Protein AF-A0A962DW34-F1 (afdb_monomer_lite)

Radius of gyration: 46.82 Å; chains: 1; bounding box: 103×59×140 Å

Structure (mmCIF, N/CA/C/O backbone):
data_AF-A0A962DW34-F1
#
_entry.id   AF-A0A962DW34-F1
#
loop_
_atom_site.group_PDB
_atom_site.id
_atom_site.type_symbol
_atom_site.label_atom_id
_atom_site.label_alt_id
_atom_site.label_comp_id
_atom_site.label_asym_id
_atom_site.label_entity_id
_atom_site.label_seq_id
_atom_site.pdbx_PDB_ins_code
_atom_site.Cartn_x
_atom_site.Cartn_y
_atom_site.Cartn_z
_atom_site.occupancy
_atom_site.B_iso_or_equiv
_atom_site.auth_seq_id
_atom_site.auth_comp_id
_atom_site.auth_asym_id
_atom_site.auth_atom_id
_atom_site.pdbx_PDB_model_num
ATOM 1 N N . MET A 1 1 ? 21.461 -1.462 -35.460 1.00 89.69 1 MET A N 1
ATOM 2 C CA . MET A 1 1 ? 22.726 -2.139 -35.092 1.00 89.69 1 MET A CA 1
ATOM 3 C C . MET A 1 1 ? 22.534 -2.915 -33.792 1.00 89.69 1 MET A C 1
ATOM 5 O O . MET A 1 1 ? 22.090 -2.323 -32.818 1.00 89.69 1 MET A O 1
ATOM 9 N N . LYS A 1 2 ? 22.888 -4.203 -33.771 1.00 91.94 2 LYS A N 1
ATOM 10 C CA . LYS A 1 2 ? 22.837 -5.071 -32.582 1.00 91.94 2 LYS A CA 1
ATOM 11 C C . LYS A 1 2 ? 23.894 -4.676 -31.541 1.00 91.94 2 LYS A C 1
ATOM 13 O O . LYS A 1 2 ? 24.997 -4.276 -31.916 1.00 91.94 2 LYS A O 1
ATOM 18 N N . ASP A 1 3 ? 23.591 -4.810 -30.249 1.00 94.38 3 ASP A N 1
ATOM 19 C CA . ASP A 1 3 ? 24.595 -4.613 -29.193 1.00 94.38 3 ASP A CA 1
ATOM 20 C C . ASP A 1 3 ? 25.609 -5.774 -29.147 1.00 94.38 3 ASP A C 1
ATOM 22 O O . ASP A 1 3 ? 25.188 -6.934 -29.150 1.00 94.38 3 ASP A O 1
ATOM 26 N N . PRO A 1 4 ? 26.929 -5.515 -29.041 1.00 94.25 4 PRO A N 1
ATOM 27 C CA . PRO A 1 4 ? 27.935 -6.576 -28.930 1.00 94.25 4 PRO A CA 1
ATOM 28 C C . PRO A 1 4 ? 27.741 -7.534 -27.743 1.00 94.25 4 PRO A C 1
ATOM 30 O O . PRO A 1 4 ? 28.184 -8.679 -27.803 1.00 94.25 4 PRO A O 1
ATOM 33 N N . LEU A 1 5 ? 27.079 -7.095 -26.666 1.00 94.81 5 LEU A N 1
ATOM 34 C CA . LEU A 1 5 ? 26.781 -7.933 -25.501 1.00 94.81 5 LEU A CA 1
ATOM 35 C C . LEU A 1 5 ? 25.547 -8.827 -25.695 1.00 94.81 5 LEU A C 1
ATOM 37 O O . LEU A 1 5 ? 25.309 -9.739 -24.901 1.00 94.81 5 LEU A O 1
ATOM 41 N N . GLN A 1 6 ? 24.775 -8.641 -26.768 1.00 93.56 6 GLN A N 1
ATOM 42 C CA . GLN A 1 6 ? 23.659 -9.521 -27.096 1.00 93.56 6 GLN A CA 1
ATOM 43 C C . GLN A 1 6 ? 24.175 -10.841 -27.692 1.00 93.56 6 GLN A C 1
ATOM 45 O O . GLN A 1 6 ? 24.263 -11.029 -28.903 1.00 93.56 6 GLN A O 1
ATOM 50 N N . ARG A 1 7 ? 24.496 -11.801 -26.819 1.00 89.56 7 ARG A N 1
ATOM 51 C CA . ARG A 1 7 ? 25.105 -13.089 -27.208 1.00 89.56 7 ARG A CA 1
ATOM 52 C C . ARG A 1 7 ? 24.188 -14.007 -28.023 1.00 89.56 7 ARG A C 1
ATOM 54 O O . ARG A 1 7 ? 24.673 -14.861 -28.756 1.00 89.56 7 ARG A O 1
ATOM 61 N N . ARG A 1 8 ? 22.866 -13.881 -27.870 1.00 90.19 8 ARG A N 1
ATOM 62 C CA . ARG A 1 8 ? 21.897 -14.734 -28.579 1.00 90.19 8 ARG A CA 1
ATOM 63 C C . ARG A 1 8 ? 21.773 -14.302 -30.039 1.00 90.19 8 ARG A C 1
ATOM 65 O O . ARG A 1 8 ? 21.752 -13.104 -30.321 1.00 90.19 8 ARG A O 1
ATOM 72 N N . GLU A 1 9 ? 21.658 -15.280 -30.936 1.00 92.62 9 GLU A N 1
ATOM 73 C CA . GLU A 1 9 ? 21.344 -15.025 -32.344 1.00 92.62 9 GLU A CA 1
ATOM 74 C C . GLU A 1 9 ? 19.970 -14.350 -32.448 1.00 92.62 9 GLU A C 1
ATOM 76 O O . GLU A 1 9 ? 18.989 -14.822 -31.863 1.00 92.62 9 GLU A O 1
ATOM 81 N N . THR A 1 10 ? 19.891 -13.240 -33.174 1.00 94.62 10 THR A N 1
ATOM 82 C CA . THR A 1 10 ? 18.614 -12.596 -33.487 1.00 94.62 10 THR A CA 1
ATOM 83 C C . THR A 1 10 ? 17.912 -13.359 -34.612 1.00 94.62 10 THR A C 1
ATOM 85 O O . THR A 1 10 ? 18.566 -14.022 -35.421 1.00 94.62 10 THR A O 1
ATOM 88 N N . PRO A 1 11 ? 16.580 -13.255 -34.742 1.00 95.81 11 PRO A N 1
ATOM 89 C CA . PRO A 1 11 ? 15.875 -13.820 -35.894 1.00 95.81 11 PRO A CA 1
ATOM 90 C C . PRO A 1 11 ? 16.415 -13.336 -37.249 1.00 95.81 11 PRO A C 1
ATOM 92 O O . PRO A 1 11 ? 16.413 -14.100 -38.215 1.00 95.81 11 PRO A O 1
ATOM 95 N N . TYR A 1 12 ? 16.933 -12.104 -37.302 1.00 95.94 12 TYR A N 1
ATOM 96 C CA . TYR A 1 12 ? 17.633 -11.549 -38.461 1.00 95.94 12 TYR A CA 1
ATOM 97 C C . TYR A 1 12 ? 18.902 -12.339 -38.801 1.00 95.94 12 TYR A C 1
ATOM 99 O O . TYR A 1 12 ? 19.083 -12.737 -39.948 1.00 95.94 12 TYR A O 1
ATOM 107 N N . GLU A 1 13 ? 19.742 -12.642 -37.809 1.00 96.00 13 GLU A N 1
ATOM 108 C CA . GLU A 1 13 ? 20.968 -13.436 -37.985 1.00 96.00 13 GLU A CA 1
ATOM 109 C C . GLU A 1 13 ? 20.661 -14.894 -38.356 1.00 96.00 13 GLU A C 1
ATOM 111 O O . GLU A 1 13 ? 21.284 -15.443 -39.266 1.00 96.00 13 GLU A O 1
ATOM 116 N N . VAL A 1 14 ? 19.649 -15.500 -37.721 1.00 96.31 14 VAL A N 1
ATOM 117 C CA . VAL A 1 14 ? 19.205 -16.876 -38.012 1.00 96.31 14 VAL A CA 1
ATOM 118 C C . VAL A 1 14 ? 18.787 -17.026 -39.479 1.00 96.31 14 VAL A C 1
ATOM 120 O O . VAL A 1 14 ? 19.132 -18.019 -40.128 1.00 96.31 14 VAL A O 1
ATOM 123 N N . LEU A 1 15 ? 18.064 -16.042 -40.023 1.00 96.06 15 LEU A N 1
ATOM 124 C CA . LEU A 1 15 ? 17.646 -16.041 -41.428 1.00 96.06 15 LEU A CA 1
ATOM 125 C C . LEU A 1 15 ? 18.695 -15.437 -42.376 1.00 96.06 15 LEU A C 1
ATOM 127 O O . LEU A 1 15 ? 18.662 -15.728 -43.569 1.00 96.06 15 LEU A O 1
ATOM 131 N N . GLY A 1 16 ? 19.657 -14.663 -41.869 1.00 95.31 16 GLY A N 1
ATOM 132 C CA . GLY A 1 16 ? 20.661 -13.955 -42.666 1.00 95.31 16 GLY A CA 1
ATOM 133 C C . GLY A 1 16 ? 20.095 -12.753 -43.428 1.00 95.31 16 GLY A C 1
ATOM 134 O O . GLY A 1 16 ? 20.481 -12.526 -44.572 1.00 95.31 16 GLY A O 1
ATOM 135 N N . VAL A 1 17 ? 19.158 -12.016 -42.826 1.00 95.69 17 VAL A N 1
ATOM 136 C CA . VAL A 1 17 ? 18.503 -10.837 -43.424 1.00 95.69 17 VAL A CA 1
ATOM 137 C C . VAL A 1 17 ? 18.741 -9.585 -42.581 1.00 95.69 17 VAL A C 1
ATOM 139 O O . VAL A 1 17 ? 18.961 -9.679 -41.378 1.00 95.69 17 VAL A O 1
ATOM 142 N N . GLY A 1 18 ? 18.716 -8.403 -43.203 1.00 90.06 18 GLY A N 1
ATOM 143 C CA . GLY A 1 18 ? 18.904 -7.125 -42.505 1.00 90.06 18 GLY A CA 1
ATOM 144 C C . GLY A 1 18 ? 17.631 -6.588 -41.838 1.00 90.06 18 GLY A C 1
ATOM 145 O O . GLY A 1 18 ? 16.526 -7.037 -42.136 1.00 90.06 18 GLY A O 1
ATOM 146 N N . LEU A 1 19 ? 17.780 -5.561 -40.991 1.00 87.00 19 LEU A N 1
ATOM 147 C CA . LEU A 1 19 ? 16.667 -4.878 -40.301 1.00 87.00 19 LEU A CA 1
ATOM 148 C C . LEU A 1 19 ? 15.620 -4.292 -41.264 1.00 87.00 19 LEU A C 1
ATOM 150 O O . LEU A 1 19 ? 14.448 -4.178 -40.918 1.00 87.00 19 LEU A O 1
ATOM 154 N N . THR A 1 20 ? 16.021 -3.950 -42.489 1.00 89.00 20 THR A N 1
ATOM 155 C CA . THR A 1 20 ? 15.151 -3.392 -43.537 1.00 89.00 20 THR A CA 1
ATOM 156 C C . THR A 1 20 ? 14.463 -4.455 -44.400 1.00 89.00 20 THR A C 1
ATOM 158 O O . THR A 1 20 ? 13.789 -4.101 -45.364 1.00 89.00 20 THR A O 1
ATOM 161 N N . ALA A 1 21 ? 14.604 -5.747 -44.076 1.00 91.69 21 ALA A N 1
ATOM 162 C CA . ALA A 1 21 ? 14.050 -6.837 -44.877 1.00 91.69 21 ALA A CA 1
ATOM 163 C C . ALA A 1 21 ? 12.520 -6.758 -44.996 1.00 91.69 21 ALA A C 1
ATOM 165 O O . ALA A 1 21 ? 11.804 -6.582 -44.002 1.00 91.69 21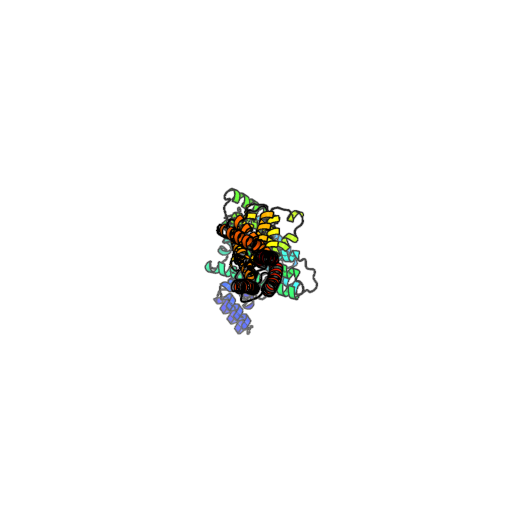 ALA A O 1
ATOM 166 N N . THR A 1 22 ? 12.016 -6.921 -46.217 1.00 93.12 22 THR A N 1
ATOM 167 C CA . THR A 1 22 ? 10.578 -7.014 -46.500 1.00 93.12 22 THR A CA 1
ATOM 168 C C . THR A 1 22 ? 10.027 -8.400 -46.126 1.00 93.12 22 THR A C 1
ATOM 170 O O . THR A 1 22 ? 10.806 -9.346 -45.948 1.00 93.12 22 THR A O 1
ATOM 173 N N . PRO A 1 23 ? 8.697 -8.577 -46.002 1.00 93.75 23 PRO A N 1
ATOM 174 C CA . PRO A 1 23 ? 8.094 -9.903 -45.835 1.00 93.75 23 PRO A CA 1
ATOM 175 C C . PRO A 1 23 ? 8.530 -10.906 -46.917 1.00 93.75 23 PRO A C 1
ATOM 177 O O . PRO A 1 23 ? 8.738 -12.088 -46.630 1.00 93.75 23 PRO A O 1
ATOM 180 N N . GLU A 1 24 ? 8.720 -10.444 -48.153 1.00 95.62 24 GLU A N 1
ATOM 181 C CA . GLU A 1 24 ? 9.216 -11.241 -49.274 1.00 95.62 24 GLU A CA 1
ATOM 182 C C . GLU A 1 24 ? 10.667 -11.682 -49.059 1.00 95.62 24 GLU A C 1
ATOM 184 O O . GLU A 1 24 ? 10.983 -12.857 -49.267 1.00 95.62 24 GLU A O 1
ATOM 189 N N . ASP A 1 25 ? 11.537 -10.780 -48.595 1.00 96.62 25 ASP A N 1
ATOM 190 C CA . ASP A 1 25 ? 12.936 -11.102 -48.291 1.00 96.62 25 ASP A CA 1
ATOM 191 C C . ASP A 1 25 ? 13.039 -12.129 -47.158 1.00 96.62 25 ASP A C 1
ATOM 193 O O . ASP A 1 25 ? 13.798 -13.096 -47.265 1.00 96.62 25 ASP A O 1
ATOM 197 N N . ILE A 1 26 ? 12.222 -11.975 -46.108 1.00 96.38 26 ILE A N 1
ATOM 198 C CA . ILE A 1 26 ? 12.140 -12.919 -44.981 1.00 96.38 26 ILE A CA 1
ATOM 199 C C . ILE A 1 26 ? 11.713 -14.309 -45.478 1.00 96.38 26 ILE A C 1
ATOM 201 O O . ILE A 1 26 ? 12.339 -15.316 -45.135 1.00 96.38 26 ILE A O 1
ATOM 205 N N . ASN A 1 27 ? 10.675 -14.384 -46.317 1.00 96.31 27 ASN A N 1
ATOM 206 C CA . ASN A 1 27 ? 10.201 -15.649 -46.882 1.00 96.31 27 ASN A CA 1
ATOM 207 C C . ASN A 1 27 ? 11.247 -16.294 -47.804 1.00 96.31 27 ASN A C 1
ATOM 209 O O . ASN A 1 27 ? 11.474 -17.503 -47.716 1.00 96.31 27 ASN A O 1
ATOM 213 N N . ARG A 1 28 ? 11.916 -15.508 -48.657 1.00 97.12 28 ARG A N 1
ATOM 214 C CA . ARG A 1 28 ? 12.974 -15.995 -49.556 1.00 97.12 28 ARG A CA 1
ATOM 215 C C . ARG A 1 28 ? 14.158 -16.557 -48.768 1.00 97.12 28 ARG A C 1
ATOM 217 O O . ARG A 1 28 ? 14.634 -17.651 -49.075 1.00 97.12 28 ARG A O 1
ATOM 224 N N . ALA A 1 29 ? 14.603 -15.844 -47.736 1.00 96.38 29 ALA A N 1
ATOM 225 C CA . ALA A 1 29 ? 15.697 -16.275 -46.872 1.00 96.38 29 ALA A CA 1
ATOM 226 C C . ALA A 1 29 ? 15.356 -17.557 -46.104 1.00 96.38 29 ALA A C 1
ATOM 228 O O . ALA A 1 29 ? 16.168 -18.483 -46.058 1.00 96.38 29 ALA A O 1
ATOM 229 N N . PHE A 1 30 ? 14.128 -17.658 -45.583 1.00 97.06 30 PHE A N 1
ATOM 230 C CA . PHE A 1 30 ? 13.632 -18.874 -44.942 1.00 97.06 30 PHE A CA 1
ATOM 231 C C . PHE A 1 30 ? 13.685 -20.088 -45.883 1.00 97.06 30 PHE A C 1
ATOM 233 O O . PHE A 1 30 ? 14.241 -21.116 -45.504 1.00 97.06 30 PHE A O 1
ATOM 240 N N . GLN A 1 31 ? 13.174 -19.969 -47.116 1.00 96.69 31 GLN A N 1
ATOM 241 C CA . GLN A 1 31 ? 13.192 -21.072 -48.090 1.00 96.69 31 GLN A CA 1
ATOM 242 C C . GLN A 1 31 ? 14.619 -21.478 -48.480 1.00 96.69 31 GLN A C 1
ATOM 244 O O . GLN A 1 31 ? 14.936 -22.665 -48.534 1.00 96.69 31 GLN A O 1
ATOM 249 N N . SER A 1 32 ? 15.502 -20.496 -48.685 1.00 95.69 32 SER A N 1
ATOM 250 C CA . SER A 1 32 ? 16.914 -20.737 -48.999 1.00 95.69 32 SER A CA 1
ATOM 251 C C . SER A 1 32 ? 17.636 -21.497 -47.875 1.00 95.69 32 SER A C 1
ATOM 253 O O . SER A 1 32 ? 18.275 -22.524 -48.114 1.00 95.69 32 SER A O 1
ATOM 255 N N . LYS A 1 33 ? 17.475 -21.063 -46.617 1.00 95.25 33 LYS A N 1
ATOM 256 C CA . LYS A 1 33 ? 18.074 -21.724 -45.443 1.00 95.25 33 LYS A CA 1
ATOM 257 C C . LYS A 1 33 ? 17.471 -23.106 -45.166 1.00 95.25 33 LYS A C 1
ATOM 259 O O . LYS A 1 33 ? 18.186 -23.995 -44.699 1.00 95.25 33 LYS A O 1
ATOM 264 N N . LEU A 1 34 ? 16.185 -23.298 -45.463 1.00 93.88 34 LEU A N 1
ATOM 265 C CA . LEU A 1 34 ? 15.517 -24.595 -45.352 1.00 93.88 34 LEU A CA 1
ATOM 266 C C . LEU A 1 34 ? 16.077 -25.594 -46.376 1.00 93.88 34 LEU A C 1
ATOM 268 O O . LEU A 1 34 ? 16.400 -26.724 -46.012 1.00 93.88 34 LEU A O 1
ATOM 272 N N . ALA A 1 35 ? 16.279 -25.160 -47.626 1.00 93.69 35 ALA A N 1
ATOM 273 C CA . ALA A 1 35 ? 16.916 -25.967 -48.669 1.00 93.69 35 ALA A CA 1
ATOM 274 C C . ALA A 1 35 ? 18.363 -26.353 -48.307 1.00 93.69 35 ALA A C 1
ATOM 276 O O . ALA A 1 35 ? 18.801 -27.468 -48.588 1.00 93.69 35 ALA A O 1
ATOM 277 N N . ALA A 1 36 ? 19.078 -25.475 -47.597 1.00 92.62 36 ALA A N 1
ATOM 278 C CA . ALA A 1 36 ? 20.417 -25.732 -47.065 1.00 92.62 36 ALA A CA 1
ATOM 279 C C . ALA A 1 36 ? 20.450 -26.643 -45.814 1.00 92.62 36 ALA A C 1
ATOM 281 O O . ALA A 1 36 ? 21.494 -26.757 -45.174 1.00 92.62 36 ALA A O 1
ATOM 282 N N . ARG A 1 37 ? 19.333 -27.299 -45.452 1.00 89.06 37 ARG A N 1
ATOM 283 C CA . ARG A 1 37 ? 19.196 -28.192 -44.281 1.00 89.06 37 ARG A CA 1
ATOM 284 C C . ARG A 1 37 ? 19.498 -27.517 -42.933 1.00 89.06 37 ARG A C 1
ATOM 286 O O . ARG A 1 37 ? 20.008 -28.157 -42.014 1.00 89.06 37 ARG A O 1
ATOM 293 N N . GLY A 1 38 ? 19.171 -26.231 -42.792 1.00 85.62 38 GLY A N 1
ATOM 294 C CA . GLY A 1 38 ? 19.240 -25.543 -41.501 1.00 85.62 38 GLY A CA 1
ATOM 295 C C . GLY A 1 38 ? 18.260 -26.119 -40.465 1.00 85.62 38 GLY A C 1
ATOM 296 O O . GLY A 1 38 ? 17.324 -26.843 -40.800 1.00 85.62 38 GLY A O 1
ATOM 297 N N . ASN A 1 39 ? 18.453 -25.782 -39.185 1.00 93.88 39 ASN A N 1
ATOM 298 C CA . ASN A 1 39 ? 17.562 -26.226 -38.109 1.00 93.88 39 ASN A CA 1
ATOM 299 C C . ASN A 1 39 ? 16.137 -25.672 -38.320 1.00 93.88 39 ASN A C 1
ATOM 301 O O . ASN A 1 39 ? 15.872 -24.496 -38.068 1.00 93.88 39 ASN A O 1
ATOM 305 N N . VAL A 1 40 ? 15.221 -26.540 -38.765 1.00 94.19 40 VAL A N 1
ATOM 306 C CA . VAL A 1 40 ? 13.853 -26.183 -39.179 1.00 94.19 40 VAL A CA 1
ATOM 307 C C . VAL A 1 40 ? 13.081 -25.466 -38.073 1.00 94.19 40 VAL A C 1
ATOM 309 O O . VAL A 1 40 ? 12.375 -24.497 -38.352 1.00 94.19 40 VAL A O 1
ATOM 312 N N . GLN A 1 41 ? 13.238 -25.892 -36.816 1.00 95.69 41 GLN A N 1
ATOM 313 C CA . GLN A 1 41 ? 12.547 -25.278 -35.681 1.00 95.69 41 GLN A CA 1
ATOM 314 C C . GLN A 1 41 ? 13.024 -23.839 -35.460 1.00 95.69 41 GLN A C 1
ATOM 316 O O . GLN A 1 41 ? 12.199 -22.929 -35.382 1.00 95.69 41 GLN A O 1
ATOM 321 N N . LYS A 1 42 ? 14.347 -23.613 -35.447 1.00 95.62 42 LYS A N 1
ATOM 322 C CA . LYS A 1 42 ? 14.928 -22.265 -35.316 1.00 95.62 42 LYS A CA 1
ATOM 323 C C . LYS A 1 42 ? 14.511 -21.346 -36.468 1.00 95.62 42 LYS A C 1
ATOM 325 O O . LYS A 1 42 ? 14.119 -20.208 -36.225 1.00 95.62 42 LYS A O 1
ATOM 330 N N . LEU A 1 43 ? 14.560 -21.842 -37.706 1.00 96.38 43 LEU A N 1
ATOM 331 C CA . LEU A 1 43 ? 14.173 -21.075 -38.895 1.00 96.38 43 LEU A CA 1
ATOM 332 C C . LEU A 1 43 ? 12.682 -20.709 -38.880 1.00 96.38 43 LEU A C 1
ATOM 334 O O . LEU A 1 43 ? 12.319 -19.582 -39.209 1.00 96.38 43 LEU A O 1
ATOM 338 N N . THR A 1 44 ? 11.819 -21.648 -38.479 1.00 96.19 44 THR A N 1
ATOM 339 C CA . THR A 1 44 ? 10.364 -21.430 -38.418 1.00 96.19 44 THR A CA 1
ATOM 340 C C . THR A 1 44 ? 10.017 -20.407 -37.343 1.00 96.19 44 THR A C 1
ATOM 342 O O . THR A 1 44 ? 9.262 -19.476 -37.618 1.00 96.19 44 THR A O 1
ATOM 345 N N . ALA A 1 45 ? 10.626 -20.518 -36.158 1.00 96.19 45 ALA A N 1
ATOM 346 C CA . ALA A 1 45 ? 10.462 -19.541 -35.087 1.00 96.19 45 ALA A CA 1
ATOM 347 C C . ALA A 1 45 ? 10.940 -18.143 -35.517 1.00 96.19 45 ALA A C 1
ATOM 349 O O . ALA A 1 45 ? 10.214 -17.167 -35.337 1.00 96.19 45 ALA A O 1
ATOM 350 N N . ALA A 1 46 ? 12.111 -18.041 -36.159 1.00 96.31 46 ALA A N 1
ATOM 351 C CA . ALA A 1 46 ? 12.635 -16.767 -36.649 1.00 96.31 46 ALA A CA 1
ATOM 352 C C . ALA A 1 46 ? 11.710 -16.121 -37.696 1.00 96.31 46 ALA A C 1
ATOM 354 O O . ALA A 1 46 ? 11.408 -14.932 -37.602 1.00 96.31 46 ALA A O 1
ATOM 355 N N . ARG A 1 47 ? 11.195 -16.906 -38.653 1.00 97.06 47 ARG A N 1
ATOM 356 C CA . ARG A 1 47 ? 10.219 -16.427 -39.644 1.00 97.06 47 ARG A CA 1
ATOM 357 C C . ARG A 1 47 ? 8.919 -15.969 -38.989 1.00 97.06 47 ARG A C 1
ATOM 359 O O . ARG A 1 47 ? 8.390 -14.934 -39.378 1.00 97.06 47 ARG A O 1
ATOM 366 N N . GLN A 1 48 ? 8.393 -16.731 -38.032 1.00 96.75 48 GLN A N 1
ATOM 367 C CA . GLN A 1 48 ? 7.150 -16.388 -37.340 1.00 96.75 48 GLN A CA 1
ATOM 368 C C . GLN A 1 48 ? 7.279 -15.057 -36.596 1.00 96.75 48 GLN A C 1
ATOM 370 O O . GLN A 1 48 ? 6.391 -14.214 -36.699 1.00 96.75 48 GLN A O 1
ATOM 375 N N . VAL A 1 49 ? 8.398 -14.866 -35.899 1.00 95.56 49 VAL A N 1
ATOM 376 C CA . VAL A 1 49 ? 8.701 -13.643 -35.156 1.00 95.56 49 VAL A CA 1
ATOM 377 C C . VAL A 1 49 ? 8.865 -12.446 -36.096 1.00 95.56 49 VAL A C 1
ATOM 379 O O . VAL A 1 49 ? 8.207 -11.432 -35.904 1.00 95.56 49 VAL A O 1
ATOM 382 N N . LEU A 1 50 ? 9.659 -12.561 -37.168 1.00 95.38 50 LEU A N 1
ATOM 383 C CA . LEU A 1 50 ? 9.822 -11.451 -38.121 1.00 95.38 50 LEU A CA 1
ATOM 384 C C . LEU A 1 50 ? 8.572 -11.190 -38.979 1.00 95.38 50 LEU A C 1
ATOM 386 O O . LEU A 1 50 ? 8.410 -10.093 -39.512 1.00 95.38 50 LEU A O 1
ATOM 390 N N . GLY A 1 51 ? 7.699 -12.188 -39.131 1.00 92.56 51 GLY A N 1
ATOM 391 C CA . GLY A 1 51 ? 6.441 -12.077 -39.868 1.00 92.56 51 GLY A CA 1
ATOM 392 C C . GLY A 1 51 ? 5.324 -11.380 -39.089 1.00 92.56 51 GLY A C 1
ATOM 393 O O . GLY A 1 51 ? 4.351 -10.937 -39.697 1.00 92.56 51 GLY A O 1
ATOM 394 N N . ARG A 1 52 ? 5.447 -11.265 -37.762 1.00 92.75 52 ARG A N 1
ATOM 395 C CA . ARG A 1 52 ? 4.492 -10.554 -36.905 1.00 92.75 52 ARG A CA 1
ATOM 396 C C . ARG A 1 52 ? 5.017 -9.142 -36.621 1.00 92.75 52 ARG A C 1
ATOM 398 O O . ARG A 1 52 ? 6.074 -9.021 -36.006 1.00 92.75 52 ARG A O 1
ATOM 405 N N . PRO A 1 53 ? 4.299 -8.070 -37.016 1.00 91.12 53 PRO A N 1
ATOM 406 C CA . PRO A 1 53 ? 4.794 -6.698 -36.877 1.00 91.12 53 PRO A CA 1
ATOM 407 C C . PRO A 1 53 ? 5.210 -6.328 -35.453 1.00 91.12 53 PRO A C 1
ATOM 409 O O . PRO A 1 53 ? 6.222 -5.662 -35.268 1.00 91.12 53 PRO A O 1
ATOM 412 N N . ILE A 1 54 ? 4.455 -6.790 -34.454 1.00 92.38 54 ILE A N 1
ATOM 413 C CA . ILE A 1 54 ? 4.742 -6.491 -33.054 1.00 92.38 54 ILE A CA 1
ATOM 414 C C . ILE A 1 54 ? 5.979 -7.224 -32.530 1.00 92.38 54 ILE A C 1
ATOM 416 O O . ILE A 1 54 ? 6.849 -6.593 -31.937 1.00 92.38 54 ILE A O 1
ATOM 420 N N . ASP A 1 55 ? 6.107 -8.521 -32.818 1.00 93.62 55 ASP A N 1
ATOM 421 C CA . ASP A 1 55 ? 7.244 -9.331 -32.371 1.00 93.62 55 ASP A CA 1
ATOM 422 C C . ASP A 1 55 ? 8.543 -8.848 -33.039 1.00 93.62 55 ASP A C 1
ATOM 424 O O . ASP A 1 55 ? 9.596 -8.773 -32.401 1.00 93.62 55 ASP A O 1
ATOM 428 N N . ARG A 1 56 ? 8.461 -8.447 -34.316 1.00 93.94 56 ARG A N 1
ATOM 429 C CA . ARG A 1 56 ? 9.557 -7.794 -35.040 1.00 93.94 56 ARG A CA 1
ATOM 430 C C . ARG A 1 56 ? 9.932 -6.453 -34.410 1.00 93.94 56 ARG A C 1
ATOM 432 O O . ARG A 1 56 ? 11.098 -6.243 -34.091 1.00 93.94 56 ARG A O 1
ATOM 439 N N . ALA A 1 57 ? 8.956 -5.571 -34.193 1.00 93.06 57 ALA A N 1
ATOM 440 C CA . ALA A 1 57 ? 9.187 -4.262 -33.588 1.00 93.06 57 ALA A CA 1
ATOM 441 C C . ALA A 1 57 ? 9.806 -4.377 -32.188 1.00 93.06 57 ALA A C 1
ATOM 443 O O . ALA A 1 57 ? 10.705 -3.611 -31.850 1.00 93.06 57 ALA A O 1
ATOM 444 N N . LEU A 1 58 ? 9.384 -5.365 -31.393 1.00 94.06 58 LEU A N 1
ATOM 445 C CA . LEU A 1 58 ? 9.974 -5.649 -30.089 1.00 94.06 58 LEU A CA 1
ATOM 446 C C . LEU A 1 58 ? 11.461 -6.013 -30.191 1.00 94.06 58 LEU A C 1
ATOM 448 O O . LEU A 1 58 ? 12.227 -5.662 -29.302 1.00 94.06 58 LEU A O 1
ATOM 452 N N . ILE A 1 59 ? 11.895 -6.709 -31.242 1.00 93.56 59 ILE A N 1
ATOM 453 C CA . ILE A 1 59 ? 13.323 -6.981 -31.462 1.00 93.56 59 ILE A CA 1
ATOM 454 C C . ILE A 1 59 ? 14.047 -5.704 -31.858 1.00 93.56 59 ILE A C 1
ATOM 456 O O . ILE A 1 59 ? 15.057 -5.374 -31.241 1.00 93.56 59 ILE A O 1
ATOM 460 N N . ASP A 1 60 ? 13.501 -4.980 -32.834 1.00 92.81 60 ASP A N 1
ATOM 461 C CA . ASP A 1 60 ? 14.104 -3.759 -33.372 1.00 92.81 60 ASP A CA 1
ATOM 462 C C . ASP A 1 60 ? 14.286 -2.690 -32.285 1.00 92.81 60 ASP A C 1
ATOM 464 O O . ASP A 1 60 ? 15.260 -1.939 -32.298 1.00 92.81 60 ASP A O 1
ATOM 468 N N . LEU A 1 61 ? 13.376 -2.638 -31.307 1.00 94.50 61 LEU A N 1
ATOM 469 C CA . LEU A 1 61 ? 13.456 -1.726 -30.167 1.00 94.50 61 LEU A CA 1
ATOM 470 C C . LEU A 1 61 ? 14.662 -2.019 -29.264 1.00 94.50 61 LEU A C 1
ATOM 472 O O . LEU A 1 61 ? 15.171 -1.097 -28.641 1.00 94.50 61 LEU A O 1
ATOM 476 N N . PHE A 1 62 ? 15.177 -3.247 -29.211 1.00 94.94 62 PHE A N 1
ATOM 477 C CA . PHE A 1 62 ? 16.378 -3.575 -28.428 1.00 94.94 62 PHE A CA 1
ATOM 478 C C . PHE A 1 62 ? 17.693 -3.445 -29.216 1.00 94.94 62 PHE A C 1
ATOM 480 O O . PHE A 1 62 ? 18.758 -3.727 -28.659 1.00 94.94 62 PHE A O 1
ATOM 487 N N . ASP A 1 63 ? 17.619 -2.970 -30.460 1.00 92.62 63 ASP A N 1
ATOM 488 C CA . ASP A 1 63 ? 18.762 -2.601 -31.288 1.00 92.62 63 ASP A CA 1
ATOM 489 C C . ASP A 1 63 ? 18.969 -1.079 -31.292 1.00 92.62 63 ASP A C 1
ATOM 491 O O . ASP A 1 63 ? 18.049 -0.279 -31.112 1.00 92.62 63 ASP A O 1
ATOM 495 N N . TYR A 1 64 ? 20.199 -0.645 -31.560 1.00 90.88 64 TYR A N 1
ATOM 496 C CA . TYR A 1 64 ? 20.490 0.768 -31.774 1.00 90.88 64 TYR A CA 1
ATOM 497 C C . TYR A 1 64 ? 19.979 1.245 -33.132 1.00 90.88 64 TYR A C 1
ATOM 499 O O . TYR A 1 64 ? 20.177 0.582 -34.155 1.00 90.88 64 TYR A O 1
ATOM 507 N N . ARG A 1 65 ? 19.414 2.453 -33.165 1.00 85.94 65 ARG A N 1
ATOM 508 C CA . ARG A 1 65 ? 19.023 3.118 -34.411 1.00 85.94 65 ARG A CA 1
ATOM 509 C C . ARG A 1 65 ? 20.199 3.843 -35.047 1.00 85.94 65 ARG A C 1
ATOM 511 O O . ARG A 1 65 ? 20.833 4.661 -34.397 1.00 85.94 65 ARG A O 1
ATOM 518 N N . ASP A 1 66 ? 20.402 3.678 -36.347 1.00 81.81 66 ASP A N 1
ATOM 519 C CA . ASP A 1 66 ? 21.506 4.350 -37.050 1.00 81.81 66 ASP A CA 1
ATOM 520 C C . ASP A 1 66 ? 21.391 5.885 -36.996 1.00 81.81 66 ASP A C 1
ATOM 522 O O . ASP A 1 66 ? 22.387 6.596 -36.852 1.00 81.81 66 ASP A O 1
ATOM 526 N N . ALA A 1 67 ? 20.154 6.399 -37.003 1.00 80.19 67 ALA A N 1
ATOM 527 C CA . ALA A 1 67 ? 19.852 7.825 -36.859 1.00 80.19 67 ALA A CA 1
ATOM 528 C C . ALA A 1 67 ? 20.365 8.435 -35.538 1.00 80.19 67 ALA A C 1
ATOM 530 O O . ALA A 1 67 ? 20.609 9.641 -35.470 1.00 80.19 67 ALA A O 1
ATOM 531 N N . LEU A 1 68 ? 20.557 7.613 -34.501 1.00 81.62 68 LEU A N 1
ATOM 532 C CA . LEU A 1 68 ? 21.134 8.024 -33.225 1.00 81.62 68 LEU A CA 1
ATOM 533 C C . LEU A 1 68 ? 22.596 8.459 -33.385 1.00 81.62 68 LEU A C 1
ATOM 535 O O . LEU A 1 68 ? 23.033 9.474 -32.843 1.00 81.62 68 LEU A O 1
ATOM 539 N N . PHE A 1 69 ? 23.361 7.678 -34.141 1.00 83.00 69 PHE A N 1
ATOM 540 C CA . PHE A 1 69 ? 24.816 7.728 -34.123 1.00 83.00 69 PHE A CA 1
ATOM 541 C C . PHE A 1 69 ? 25.405 8.929 -34.857 1.00 83.00 69 PHE A C 1
ATOM 543 O O . PHE A 1 69 ? 26.483 9.405 -34.496 1.00 83.00 69 PHE A O 1
ATOM 550 N N . GLY A 1 70 ? 24.671 9.496 -35.819 1.00 79.62 70 GLY A N 1
ATOM 551 C CA . GLY A 1 70 ? 25.099 10.701 -36.534 1.00 79.62 70 GLY A CA 1
ATOM 552 C C . GLY A 1 70 ? 25.417 11.883 -35.607 1.00 79.62 70 GLY A C 1
ATOM 553 O O . GLY A 1 70 ? 26.252 12.720 -35.946 1.00 79.62 70 GLY A O 1
ATOM 554 N N . ARG A 1 71 ? 24.809 11.925 -34.412 1.00 78.31 71 ARG A N 1
ATOM 555 C CA . ARG A 1 71 ? 24.915 13.035 -33.449 1.00 78.31 71 ARG A CA 1
ATOM 556 C C . ARG A 1 71 ? 25.721 12.703 -32.192 1.00 78.31 71 ARG A C 1
ATOM 558 O O . ARG A 1 71 ? 25.884 13.579 -31.346 1.00 78.31 71 ARG A O 1
ATOM 565 N N . LEU A 1 72 ? 26.216 11.472 -32.053 1.00 84.75 72 LEU A N 1
ATOM 566 C CA . LEU A 1 72 ? 26.905 11.021 -30.844 1.00 84.75 72 LEU A CA 1
ATOM 567 C C . LEU A 1 72 ? 28.390 10.808 -31.064 1.00 84.75 72 LEU A C 1
ATOM 569 O O . LEU A 1 72 ? 28.842 10.436 -32.147 1.00 84.75 72 LEU A O 1
ATOM 573 N N . ARG A 1 73 ? 29.148 11.043 -29.997 1.00 88.94 73 ARG A N 1
ATOM 574 C CA . ARG A 1 73 ? 30.556 10.683 -29.888 1.00 88.94 73 ARG A CA 1
ATOM 575 C C . ARG A 1 73 ? 30.773 10.010 -28.528 1.00 88.94 73 ARG A C 1
ATOM 577 O O . ARG A 1 73 ? 30.273 10.540 -27.533 1.00 88.94 73 ARG A O 1
ATOM 584 N N . PRO A 1 74 ? 31.483 8.872 -28.470 1.00 91.44 74 PRO A N 1
ATOM 585 C CA . PRO A 1 74 ? 31.964 8.053 -29.595 1.00 91.44 74 PRO A CA 1
ATOM 586 C C . PRO A 1 74 ? 30.825 7.534 -30.496 1.00 91.44 74 PRO A C 1
ATOM 588 O O . PRO A 1 74 ? 29.696 7.376 -30.023 1.00 91.44 74 PRO A O 1
ATOM 591 N N . ASN A 1 75 ? 31.103 7.342 -31.793 1.00 91.81 75 ASN A N 1
ATOM 592 C CA . ASN A 1 75 ? 30.136 6.839 -32.781 1.00 91.81 75 ASN A CA 1
ATOM 593 C C . ASN A 1 75 ? 30.463 5.374 -33.135 1.00 91.81 75 ASN A C 1
ATOM 595 O O . ASN A 1 75 ? 31.425 5.160 -33.868 1.00 91.81 75 ASN A O 1
ATOM 599 N N . PRO A 1 76 ? 29.653 4.389 -32.709 1.00 90.38 76 PRO A N 1
ATOM 600 C CA . PRO A 1 76 ? 29.890 2.967 -32.971 1.00 90.38 76 PRO A CA 1
ATOM 601 C C . PRO A 1 76 ? 29.900 2.546 -34.446 1.00 90.38 76 PRO A C 1
ATOM 603 O O . PRO A 1 76 ? 30.461 1.505 -34.771 1.00 90.38 76 PRO A O 1
ATOM 606 N N . LEU A 1 77 ? 29.301 3.336 -35.347 1.00 89.06 77 LEU A N 1
ATOM 607 C CA . LEU A 1 77 ? 29.365 3.082 -36.793 1.00 89.06 77 LEU A CA 1
ATOM 608 C C . LEU A 1 77 ? 30.727 3.450 -37.396 1.00 89.06 77 LEU A C 1
ATOM 610 O O . LEU A 1 77 ? 31.055 2.989 -38.484 1.00 89.06 77 LEU A O 1
ATOM 614 N N . ILE A 1 78 ? 31.490 4.315 -36.720 1.00 91.06 78 ILE A N 1
ATOM 615 C CA . ILE A 1 78 ? 32.823 4.764 -37.147 1.00 91.06 78 ILE A CA 1
ATOM 616 C C . ILE A 1 78 ? 33.902 4.053 -36.320 1.00 91.06 78 ILE A C 1
ATOM 618 O O . ILE A 1 78 ? 34.903 3.594 -36.857 1.00 91.06 78 ILE A O 1
ATOM 622 N N . GLU A 1 79 ? 33.680 3.949 -35.012 1.00 91.06 79 GLU A N 1
ATOM 623 C CA . GLU A 1 79 ? 34.567 3.340 -34.023 1.00 91.06 79 GLU A CA 1
ATOM 624 C C . GLU A 1 79 ? 33.926 2.042 -33.516 1.00 91.06 79 GLU A C 1
ATOM 626 O O . GLU A 1 79 ? 33.153 2.047 -32.557 1.00 91.06 79 GLU A O 1
ATOM 631 N N . SER A 1 80 ? 34.213 0.917 -34.176 1.00 85.62 80 SER A N 1
ATOM 632 C CA . SER A 1 80 ? 33.563 -0.375 -33.892 1.00 85.62 80 SER A CA 1
ATOM 633 C C . SER A 1 80 ? 33.795 -0.898 -32.467 1.00 85.62 80 SER A C 1
ATOM 635 O O . SER A 1 80 ? 33.026 -1.719 -31.971 1.00 85.62 80 SER A O 1
ATOM 637 N N . ASP A 1 81 ? 34.847 -0.429 -31.797 1.00 91.12 81 ASP A N 1
ATOM 638 C CA . ASP A 1 81 ? 35.206 -0.756 -30.416 1.00 91.12 81 ASP A CA 1
ATOM 639 C C . ASP A 1 81 ? 34.485 0.120 -29.372 1.00 91.12 81 ASP A C 1
ATOM 641 O O . ASP A 1 81 ? 34.550 -0.179 -28.181 1.00 91.12 81 ASP A O 1
ATOM 645 N N . ALA A 1 82 ? 33.749 1.163 -29.781 1.00 92.56 82 ALA A N 1
ATOM 646 C CA . ALA A 1 82 ? 33.094 2.108 -28.870 1.00 92.56 82 ALA A CA 1
ATOM 647 C C . ALA A 1 82 ? 32.104 1.452 -27.888 1.00 92.56 82 ALA A C 1
ATOM 649 O O . ALA A 1 82 ? 31.911 1.953 -26.779 1.00 92.56 82 ALA A O 1
ATOM 650 N N . LEU A 1 83 ? 31.467 0.342 -28.277 1.00 93.50 83 LEU A N 1
ATOM 651 C CA . LEU A 1 83 ? 30.556 -0.432 -27.417 1.00 93.50 83 LEU A CA 1
ATOM 652 C C . LEU A 1 83 ? 31.207 -1.684 -26.807 1.00 93.50 83 LEU A C 1
ATOM 654 O O . LEU A 1 83 ? 30.533 -2.432 -26.091 1.00 93.50 83 LEU A O 1
ATOM 658 N N . GLY A 1 84 ? 32.491 -1.918 -27.097 1.00 91.62 84 GLY A N 1
ATOM 659 C CA . GLY A 1 84 ? 33.279 -3.016 -26.546 1.00 91.62 84 GLY A CA 1
ATOM 660 C C . GLY A 1 84 ? 33.568 -2.826 -25.058 1.00 91.62 84 GLY A C 1
ATOM 661 O O . GLY A 1 84 ? 33.501 -1.708 -24.548 1.00 91.62 84 GLY A O 1
ATOM 662 N N . ALA A 1 85 ? 33.895 -3.920 -24.364 1.00 88.69 85 ALA A N 1
ATOM 663 C CA . ALA A 1 85 ? 34.044 -3.955 -22.905 1.00 88.69 85 ALA A CA 1
ATOM 664 C C . ALA A 1 85 ? 34.952 -2.837 -22.353 1.00 88.69 85 ALA A C 1
ATOM 666 O O . ALA A 1 85 ? 34.573 -2.165 -21.396 1.00 88.69 85 ALA A O 1
ATOM 667 N N . ASP A 1 86 ? 36.081 -2.567 -23.016 1.00 89.56 86 ASP A N 1
ATOM 668 C CA . ASP A 1 86 ? 37.089 -1.607 -22.546 1.00 89.56 86 ASP A CA 1
ATOM 669 C C . ASP A 1 86 ? 36.645 -0.138 -22.648 1.00 89.56 86 ASP A C 1
ATOM 671 O O . ASP A 1 86 ? 37.037 0.698 -21.833 1.00 89.56 86 ASP A O 1
ATOM 675 N N . ARG A 1 87 ? 35.811 0.202 -23.641 1.00 94.38 87 ARG A N 1
ATOM 676 C CA . ARG A 1 87 ? 35.393 1.591 -23.920 1.00 94.38 87 ARG A CA 1
ATOM 677 C C . ARG A 1 87 ? 33.947 1.885 -23.547 1.00 94.38 87 ARG A C 1
ATOM 679 O O . ARG A 1 87 ? 33.561 3.053 -23.477 1.00 94.38 87 ARG A O 1
ATOM 686 N N . ARG A 1 88 ? 33.146 0.858 -23.249 1.00 94.81 88 ARG A N 1
ATOM 687 C CA . ARG A 1 88 ? 31.705 0.978 -22.985 1.00 94.81 88 ARG A CA 1
ATOM 688 C C . ARG A 1 88 ? 31.378 1.991 -21.891 1.00 94.81 88 ARG A C 1
ATOM 690 O O . ARG A 1 88 ? 30.483 2.812 -22.078 1.00 94.81 88 ARG A O 1
ATOM 697 N N . ALA A 1 89 ? 32.132 1.985 -20.790 1.00 95.12 89 ALA A N 1
ATOM 698 C CA . ALA A 1 89 ? 31.961 2.932 -19.687 1.00 95.12 89 ALA A CA 1
ATOM 699 C C . ALA A 1 89 ? 32.199 4.389 -20.121 1.00 95.12 89 ALA A C 1
ATOM 701 O O . ALA A 1 89 ? 31.412 5.281 -19.798 1.00 95.12 89 ALA A O 1
ATOM 702 N N . GLN A 1 90 ? 33.260 4.629 -20.898 1.00 95.94 90 GLN A N 1
ATOM 703 C CA . GLN A 1 90 ? 33.596 5.952 -21.425 1.00 95.94 90 GLN A CA 1
ATOM 704 C C . GLN A 1 90 ? 32.544 6.435 -22.434 1.00 95.94 90 GLN A C 1
ATOM 706 O O . GLN A 1 90 ? 32.149 7.607 -22.415 1.00 95.94 90 GLN A O 1
ATOM 711 N N . THR A 1 91 ? 32.057 5.535 -23.289 1.00 95.75 91 THR A N 1
ATOM 712 C CA . THR A 1 91 ? 30.982 5.821 -24.245 1.00 95.75 91 THR A CA 1
ATOM 713 C C . THR A 1 91 ? 29.689 6.174 -23.518 1.00 95.75 91 THR A C 1
ATOM 715 O O . THR A 1 91 ? 29.108 7.223 -23.798 1.00 95.75 91 THR A O 1
ATOM 718 N N . ALA A 1 92 ? 29.290 5.377 -22.521 1.00 96.25 92 ALA A N 1
ATOM 719 C CA . ALA A 1 92 ? 28.122 5.642 -21.686 1.00 96.25 92 ALA A CA 1
ATOM 720 C C . ALA A 1 92 ? 28.213 7.013 -21.004 1.00 96.25 92 ALA A C 1
ATOM 722 O O . ALA A 1 92 ? 27.286 7.810 -21.120 1.00 96.25 92 ALA A O 1
ATOM 723 N N . ALA A 1 93 ? 29.345 7.338 -20.371 1.00 96.50 93 ALA A N 1
ATOM 724 C CA . ALA A 1 93 ? 29.561 8.642 -19.741 1.00 96.50 93 ALA A CA 1
ATOM 725 C C . ALA A 1 93 ? 29.452 9.807 -20.742 1.00 96.50 93 ALA A C 1
ATOM 727 O O . ALA A 1 93 ? 28.831 10.834 -20.453 1.00 96.50 93 ALA A O 1
ATOM 728 N N . SER A 1 94 ? 30.012 9.643 -21.943 1.00 96.44 94 SER A N 1
ATOM 729 C CA . SER A 1 94 ? 29.950 10.663 -22.998 1.00 96.44 94 SER A CA 1
ATOM 730 C C . SER A 1 94 ? 28.518 10.885 -23.485 1.00 96.44 94 SER A C 1
ATOM 732 O O . SER A 1 94 ? 28.069 12.023 -23.635 1.00 96.44 94 SER A O 1
ATOM 734 N N . TRP A 1 95 ? 27.768 9.801 -23.674 1.00 96.50 95 TRP A N 1
ATOM 735 C CA . TRP A 1 95 ? 26.368 9.856 -24.076 1.00 96.50 95 TRP A CA 1
ATOM 736 C C . TRP A 1 95 ? 25.466 10.408 -22.964 1.00 96.50 95 TRP A C 1
ATOM 738 O O . TRP A 1 95 ? 24.575 11.198 -23.259 1.00 96.50 95 TRP A O 1
ATOM 748 N N . ILE A 1 96 ? 25.725 10.084 -21.692 1.00 96.94 96 ILE A N 1
ATOM 749 C CA . ILE A 1 96 ? 25.030 10.669 -20.532 1.00 96.94 96 ILE A CA 1
ATOM 750 C C . ILE A 1 96 ? 25.243 12.185 -20.496 1.00 96.94 96 ILE A C 1
ATOM 752 O O . ILE A 1 96 ? 24.283 12.939 -20.348 1.00 96.94 96 ILE A O 1
ATOM 756 N N . LYS A 1 97 ? 26.479 12.657 -20.708 1.00 96.31 97 LYS A N 1
ATOM 757 C CA . LYS A 1 97 ? 26.777 14.095 -20.800 1.00 96.31 97 LYS A CA 1
ATOM 758 C C . LYS A 1 97 ? 26.012 14.759 -21.949 1.00 96.31 97 LYS A C 1
ATOM 760 O O . LYS A 1 97 ? 25.455 15.846 -21.774 1.00 96.31 97 LYS A O 1
ATOM 765 N N . ALA A 1 98 ? 25.953 14.103 -23.109 1.00 95.38 98 ALA A N 1
ATOM 766 C CA . ALA A 1 98 ? 25.173 14.582 -24.245 1.00 95.38 98 ALA A CA 1
ATOM 767 C C . ALA A 1 98 ? 23.671 14.643 -23.911 1.00 95.38 98 ALA A C 1
ATOM 769 O O . ALA A 1 98 ? 23.037 15.658 -24.200 1.00 95.38 98 ALA A O 1
ATOM 770 N N . LEU A 1 99 ? 23.125 13.626 -23.231 1.00 95.56 99 LEU A N 1
ATOM 771 C CA . LEU A 1 99 ? 21.721 13.592 -22.823 1.00 95.56 99 LEU A CA 1
ATOM 772 C C . LEU A 1 99 ? 21.417 14.702 -21.827 1.00 95.56 99 LEU A C 1
ATOM 774 O O . LEU A 1 99 ? 20.491 15.466 -22.056 1.00 95.56 99 LEU A O 1
ATOM 778 N N . ARG A 1 100 ? 22.236 14.856 -20.785 1.00 95.88 100 ARG A N 1
ATOM 779 C CA . ARG A 1 100 ? 22.087 15.912 -19.779 1.00 95.88 100 ARG A CA 1
ATOM 780 C C . ARG A 1 100 ? 22.050 17.303 -20.410 1.00 95.88 100 ARG A C 1
ATOM 782 O O . ARG A 1 100 ? 21.158 18.089 -20.115 1.00 95.88 100 ARG A O 1
ATOM 789 N N . SER A 1 101 ? 22.988 17.600 -21.313 1.00 93.88 101 SER A N 1
ATOM 790 C CA . SER A 1 101 ? 23.039 18.903 -22.000 1.00 93.88 101 SER A CA 1
ATOM 791 C C . SER A 1 101 ? 21.892 19.119 -22.991 1.00 93.88 101 SER A C 1
ATOM 793 O O . SER A 1 101 ? 21.618 20.254 -23.385 1.00 93.88 101 SER A O 1
ATOM 795 N N . GLY A 1 102 ? 21.243 18.033 -23.421 1.00 92.81 102 GLY A N 1
ATOM 796 C CA . GLY A 1 102 ? 20.203 18.056 -24.432 1.00 92.81 102 GLY A CA 1
ATOM 797 C C . GLY A 1 102 ? 18.853 17.518 -24.022 1.00 92.81 102 GLY A C 1
ATOM 798 O O . GLY A 1 102 ? 18.073 17.195 -24.910 1.00 92.81 102 GLY A O 1
ATOM 799 N N . PHE A 1 103 ? 18.579 17.446 -22.724 1.00 94.44 103 PHE A N 1
ATOM 800 C CA . PHE A 1 103 ? 17.369 16.840 -22.201 1.00 94.44 103 PHE A CA 1
ATOM 801 C C . PHE A 1 103 ? 16.121 17.715 -22.465 1.00 94.44 103 PHE A C 1
ATOM 803 O O . PHE A 1 103 ? 16.167 18.932 -22.235 1.00 94.44 103 PHE A O 1
ATOM 810 N N . PRO A 1 104 ? 14.987 17.136 -22.908 1.00 94.50 104 PRO A N 1
ATOM 811 C CA . PRO A 1 104 ? 14.771 15.734 -23.288 1.00 94.50 104 PRO A CA 1
ATOM 812 C C . PRO A 1 104 ? 15.280 15.413 -24.710 1.00 94.50 104 PRO A C 1
ATOM 814 O O . PRO A 1 104 ? 15.217 16.247 -25.610 1.00 94.50 104 PRO A O 1
ATOM 817 N N . ASN A 1 105 ? 15.771 14.185 -24.927 1.00 94.00 105 ASN A N 1
ATOM 818 C CA . ASN A 1 105 ? 16.168 13.680 -26.250 1.00 94.00 105 ASN A CA 1
ATOM 819 C C . ASN A 1 105 ? 15.814 12.185 -26.382 1.00 94.00 105 ASN A C 1
ATOM 821 O O . ASN A 1 105 ? 16.616 11.343 -25.971 1.00 94.00 105 ASN A O 1
ATOM 825 N N . PRO A 1 106 ? 14.658 11.835 -26.975 1.00 92.94 106 PRO A N 1
ATOM 826 C CA . PRO A 1 106 ? 14.123 10.472 -26.921 1.00 92.94 106 PRO A CA 1
ATOM 827 C C . PRO A 1 106 ? 15.005 9.427 -27.601 1.00 92.94 106 PRO A C 1
ATOM 829 O O . PRO A 1 106 ? 15.146 8.313 -27.102 1.00 92.94 106 PRO A O 1
ATOM 832 N N . ALA A 1 107 ? 15.647 9.789 -28.715 1.00 92.00 107 ALA A N 1
ATOM 833 C CA . ALA A 1 107 ? 16.563 8.895 -29.416 1.00 92.00 107 ALA A CA 1
ATOM 834 C C . ALA A 1 107 ? 17.781 8.558 -28.544 1.00 92.00 107 ALA A C 1
ATOM 836 O O . ALA A 1 107 ? 18.171 7.397 -28.437 1.00 92.00 107 ALA A O 1
ATOM 837 N N . LEU A 1 108 ? 18.368 9.567 -27.890 1.00 94.19 108 LEU A N 1
ATOM 838 C CA . LEU A 1 108 ? 19.511 9.369 -27.001 1.00 94.19 108 LEU A CA 1
ATOM 839 C C . LEU A 1 108 ? 19.138 8.635 -25.718 1.00 94.19 108 LEU A C 1
ATOM 841 O O . LEU A 1 108 ? 19.883 7.758 -25.285 1.00 94.19 108 LEU A O 1
ATOM 845 N N . THR A 1 109 ? 17.971 8.939 -25.157 1.00 95.81 109 THR A N 1
ATOM 846 C CA . THR A 1 109 ? 17.405 8.188 -24.040 1.00 95.81 109 THR A CA 1
ATOM 847 C C . THR A 1 109 ? 17.254 6.708 -24.406 1.00 95.81 109 THR A C 1
ATOM 849 O O . THR A 1 109 ? 17.746 5.854 -23.675 1.00 95.81 109 THR A O 1
ATOM 852 N N . HIS A 1 110 ? 16.665 6.387 -25.562 1.00 95.62 110 HIS A N 1
ATOM 853 C CA . HIS A 1 110 ? 16.539 5.008 -26.050 1.00 95.62 110 HIS A CA 1
ATOM 854 C C . HIS A 1 110 ? 17.898 4.322 -26.230 1.00 95.62 110 HIS A C 1
ATOM 856 O O . HIS A 1 110 ? 18.106 3.235 -25.696 1.00 95.62 110 HIS A O 1
ATOM 862 N N . GLY A 1 111 ? 18.852 4.977 -26.896 1.00 95.44 111 GLY A N 1
ATOM 863 C CA . GLY A 1 111 ? 20.198 4.434 -27.090 1.00 95.44 111 GLY A CA 1
ATOM 864 C C . GLY A 1 111 ? 20.925 4.129 -25.780 1.00 95.44 111 GLY A C 1
ATOM 865 O O . GLY A 1 111 ? 21.543 3.075 -25.642 1.00 95.44 111 GLY A O 1
ATOM 866 N N . LEU A 1 112 ? 20.817 5.019 -24.789 1.00 96.81 112 LEU A N 1
ATOM 867 C CA . LEU A 1 112 ? 21.340 4.776 -23.444 1.00 96.81 112 LEU A CA 1
ATOM 868 C C . LEU A 1 112 ? 20.599 3.639 -22.731 1.00 96.81 112 LEU A C 1
ATOM 870 O O . LEU A 1 112 ? 21.251 2.854 -22.043 1.00 96.81 112 LEU A O 1
ATOM 874 N N . GLY A 1 113 ? 19.283 3.519 -22.920 1.00 97.19 113 GLY A N 1
ATOM 875 C CA . GLY A 1 113 ? 18.474 2.419 -22.390 1.00 97.19 113 GLY A CA 1
ATOM 876 C C . GLY A 1 113 ? 18.905 1.058 -22.934 1.00 97.19 113 GLY A C 1
ATOM 877 O O . GLY A 1 113 ? 19.103 0.129 -22.153 1.00 97.19 113 GLY A O 1
ATOM 878 N N . VAL A 1 114 ? 19.138 0.952 -24.247 1.00 97.06 114 VAL A N 1
ATOM 879 C CA . VAL A 1 114 ? 19.678 -0.259 -24.894 1.00 97.06 114 VAL A CA 1
ATOM 880 C C . VAL A 1 114 ? 21.074 -0.585 -24.356 1.00 97.06 114 VAL A C 1
ATOM 882 O O . VAL A 1 114 ? 21.320 -1.718 -23.934 1.00 97.06 114 VAL A O 1
ATOM 885 N N . LEU A 1 115 ? 21.966 0.412 -24.296 1.00 96.88 115 LEU A N 1
ATOM 886 C CA . LEU A 1 115 ? 23.338 0.237 -23.813 1.00 96.88 115 LEU A CA 1
ATOM 887 C C . LEU A 1 115 ? 23.379 -0.294 -22.382 1.00 96.88 115 LEU A C 1
ATOM 889 O O . LEU A 1 115 ? 24.092 -1.264 -22.105 1.00 96.88 115 LEU A O 1
ATOM 893 N N . HIS A 1 116 ? 22.633 0.333 -21.475 1.00 97.81 116 HIS A N 1
ATOM 894 C CA . HIS A 1 116 ? 22.643 -0.043 -20.067 1.00 97.81 116 HIS A CA 1
ATOM 895 C C . HIS A 1 116 ? 21.886 -1.345 -19.819 1.00 97.81 116 HIS A C 1
ATOM 897 O O . HIS A 1 116 ? 22.346 -2.128 -18.999 1.00 97.81 116 HIS A O 1
ATOM 903 N N . TYR A 1 117 ? 20.802 -1.631 -20.549 1.00 97.69 117 TYR A N 1
ATOM 904 C CA . TYR A 1 117 ? 20.077 -2.899 -20.418 1.00 97.69 117 TYR A CA 1
ATOM 905 C C . TYR A 1 117 ? 20.969 -4.099 -20.749 1.00 97.69 117 TYR A C 1
ATOM 907 O O . TYR A 1 117 ? 21.115 -4.997 -19.923 1.00 97.69 117 TYR A O 1
ATOM 915 N N . TRP A 1 118 ? 21.615 -4.107 -21.920 1.00 97.38 118 TRP A N 1
ATOM 916 C CA . TRP A 1 118 ? 22.462 -5.239 -22.315 1.00 97.38 118 TRP A CA 1
ATOM 917 C C . TRP A 1 118 ? 23.692 -5.390 -21.422 1.00 97.38 118 TRP A C 1
ATOM 919 O O . TRP A 1 118 ? 24.136 -6.509 -21.151 1.00 97.38 118 TRP A O 1
ATOM 929 N N . TRP A 1 119 ? 24.213 -4.268 -20.924 1.00 96.69 119 TRP A N 1
ATOM 930 C CA . TRP A 1 119 ? 25.311 -4.282 -19.969 1.00 96.69 119 TRP A CA 1
ATOM 931 C C . TRP A 1 119 ? 24.872 -4.852 -18.619 1.00 96.69 119 TRP A C 1
ATOM 933 O O . TRP A 1 119 ? 25.471 -5.815 -18.150 1.00 96.69 119 TRP A O 1
ATOM 943 N N . ALA A 1 120 ? 23.786 -4.333 -18.043 1.00 96.12 120 ALA A N 1
ATOM 944 C CA . ALA A 1 120 ? 23.233 -4.800 -16.776 1.00 96.12 120 ALA A CA 1
ATOM 945 C C . ALA A 1 120 ? 22.887 -6.292 -16.831 1.00 96.12 120 ALA A C 1
ATOM 947 O O . ALA A 1 120 ? 23.237 -7.041 -15.919 1.00 96.12 120 ALA A O 1
ATOM 948 N N . LEU A 1 121 ? 22.257 -6.738 -17.922 1.00 95.88 121 LEU A N 1
ATOM 949 C CA . LEU A 1 121 ? 21.917 -8.140 -18.146 1.00 95.88 121 LEU A CA 1
ATOM 950 C C . LEU A 1 121 ? 23.171 -9.023 -18.116 1.00 95.88 121 LEU A C 1
ATOM 952 O O . LEU A 1 121 ? 23.203 -10.012 -17.390 1.00 95.88 121 LEU A O 1
ATOM 956 N N . THR A 1 122 ? 24.216 -8.641 -18.854 1.00 95.00 122 THR A N 1
ATOM 957 C CA . THR A 1 122 ? 25.459 -9.420 -18.945 1.00 95.00 122 THR A CA 1
ATOM 958 C C . THR A 1 122 ? 26.183 -9.491 -17.604 1.00 95.00 122 THR A C 1
ATOM 960 O O . THR A 1 122 ? 26.530 -10.585 -17.167 1.00 95.00 122 THR A O 1
ATOM 963 N N . GLU A 1 123 ? 26.366 -8.358 -16.921 1.00 92.88 123 GLU A N 1
ATOM 964 C CA . GLU A 1 123 ? 27.024 -8.314 -15.605 1.00 92.88 123 GLU A CA 1
ATOM 965 C C . GLU A 1 123 ? 26.252 -9.138 -14.567 1.00 92.88 123 GLU A C 1
ATOM 967 O O . GLU A 1 123 ? 26.847 -9.880 -13.787 1.00 92.88 123 GLU A O 1
ATOM 972 N N . THR A 1 124 ? 24.914 -9.074 -14.590 1.00 93.31 124 THR A N 1
ATOM 973 C CA . THR A 1 124 ? 24.080 -9.873 -13.679 1.00 93.31 124 THR A CA 1
ATOM 974 C C . THR A 1 124 ? 24.217 -11.371 -13.960 1.00 93.31 124 THR A C 1
ATOM 976 O O . THR A 1 124 ? 24.315 -12.169 -13.028 1.00 93.31 124 THR A O 1
ATOM 979 N N . GLU A 1 125 ? 24.227 -11.772 -15.235 1.00 93.19 125 GLU A N 1
ATOM 980 C CA . GLU A 1 125 ? 24.379 -13.176 -15.631 1.00 93.19 125 GLU A CA 1
ATOM 981 C C . GLU A 1 125 ? 25.762 -13.736 -15.293 1.00 93.19 125 GLU A C 1
ATOM 983 O O . GLU A 1 125 ? 25.861 -14.897 -14.898 1.00 93.19 125 GLU A O 1
ATOM 988 N N . GLU A 1 126 ? 26.826 -12.947 -15.446 1.00 91.19 126 GLU A N 1
ATOM 989 C CA . GLU A 1 126 ? 28.168 -13.362 -15.029 1.00 91.19 126 GLU A CA 1
ATOM 990 C C . GLU A 1 126 ? 28.264 -13.472 -13.505 1.00 91.19 126 GLU A C 1
ATOM 992 O O . GLU A 1 126 ? 28.752 -14.483 -12.996 1.00 91.19 126 GLU A O 1
ATOM 997 N N . LEU A 1 127 ? 27.692 -12.513 -12.769 1.00 90.06 127 LEU A N 1
ATOM 998 C CA . LEU A 1 127 ? 27.641 -12.566 -11.310 1.00 90.06 127 LEU A CA 1
ATOM 999 C C . LEU A 1 127 ? 26.905 -13.810 -10.798 1.00 90.06 127 LEU A C 1
ATOM 1001 O O . LEU A 1 127 ? 27.380 -14.465 -9.873 1.00 90.06 127 LEU A O 1
ATOM 1005 N N . ALA A 1 128 ? 25.778 -14.171 -11.417 1.00 89.25 128 ALA A N 1
ATOM 1006 C CA . ALA A 1 128 ? 25.014 -15.361 -11.049 1.00 89.25 128 ALA A CA 1
ATOM 1007 C C . ALA A 1 128 ? 25.782 -16.675 -11.288 1.00 89.25 128 ALA A C 1
ATOM 1009 O O . ALA A 1 128 ? 25.527 -17.664 -10.605 1.00 89.25 128 ALA A O 1
ATOM 1010 N N . LYS A 1 129 ? 26.736 -16.700 -12.229 1.00 89.31 129 LYS A N 1
ATOM 1011 C CA . LYS A 1 129 ? 27.601 -17.868 -12.477 1.00 89.31 129 LYS A CA 1
ATOM 1012 C C . LYS A 1 129 ? 28.791 -17.932 -11.521 1.00 89.31 129 LYS A C 1
ATOM 1014 O O . LYS A 1 129 ? 29.297 -19.019 -11.248 1.00 89.31 129 LYS A O 1
ATOM 1019 N N . SER A 1 130 ? 29.271 -16.789 -11.036 1.00 81.50 130 SER A N 1
ATOM 1020 C CA . SER A 1 130 ? 30.460 -16.708 -10.191 1.00 81.50 130 SER A CA 1
ATOM 1021 C C . SER A 1 130 ? 30.105 -16.765 -8.699 1.00 81.50 130 SER A C 1
ATOM 1023 O O . SER A 1 130 ? 29.653 -15.782 -8.120 1.00 81.50 130 SER A O 1
ATOM 1025 N N . ALA A 1 131 ? 30.364 -17.899 -8.041 1.00 62.69 131 ALA A N 1
ATOM 1026 C CA . ALA A 1 131 ? 30.012 -18.121 -6.631 1.00 62.69 131 ALA A CA 1
ATOM 1027 C C . ALA A 1 131 ? 30.789 -17.258 -5.605 1.00 62.69 131 ALA A C 1
ATOM 1029 O O . ALA A 1 131 ? 30.491 -17.322 -4.415 1.00 62.69 131 ALA A O 1
ATOM 1030 N N . SER A 1 132 ? 31.803 -16.478 -6.014 1.00 56.66 132 SER A N 1
ATOM 1031 C CA . SER A 1 132 ? 32.735 -15.835 -5.068 1.00 56.66 132 SER A CA 1
ATOM 1032 C C . SER A 1 132 ? 33.135 -14.389 -5.374 1.00 56.66 132 SER A C 1
ATOM 1034 O O . SER A 1 132 ? 34.032 -13.863 -4.710 1.00 56.66 132 SER A O 1
ATOM 1036 N N . VAL A 1 133 ? 32.546 -13.729 -6.373 1.00 55.06 133 VAL A N 1
ATOM 1037 C CA . VAL A 1 133 ? 32.961 -12.361 -6.707 1.00 55.06 133 VAL A CA 1
ATOM 1038 C C . VAL A 1 133 ? 32.200 -11.389 -5.812 1.00 55.06 133 VAL A C 1
ATOM 1040 O O . VAL A 1 133 ? 30.982 -11.261 -5.906 1.00 55.06 133 VAL A O 1
ATOM 1043 N N . LYS A 1 134 ? 32.934 -10.666 -4.955 1.00 56.91 134 LYS A N 1
ATOM 1044 C CA . LYS A 1 134 ? 32.473 -9.402 -4.360 1.00 56.91 134 LYS A CA 1
ATOM 1045 C C . LYS A 1 134 ? 32.343 -8.375 -5.488 1.00 56.91 134 LYS A C 1
ATOM 1047 O O . LYS A 1 134 ? 33.182 -7.491 -5.624 1.00 56.91 134 LYS A O 1
ATOM 1052 N N . SER A 1 135 ? 31.355 -8.559 -6.357 1.00 58.53 135 SER A N 1
ATOM 1053 C CA . SER A 1 135 ? 31.039 -7.585 -7.392 1.00 58.53 135 SER A CA 1
ATOM 1054 C C . SER A 1 135 ? 30.634 -6.294 -6.701 1.00 58.53 135 SER A C 1
ATOM 1056 O O . SER A 1 135 ? 29.957 -6.334 -5.669 1.00 58.53 135 SER A O 1
ATOM 1058 N N . ASP A 1 136 ? 31.039 -5.155 -7.260 1.00 67.69 136 ASP A N 1
ATOM 1059 C CA . ASP A 1 136 ? 30.557 -3.860 -6.798 1.00 67.69 136 ASP A CA 1
ATOM 1060 C C . ASP A 1 136 ? 29.049 -3.784 -7.071 1.00 67.69 136 ASP A C 1
ATOM 1062 O O . ASP A 1 136 ? 28.602 -3.442 -8.168 1.00 67.69 136 ASP A O 1
ATOM 1066 N N . SER A 1 137 ? 28.246 -4.150 -6.067 1.00 77.50 137 SER A N 1
ATOM 1067 C CA . SER A 1 137 ? 26.782 -4.103 -6.126 1.00 77.50 137 SER A CA 1
ATOM 1068 C C . SER A 1 137 ? 26.281 -2.724 -6.555 1.00 77.50 137 SER A C 1
ATOM 1070 O O . SER A 1 137 ? 25.252 -2.616 -7.214 1.00 77.50 137 SER A O 1
ATOM 1072 N N . THR A 1 138 ? 27.047 -1.674 -6.249 1.00 84.31 138 THR A N 1
ATOM 1073 C CA . THR A 1 138 ? 26.724 -0.288 -6.586 1.00 84.31 138 THR A CA 1
ATOM 1074 C C . THR A 1 138 ? 26.776 -0.039 -8.088 1.00 84.31 138 THR A C 1
ATOM 1076 O O . THR A 1 138 ? 25.949 0.699 -8.622 1.00 84.31 138 THR A O 1
ATOM 1079 N N . GLN A 1 139 ? 27.742 -0.634 -8.792 1.00 89.50 139 GLN A N 1
ATOM 1080 C CA . GLN A 1 139 ? 27.842 -0.498 -10.242 1.00 89.50 139 GLN A CA 1
ATOM 1081 C C . GLN A 1 139 ? 26.669 -1.196 -10.926 1.00 89.50 139 GLN A C 1
ATOM 1083 O O . GLN A 1 139 ? 26.045 -0.609 -11.808 1.00 89.50 139 GLN A O 1
ATOM 1088 N N . LEU A 1 140 ? 26.329 -2.410 -10.491 1.00 91.56 140 LEU A N 1
ATOM 1089 C CA . LEU A 1 140 ? 25.213 -3.154 -11.068 1.00 91.56 140 LEU A CA 1
ATOM 1090 C C . LEU A 1 140 ? 23.879 -2.418 -10.885 1.00 91.56 140 LEU A C 1
ATOM 1092 O O . LEU A 1 140 ? 23.091 -2.312 -11.824 1.00 91.56 140 LEU A O 1
ATOM 1096 N N . GLU A 1 141 ? 23.657 -1.859 -9.695 1.00 91.25 141 GLU A N 1
ATOM 1097 C CA . GLU A 1 141 ? 22.491 -1.022 -9.408 1.00 91.25 141 GLU A CA 1
ATOM 1098 C C . GLU A 1 141 ? 22.428 0.188 -10.347 1.00 91.25 141 GLU A C 1
ATOM 1100 O O . GLU A 1 141 ? 21.391 0.435 -10.955 1.00 91.25 141 GLU A O 1
ATOM 1105 N N . ARG A 1 142 ? 23.550 0.892 -10.554 1.00 93.69 142 ARG A N 1
ATOM 1106 C CA . ARG A 1 142 ? 23.626 2.029 -11.490 1.00 93.69 142 ARG A CA 1
ATOM 1107 C C . ARG A 1 142 ? 23.235 1.645 -12.915 1.00 93.69 142 ARG A C 1
ATOM 1109 O O . ARG A 1 142 ? 22.559 2.426 -13.581 1.00 93.69 142 ARG A O 1
ATOM 1116 N N . LEU A 1 143 ? 23.662 0.470 -13.384 1.00 95.88 143 LEU A N 1
ATOM 1117 C CA . LEU A 1 143 ? 23.335 -0.005 -14.728 1.00 95.88 143 LEU A CA 1
ATOM 1118 C C . LEU A 1 143 ? 21.830 -0.252 -14.876 1.00 95.88 143 LEU A C 1
ATOM 1120 O O . LEU A 1 143 ? 21.227 0.235 -15.832 1.00 95.88 143 LEU A O 1
ATOM 1124 N N . TRP A 1 144 ? 21.213 -0.947 -13.918 1.00 96.31 144 TRP A N 1
ATOM 1125 C CA . TRP A 1 144 ? 19.772 -1.203 -13.943 1.00 96.31 144 TRP A CA 1
ATOM 1126 C C . TRP A 1 144 ? 18.943 0.071 -13.792 1.00 96.31 144 TRP A C 1
ATOM 1128 O O . TRP A 1 144 ? 17.984 0.256 -14.535 1.00 96.31 144 TRP A O 1
ATOM 1138 N N . GLU A 1 145 ? 19.335 0.987 -12.909 1.00 95.62 145 GLU A N 1
ATOM 1139 C CA . GLU A 1 145 ? 18.658 2.277 -12.759 1.00 95.62 145 GLU A CA 1
ATOM 1140 C C . GLU A 1 145 ? 18.674 3.100 -14.045 1.00 95.62 145 GLU A C 1
ATOM 1142 O O . GLU A 1 145 ? 17.641 3.638 -14.441 1.00 95.62 145 GLU A O 1
ATOM 1147 N N . MET A 1 146 ? 19.826 3.165 -14.720 1.00 97.31 146 MET A N 1
ATOM 1148 C CA . MET A 1 146 ? 19.938 3.839 -16.012 1.00 97.31 146 MET A CA 1
ATOM 1149 C C . MET A 1 146 ? 19.085 3.161 -17.078 1.00 97.31 146 MET A C 1
ATOM 1151 O O . MET A 1 146 ? 18.373 3.846 -17.806 1.00 97.31 146 MET A O 1
ATOM 1155 N N . ALA A 1 147 ? 19.124 1.829 -17.165 1.00 97.69 147 ALA A N 1
ATOM 1156 C CA . ALA A 1 147 ? 18.314 1.087 -18.124 1.00 97.69 147 ALA A CA 1
ATOM 1157 C C . ALA A 1 147 ? 16.820 1.379 -17.918 1.00 97.69 147 ALA A C 1
ATOM 1159 O O . ALA A 1 147 ? 16.129 1.757 -18.861 1.00 97.69 147 ALA A O 1
ATOM 1160 N N . ILE A 1 148 ? 16.340 1.264 -16.680 1.00 97.25 148 ILE A N 1
ATOM 1161 C CA . ILE A 1 148 ? 14.936 1.466 -16.313 1.00 97.25 148 ILE A CA 1
ATOM 1162 C C . ILE A 1 148 ? 14.506 2.908 -16.542 1.00 97.25 148 ILE A C 1
ATOM 1164 O O . ILE A 1 148 ? 13.507 3.122 -17.220 1.00 97.25 148 ILE A O 1
ATOM 1168 N N . GLY A 1 149 ? 15.271 3.880 -16.043 1.00 97.44 149 GLY A N 1
ATOM 1169 C CA . GLY A 1 149 ? 14.962 5.299 -16.202 1.00 97.44 149 GLY A CA 1
ATOM 1170 C C . GLY A 1 149 ? 14.957 5.743 -17.670 1.00 97.44 149 GLY A C 1
ATOM 1171 O O . GLY A 1 149 ? 14.102 6.519 -18.094 1.00 97.44 149 GLY A O 1
ATOM 1172 N N . CYS A 1 150 ? 15.882 5.227 -18.484 1.00 97.88 150 CYS A N 1
ATOM 1173 C CA . CYS A 1 150 ? 15.889 5.496 -19.918 1.00 97.88 150 CYS A CA 1
ATOM 1174 C C . CYS A 1 150 ? 14.701 4.842 -20.633 1.00 97.88 150 CYS A C 1
ATOM 1176 O O . CYS A 1 150 ? 14.025 5.500 -21.422 1.00 97.88 150 CYS A O 1
ATOM 1178 N N . TRP A 1 151 ? 14.417 3.567 -20.365 1.00 97.56 151 TRP A N 1
ATOM 1179 C CA . TRP A 1 151 ? 13.289 2.884 -20.996 1.00 97.56 151 TRP A CA 1
ATOM 1180 C C . TRP A 1 151 ? 11.948 3.499 -20.595 1.00 97.56 151 TRP A C 1
ATOM 1182 O O . TRP A 1 151 ? 11.128 3.760 -21.470 1.00 97.56 151 TRP A O 1
ATOM 1192 N N . SER A 1 152 ? 11.730 3.799 -19.315 1.00 97.12 152 SER A N 1
ATOM 1193 C CA . SER A 1 152 ? 10.504 4.452 -18.845 1.00 97.12 152 SER A CA 1
ATOM 1194 C C . SER A 1 152 ? 10.293 5.811 -19.521 1.00 97.12 152 SER A C 1
ATOM 1196 O O . SER A 1 152 ? 9.192 6.095 -19.997 1.00 97.12 152 SER A O 1
ATOM 1198 N N . SER A 1 153 ? 11.355 6.614 -19.643 1.00 97.19 153 SER A N 1
ATOM 1199 C CA . SER A 1 153 ? 11.320 7.919 -20.303 1.00 97.19 153 SER A CA 1
ATOM 1200 C C . SER A 1 153 ? 11.045 7.800 -21.804 1.00 97.19 153 SER A C 1
ATOM 1202 O O . SER A 1 153 ? 10.083 8.386 -22.299 1.00 97.19 153 SER A O 1
ATOM 1204 N N . ALA A 1 154 ? 11.815 6.979 -22.527 1.00 95.62 154 ALA A N 1
ATOM 1205 C CA . ALA A 1 154 ? 11.651 6.799 -23.970 1.00 95.62 154 ALA A CA 1
ATOM 1206 C C . ALA A 1 154 ? 10.259 6.260 -24.329 1.00 95.62 154 ALA A C 1
ATOM 1208 O O . ALA A 1 154 ? 9.615 6.760 -25.245 1.00 95.62 154 ALA A O 1
ATOM 1209 N N . LEU A 1 155 ? 9.759 5.274 -23.580 1.00 94.94 155 LEU A N 1
ATOM 1210 C CA . LEU A 1 155 ? 8.441 4.694 -23.829 1.00 94.94 155 LEU A CA 1
ATOM 1211 C C . LEU A 1 155 ? 7.302 5.661 -23.506 1.00 94.94 155 LEU A C 1
ATOM 1213 O O . LEU A 1 155 ? 6.229 5.541 -24.098 1.00 94.94 155 LEU A O 1
ATOM 1217 N N . THR A 1 156 ? 7.513 6.610 -22.598 1.00 95.50 156 THR A N 1
ATOM 1218 C CA . THR A 1 156 ? 6.499 7.602 -22.226 1.00 95.50 156 THR A CA 1
ATOM 1219 C C . THR A 1 156 ? 6.488 8.803 -23.174 1.00 95.50 156 THR A C 1
ATOM 1221 O O . THR A 1 156 ? 5.433 9.403 -23.375 1.00 95.50 156 THR A O 1
ATOM 1224 N N . ASP A 1 157 ? 7.618 9.130 -23.804 1.00 94.69 157 ASP A N 1
ATOM 1225 C CA . ASP A 1 157 ? 7.733 10.256 -24.730 1.00 94.69 157 ASP A CA 1
ATOM 1226 C C . ASP A 1 157 ? 6.935 10.023 -26.037 1.00 94.69 157 ASP A C 1
ATOM 1228 O O . ASP A 1 157 ? 7.222 9.086 -26.787 1.00 94.69 157 ASP A O 1
ATOM 1232 N N . PRO A 1 158 ? 5.953 10.875 -26.391 1.00 92.44 158 PRO A N 1
ATOM 1233 C CA . PRO A 1 158 ? 5.209 10.738 -27.647 1.00 92.44 158 PRO A CA 1
ATOM 1234 C C . PRO A 1 158 ? 6.064 10.925 -28.914 1.00 92.44 158 PRO A C 1
ATOM 1236 O O . PRO A 1 158 ? 5.750 10.365 -29.967 1.00 92.44 158 PRO A O 1
ATOM 1239 N N . GLY A 1 159 ? 7.125 11.730 -28.837 1.00 91.00 159 GLY A N 1
ATOM 1240 C CA . GLY A 1 159 ? 8.086 11.969 -29.912 1.00 91.00 159 GLY A CA 1
ATOM 1241 C C . GLY A 1 159 ? 8.908 10.728 -30.248 1.00 91.00 159 GLY A C 1
ATOM 1242 O O . GLY A 1 159 ? 9.121 10.458 -31.427 1.00 91.00 159 GLY A O 1
ATOM 1243 N N . PHE A 1 160 ? 9.263 9.910 -29.248 1.00 92.31 160 PHE A N 1
ATOM 1244 C CA . PHE A 1 160 ? 9.938 8.624 -29.472 1.00 92.31 160 PHE A CA 1
ATOM 1245 C C . PHE A 1 160 ? 9.186 7.756 -30.485 1.00 92.31 160 PHE A C 1
ATOM 1247 O O . PHE A 1 160 ? 9.763 7.268 -31.458 1.00 92.31 160 PHE A O 1
ATOM 1254 N N . TRP A 1 161 ? 7.881 7.603 -30.266 1.00 92.12 161 TRP A N 1
ATOM 1255 C CA . TRP A 1 161 ? 7.033 6.753 -31.088 1.00 92.12 161 TRP A CA 1
ATOM 1256 C C . TRP A 1 161 ? 6.741 7.346 -32.461 1.00 92.12 161 TRP A C 1
ATOM 1258 O O . TRP A 1 161 ? 6.666 6.612 -33.443 1.00 92.12 161 TRP A O 1
ATOM 1268 N N . ARG A 1 162 ? 6.592 8.673 -32.542 1.00 88.88 162 ARG A N 1
ATOM 1269 C CA . ARG A 1 162 ? 6.390 9.383 -33.812 1.00 88.88 162 ARG A CA 1
ATOM 1270 C C . ARG A 1 162 ? 7.588 9.222 -34.743 1.00 88.88 162 ARG A C 1
ATOM 1272 O O . ARG A 1 162 ? 7.411 9.051 -35.945 1.00 88.88 162 ARG A O 1
ATOM 1279 N N . ASP A 1 163 ? 8.787 9.253 -34.175 1.00 84.75 163 ASP A N 1
ATOM 1280 C CA . ASP A 1 163 ? 10.032 9.171 -34.928 1.00 84.75 163 ASP A CA 1
ATOM 1281 C C . ASP A 1 163 ? 10.431 7.723 -35.251 1.00 84.75 163 ASP A C 1
ATOM 1283 O O . ASP A 1 163 ? 11.461 7.504 -35.904 1.00 84.75 163 ASP A O 1
ATOM 1287 N N . TRP A 1 164 ? 9.678 6.720 -34.779 1.00 85.25 164 TRP A N 1
ATOM 1288 C CA . TRP A 1 164 ? 9.971 5.310 -35.023 1.00 85.25 164 TRP A CA 1
ATOM 1289 C C . TRP A 1 164 ? 9.331 4.817 -36.334 1.00 85.25 164 TRP A C 1
ATOM 1291 O O . TRP A 1 164 ? 8.108 4.688 -36.423 1.00 85.25 164 TRP A O 1
ATOM 1301 N N . PRO A 1 165 ? 10.127 4.510 -37.376 1.00 81.31 165 PRO A N 1
ATOM 1302 C CA . PRO A 1 165 ? 9.591 4.107 -38.667 1.00 81.31 165 PRO A CA 1
ATOM 1303 C C . PRO A 1 165 ? 8.960 2.715 -38.587 1.00 81.31 165 PRO A C 1
ATOM 1305 O O . PRO A 1 165 ? 9.521 1.797 -37.994 1.00 81.31 165 PRO A O 1
ATOM 1308 N N . GLY A 1 166 ? 7.805 2.546 -39.230 1.00 81.69 166 GLY A N 1
ATOM 1309 C CA . GLY A 1 166 ? 7.188 1.232 -39.422 1.00 81.69 166 GLY A CA 1
ATOM 1310 C C . GLY A 1 166 ? 6.406 0.676 -38.228 1.00 81.69 166 GLY A C 1
ATOM 1311 O O . GLY A 1 166 ? 5.885 -0.429 -38.346 1.00 81.69 166 GLY A O 1
ATOM 1312 N N . ILE A 1 167 ? 6.265 1.419 -37.122 1.00 87.06 167 ILE A N 1
ATOM 1313 C CA . ILE A 1 167 ? 5.396 1.034 -35.998 1.00 87.06 167 ILE A CA 1
ATOM 1314 C C . ILE A 1 167 ? 4.116 1.887 -36.013 1.00 87.06 167 ILE A C 1
ATOM 1316 O O . ILE A 1 167 ? 4.162 3.072 -35.670 1.00 87.06 167 ILE A O 1
ATOM 1320 N N . PRO A 1 168 ? 2.953 1.308 -36.370 1.00 88.62 168 PRO A N 1
ATOM 1321 C CA . PRO A 1 168 ? 1.668 1.992 -36.287 1.00 88.62 168 PRO A CA 1
ATOM 1322 C C . PRO A 1 168 ? 1.339 2.453 -34.863 1.00 88.62 168 PRO A C 1
ATOM 1324 O O . PRO A 1 168 ? 1.612 1.741 -33.897 1.00 88.62 168 PRO A O 1
ATOM 1327 N N . ALA A 1 169 ? 0.653 3.595 -34.742 1.00 90.31 169 ALA A N 1
ATOM 1328 C CA . ALA A 1 169 ? 0.210 4.133 -33.451 1.00 90.31 169 ALA A CA 1
ATOM 1329 C C . ALA A 1 169 ? -0.672 3.169 -32.647 1.00 90.31 169 ALA A C 1
ATOM 1331 O O . ALA A 1 169 ? -0.625 3.150 -31.420 1.00 90.31 169 ALA A O 1
ATOM 1332 N N . THR A 1 170 ? -1.420 2.311 -33.341 1.00 92.56 170 THR A N 1
ATOM 1333 C CA . THR A 1 170 ? -2.262 1.278 -32.732 1.00 92.56 170 THR A CA 1
ATOM 1334 C C . THR A 1 170 ? -1.469 0.223 -31.958 1.00 92.56 170 THR A C 1
ATOM 1336 O O . THR A 1 170 ? -2.052 -0.447 -31.117 1.00 92.56 170 THR A O 1
ATOM 1339 N N . LEU A 1 171 ? -0.164 0.069 -32.220 1.00 92.44 171 LEU A N 1
ATOM 1340 C CA . LEU A 1 171 ? 0.695 -0.911 -31.545 1.00 92.44 171 LEU A CA 1
ATOM 1341 C C . LEU A 1 171 ? 1.514 -0.316 -30.392 1.00 92.44 171 LEU A C 1
ATOM 1343 O O . LEU A 1 171 ? 2.194 -1.065 -29.695 1.00 92.44 171 LEU A O 1
ATOM 1347 N N . HIS A 1 172 ? 1.490 1.007 -30.178 1.00 93.19 172 HIS A N 1
ATOM 1348 C CA . HIS A 1 172 ? 2.367 1.659 -29.193 1.00 93.19 172 HIS A CA 1
ATOM 1349 C C . HIS A 1 172 ? 2.116 1.152 -27.770 1.00 93.19 172 HIS A C 1
ATOM 1351 O O . HIS A 1 172 ? 3.070 0.791 -27.088 1.00 93.19 172 HIS A O 1
ATOM 1357 N N . GLU A 1 173 ? 0.857 1.064 -27.328 1.00 92.62 173 GLU A N 1
ATOM 1358 C CA . GLU A 1 173 ? 0.545 0.560 -25.979 1.00 92.62 173 GLU A CA 1
ATOM 1359 C C . GLU A 1 173 ? 0.914 -0.914 -25.809 1.00 92.62 173 GLU A C 1
ATOM 1361 O O . GLU A 1 173 ? 1.513 -1.289 -24.803 1.00 92.62 173 GLU A O 1
ATOM 1366 N N . GLU A 1 174 ? 0.620 -1.749 -26.807 1.00 94.50 174 GLU A N 1
ATOM 1367 C CA . GLU A 1 174 ? 0.945 -3.174 -26.743 1.00 94.50 174 GLU A CA 1
ATOM 1368 C C . GLU A 1 174 ? 2.463 -3.390 -26.666 1.00 94.50 174 GLU A C 1
ATOM 1370 O O . GLU A 1 174 ? 2.942 -4.168 -25.841 1.00 94.50 174 GLU A O 1
ATOM 1375 N N . LEU A 1 175 ? 3.243 -2.627 -27.439 1.00 94.75 175 LEU A N 1
ATOM 1376 C CA . LEU A 1 175 ? 4.703 -2.648 -27.373 1.00 94.75 175 LEU A CA 1
ATOM 1377 C C . LEU A 1 175 ? 5.241 -2.152 -26.030 1.00 94.75 175 LEU A C 1
ATOM 1379 O O . LEU A 1 175 ? 6.177 -2.755 -25.507 1.00 94.75 175 LEU A O 1
ATOM 1383 N N . ARG A 1 176 ? 4.655 -1.104 -25.434 1.00 94.25 176 ARG A N 1
ATOM 1384 C CA . ARG A 1 176 ? 5.024 -0.673 -24.072 1.00 94.25 176 ARG A CA 1
ATOM 1385 C C . ARG A 1 176 ? 4.838 -1.809 -23.076 1.00 94.25 176 ARG A C 1
ATOM 1387 O O . ARG A 1 176 ? 5.746 -2.087 -22.294 1.00 94.25 176 ARG A O 1
ATOM 1394 N N . THR A 1 177 ? 3.693 -2.487 -23.131 1.00 94.06 177 THR A N 1
ATOM 1395 C CA . THR A 1 177 ? 3.400 -3.629 -22.262 1.00 94.06 177 THR A CA 1
ATOM 1396 C C . THR A 1 177 ? 4.375 -4.780 -22.496 1.00 94.06 177 THR A C 1
ATOM 1398 O O . THR A 1 177 ? 4.900 -5.319 -21.524 1.00 94.06 177 THR A O 1
ATOM 1401 N N . GLN A 1 178 ? 4.680 -5.132 -23.747 1.00 95.62 178 GLN A N 1
ATOM 1402 C CA . GLN A 1 178 ? 5.616 -6.220 -24.050 1.00 95.62 178 GLN A CA 1
ATOM 1403 C C . GLN A 1 178 ? 7.062 -5.898 -23.644 1.00 95.62 178 GLN A C 1
ATOM 1405 O O . GLN A 1 178 ? 7.755 -6.763 -23.107 1.00 95.62 178 GLN A O 1
ATOM 1410 N N . ILE A 1 179 ? 7.526 -4.658 -23.841 1.00 95.12 179 ILE A N 1
ATOM 1411 C CA . ILE A 1 179 ? 8.864 -4.231 -23.400 1.00 95.12 179 ILE A CA 1
ATOM 1412 C C . ILE A 1 179 ? 8.962 -4.292 -21.881 1.00 95.12 179 ILE A C 1
ATOM 1414 O O . ILE A 1 179 ? 9.916 -4.864 -21.355 1.00 95.12 179 ILE A O 1
ATOM 1418 N N . ARG A 1 180 ? 7.954 -3.765 -21.180 1.00 94.25 180 ARG A N 1
ATOM 1419 C CA . ARG A 1 180 ? 7.854 -3.878 -19.725 1.00 94.25 180 ARG A CA 1
ATOM 1420 C C . ARG A 1 180 ? 7.913 -5.341 -19.288 1.00 94.25 180 ARG A C 1
ATOM 1422 O O . ARG A 1 180 ? 8.767 -5.695 -18.488 1.00 94.25 180 ARG A O 1
ATOM 1429 N N . GLN A 1 181 ? 7.055 -6.201 -19.841 1.00 94.94 181 GLN A N 1
ATOM 1430 C CA . GLN A 1 181 ? 7.016 -7.628 -19.498 1.00 94.94 181 GLN A CA 1
ATOM 1431 C C . GLN A 1 181 ? 8.360 -8.319 -19.729 1.00 94.94 181 GLN A C 1
ATOM 1433 O O . GLN A 1 181 ? 8.766 -9.152 -18.921 1.00 94.94 181 GLN A O 1
ATOM 1438 N N . ARG A 1 182 ? 9.067 -7.964 -20.805 1.00 95.25 182 ARG A N 1
ATOM 1439 C CA . ARG A 1 182 ? 10.406 -8.481 -21.077 1.00 95.25 182 ARG A CA 1
ATOM 1440 C C . ARG A 1 182 ? 11.412 -8.042 -20.013 1.00 95.25 182 ARG A C 1
ATOM 1442 O O . ARG A 1 182 ? 12.115 -8.896 -19.481 1.00 95.25 182 ARG A O 1
ATOM 1449 N N . LEU A 1 183 ? 11.460 -6.750 -19.683 1.00 94.94 183 LEU A N 1
ATOM 1450 C CA . LEU A 1 183 ? 12.360 -6.212 -18.656 1.00 94.94 183 LEU A CA 1
ATOM 1451 C C . LEU A 1 183 ? 12.079 -6.839 -17.280 1.00 94.94 183 LEU A C 1
ATOM 1453 O O . LEU A 1 183 ? 12.997 -7.373 -16.659 1.00 94.94 183 LEU A O 1
ATOM 1457 N N . SER A 1 184 ? 10.815 -6.862 -16.848 1.00 94.88 184 SER A N 1
ATOM 1458 C CA . SER A 1 184 ? 10.379 -7.508 -15.602 1.00 94.88 184 SER A CA 1
ATOM 1459 C C . SER A 1 184 ? 10.692 -9.008 -15.595 1.00 94.88 184 SER A C 1
ATOM 1461 O O . SER A 1 184 ? 11.171 -9.554 -14.602 1.00 94.88 184 SER A O 1
ATOM 1463 N N . GLY A 1 185 ? 10.460 -9.694 -16.718 1.00 95.94 185 GLY A N 1
ATOM 1464 C CA . GLY A 1 185 ? 10.745 -11.119 -16.874 1.00 95.94 185 GLY A CA 1
ATOM 1465 C C . GLY A 1 185 ? 12.232 -11.443 -16.720 1.00 95.94 185 GLY A C 1
ATOM 1466 O O . GLY A 1 185 ? 12.580 -12.418 -16.049 1.00 95.94 185 GLY A O 1
ATOM 1467 N N . ASP A 1 186 ? 13.110 -10.613 -17.285 1.00 95.31 186 ASP A N 1
ATOM 1468 C CA . ASP A 1 186 ? 14.555 -10.742 -17.101 1.00 95.31 186 ASP A CA 1
ATOM 1469 C C . ASP A 1 186 ? 14.983 -10.436 -15.662 1.00 95.31 186 ASP A C 1
ATOM 1471 O O . ASP A 1 186 ? 15.738 -11.225 -15.095 1.00 95.31 186 ASP A O 1
ATOM 1475 N N . LEU A 1 187 ? 14.462 -9.374 -15.036 1.00 95.25 187 LEU A N 1
ATOM 1476 C CA . LEU A 1 187 ? 14.740 -9.055 -13.629 1.00 95.25 187 LEU A CA 1
ATOM 1477 C C . LEU A 1 187 ? 14.362 -10.219 -12.700 1.00 95.25 187 LEU A C 1
ATOM 1479 O O . LEU A 1 187 ? 15.193 -10.665 -11.910 1.00 95.25 187 LEU A O 1
ATOM 1483 N N . HIS A 1 188 ? 13.159 -10.784 -12.841 1.00 95.50 188 HIS A N 1
ATOM 1484 C CA . HIS A 1 188 ? 12.709 -11.927 -12.037 1.00 95.50 188 HIS A CA 1
ATOM 1485 C C . HIS A 1 188 ? 13.490 -13.210 -12.326 1.00 95.50 188 HIS A C 1
ATOM 1487 O O . HIS A 1 188 ? 13.783 -13.993 -11.419 1.00 95.50 188 HIS A O 1
ATOM 1493 N N . ARG A 1 189 ? 13.838 -13.469 -13.591 1.00 96.31 189 ARG A N 1
ATOM 1494 C CA . ARG A 1 189 ? 14.701 -14.602 -13.949 1.00 96.31 189 ARG A CA 1
ATOM 1495 C C . ARG A 1 189 ? 16.068 -14.473 -13.277 1.00 96.31 189 ARG A C 1
ATOM 1497 O O . ARG A 1 189 ? 16.534 -15.444 -12.688 1.00 96.31 189 ARG A O 1
ATOM 1504 N N . LEU A 1 190 ? 16.687 -13.299 -13.352 1.00 94.81 190 LEU A N 1
ATOM 1505 C CA . LEU A 1 190 ? 18.005 -13.042 -12.779 1.00 94.81 190 LEU A CA 1
ATOM 1506 C C . LEU A 1 190 ? 17.985 -13.041 -11.248 1.00 94.81 190 LEU A C 1
ATOM 1508 O O . LEU A 1 190 ? 18.887 -13.603 -10.635 1.00 94.81 190 LEU A O 1
ATOM 1512 N N . ALA A 1 191 ? 16.944 -12.486 -10.622 1.00 94.38 191 ALA A N 1
ATOM 1513 C CA . ALA A 1 191 ? 16.762 -12.537 -9.173 1.00 94.38 191 ALA A CA 1
ATOM 1514 C C . ALA A 1 191 ? 16.682 -13.985 -8.662 1.00 94.38 191 ALA A C 1
ATOM 1516 O O . ALA A 1 191 ? 17.334 -14.327 -7.673 1.00 94.38 191 ALA A O 1
ATOM 1517 N N . ARG A 1 192 ? 15.966 -14.868 -9.376 1.00 95.56 192 ARG A N 1
ATOM 1518 C CA . ARG A 1 192 ? 15.935 -16.307 -9.063 1.00 95.56 192 ARG A CA 1
ATOM 1519 C C . ARG A 1 192 ? 17.316 -16.948 -9.183 1.00 95.56 192 ARG A C 1
ATOM 1521 O O . ARG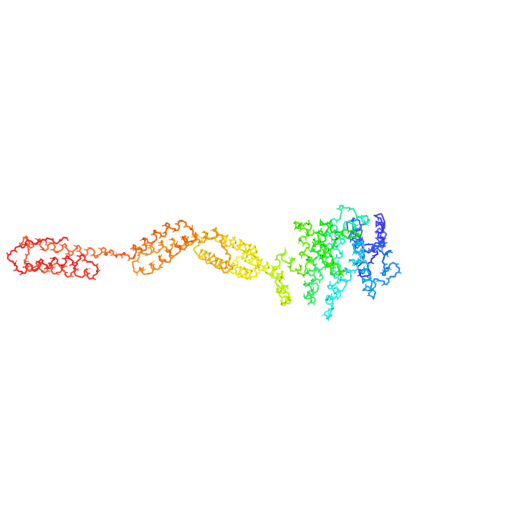 A 1 192 ? 17.767 -17.567 -8.226 1.00 95.56 192 ARG A O 1
ATOM 1528 N N . GLN A 1 193 ? 18.016 -16.721 -10.295 1.00 94.50 193 GLN A N 1
ATOM 1529 C CA . GLN A 1 193 ? 19.371 -17.251 -10.506 1.00 94.50 193 GLN A CA 1
ATOM 1530 C C . GLN A 1 193 ? 20.357 -16.775 -9.428 1.00 94.50 193 GLN A C 1
ATOM 1532 O O . GLN A 1 193 ? 21.158 -17.555 -8.922 1.00 94.50 193 GLN A O 1
ATOM 1537 N N . LEU A 1 194 ? 20.280 -15.505 -9.024 1.00 91.44 194 LEU A N 1
ATOM 1538 C CA . LEU A 1 194 ? 21.107 -14.966 -7.944 1.00 91.44 194 LEU A CA 1
ATOM 1539 C C . LEU A 1 194 ? 20.744 -15.551 -6.580 1.00 91.44 194 LEU A C 1
ATOM 1541 O O . LEU A 1 194 ? 21.637 -15.780 -5.771 1.00 91.44 194 LEU A O 1
ATOM 1545 N N . THR A 1 195 ? 19.462 -15.805 -6.321 1.00 93.25 195 THR A N 1
ATOM 1546 C CA . THR A 1 195 ? 19.014 -16.462 -5.086 1.00 93.25 195 THR A CA 1
ATOM 1547 C C . THR A 1 195 ? 19.553 -17.887 -5.003 1.00 93.25 195 THR A C 1
ATOM 1549 O O . THR A 1 195 ? 20.105 -18.266 -3.973 1.00 93.25 195 THR A O 1
ATOM 1552 N N . GLU A 1 196 ? 19.473 -18.642 -6.102 1.00 92.44 196 GLU A N 1
ATOM 1553 C CA . GLU A 1 196 ? 20.049 -19.989 -6.230 1.00 92.44 196 GLU A CA 1
ATOM 1554 C C . GLU A 1 196 ? 21.575 -19.980 -6.042 1.00 92.44 196 GLU A C 1
ATOM 1556 O O . GLU A 1 196 ? 22.130 -20.885 -5.424 1.00 92.44 196 GLU A O 1
ATOM 1561 N N . ALA A 1 197 ? 22.249 -18.919 -6.494 1.00 89.62 197 ALA A N 1
ATOM 1562 C CA . ALA A 1 197 ? 23.681 -18.703 -6.293 1.00 89.62 197 ALA A CA 1
ATOM 1563 C C . ALA A 1 197 ? 24.055 -18.159 -4.893 1.00 89.62 197 ALA A C 1
ATOM 1565 O O . ALA A 1 197 ? 25.223 -17.863 -4.647 1.00 89.62 197 ALA A O 1
ATOM 1566 N N . GLY A 1 198 ? 23.095 -17.985 -3.974 1.00 89.50 198 GLY A N 1
ATOM 1567 C CA . GLY A 1 198 ? 23.329 -17.480 -2.611 1.00 89.50 198 GLY A CA 1
ATOM 1568 C C . GLY A 1 198 ? 23.416 -15.950 -2.477 1.00 89.50 198 GLY A C 1
ATOM 1569 O O . GLY A 1 198 ? 23.590 -15.430 -1.376 1.00 89.50 198 GLY A O 1
ATOM 1570 N N . ASN A 1 199 ? 23.224 -15.198 -3.562 1.00 88.81 199 ASN A N 1
ATOM 1571 C CA . ASN A 1 199 ? 23.277 -13.732 -3.613 1.00 88.81 199 ASN A CA 1
ATOM 1572 C C . ASN A 1 199 ? 21.919 -13.072 -3.289 1.00 88.81 199 ASN A C 1
ATOM 1574 O O . ASN A 1 199 ? 21.457 -12.168 -3.993 1.00 88.81 199 ASN A O 1
ATOM 1578 N N . VAL A 1 200 ? 21.280 -13.490 -2.190 1.00 89.88 200 VAL A N 1
ATOM 1579 C CA . VAL A 1 200 ? 19.913 -13.069 -1.800 1.00 89.88 200 VAL A CA 1
ATOM 1580 C C . VAL A 1 200 ? 19.773 -11.545 -1.687 1.00 89.88 200 VAL A C 1
ATOM 1582 O O . VAL A 1 200 ? 18.750 -10.972 -2.057 1.00 89.88 200 VAL A O 1
ATOM 1585 N N . GLY A 1 201 ? 20.811 -10.861 -1.198 1.00 87.50 201 GLY A N 1
ATOM 1586 C CA . GLY A 1 201 ? 20.796 -9.405 -1.047 1.00 87.50 201 GLY A CA 1
ATOM 1587 C C . GLY A 1 201 ? 20.703 -8.648 -2.375 1.00 87.50 201 GLY A C 1
ATOM 1588 O O . GLY A 1 201 ? 20.053 -7.608 -2.423 1.00 87.50 201 GLY A O 1
ATOM 1589 N N . ILE A 1 202 ? 21.324 -9.159 -3.444 1.00 87.88 202 ILE A N 1
ATOM 1590 C CA . ILE A 1 202 ? 21.279 -8.550 -4.784 1.00 87.88 202 ILE A CA 1
ATOM 1591 C C . ILE A 1 202 ? 19.976 -8.942 -5.484 1.00 87.88 202 ILE A C 1
ATOM 1593 O O . ILE A 1 202 ? 19.333 -8.083 -6.082 1.00 87.88 202 ILE A O 1
ATOM 1597 N N . ALA A 1 203 ? 19.531 -10.193 -5.327 1.00 91.12 203 ALA A N 1
ATOM 1598 C CA . ALA A 1 203 ? 18.240 -10.653 -5.838 1.00 91.12 203 ALA A CA 1
ATOM 1599 C C . ALA A 1 203 ? 17.078 -9.765 -5.358 1.00 91.12 203 ALA A C 1
ATOM 1601 O O . ALA A 1 203 ? 16.337 -9.229 -6.179 1.00 91.12 203 ALA A O 1
ATOM 1602 N N . LYS A 1 204 ? 17.004 -9.483 -4.047 1.00 89.69 204 LYS A N 1
ATOM 1603 C CA . LYS A 1 204 ? 15.996 -8.572 -3.474 1.00 89.69 204 LYS A CA 1
ATOM 1604 C C . LYS A 1 204 ? 16.053 -7.156 -4.054 1.00 89.69 204 LYS A C 1
ATOM 1606 O O . LYS A 1 204 ? 15.039 -6.468 -4.095 1.00 89.69 204 LYS A O 1
ATOM 1611 N N . ARG A 1 205 ? 17.229 -6.676 -4.473 1.00 87.62 205 ARG A N 1
ATOM 1612 C CA . ARG A 1 205 ? 17.359 -5.352 -5.109 1.00 87.62 205 ARG A CA 1
ATOM 1613 C C . ARG A 1 205 ? 16.891 -5.365 -6.559 1.00 87.62 205 ARG A C 1
ATOM 1615 O O . ARG A 1 205 ? 16.273 -4.395 -6.980 1.00 87.62 205 ARG A O 1
ATOM 1622 N N . LEU A 1 206 ? 17.119 -6.455 -7.294 1.00 90.56 206 LEU A N 1
ATOM 1623 C CA . LEU A 1 206 ? 16.552 -6.623 -8.635 1.00 90.56 206 LEU A CA 1
ATOM 1624 C C . LEU A 1 206 ? 15.025 -6.685 -8.609 1.00 90.56 206 LEU A C 1
ATOM 1626 O O . LEU A 1 206 ? 14.381 -6.073 -9.451 1.00 90.56 206 LEU A O 1
ATOM 1630 N N . GLU A 1 207 ? 14.438 -7.347 -7.615 1.00 90.44 207 GLU A N 1
ATOM 1631 C CA . GLU A 1 207 ? 12.981 -7.342 -7.421 1.00 90.44 207 GLU A CA 1
ATOM 1632 C C . GLU A 1 207 ? 12.454 -5.926 -7.141 1.00 90.44 207 GLU A C 1
ATOM 1634 O O . GLU A 1 207 ? 11.425 -5.522 -7.678 1.00 90.44 207 GLU A O 1
ATOM 1639 N N . ARG A 1 208 ? 13.196 -5.108 -6.377 1.00 88.38 208 ARG A N 1
ATOM 1640 C CA . ARG A 1 208 ? 12.846 -3.690 -6.165 1.00 88.38 208 ARG A CA 1
ATOM 1641 C C . ARG A 1 208 ? 12.845 -2.873 -7.453 1.00 88.38 208 ARG A C 1
ATOM 1643 O O . ARG A 1 208 ? 12.083 -1.915 -7.551 1.00 88.38 208 ARG A O 1
ATOM 1650 N N . PHE A 1 209 ? 13.681 -3.217 -8.428 1.00 91.38 209 PHE A N 1
ATOM 1651 C CA . PHE A 1 209 ? 13.722 -2.504 -9.700 1.00 91.38 209 PHE A CA 1
ATOM 1652 C C . PHE A 1 209 ? 12.442 -2.660 -10.521 1.00 91.38 209 PHE A C 1
ATOM 1654 O O . PHE A 1 209 ? 12.065 -1.703 -11.195 1.00 91.38 209 PHE A O 1
ATOM 1661 N N . ASP A 1 210 ? 11.740 -3.789 -10.409 1.00 90.06 210 ASP A N 1
ATOM 1662 C CA . ASP A 1 210 ? 10.437 -3.971 -11.058 1.00 90.06 210 ASP A CA 1
ATOM 1663 C C . ASP A 1 210 ? 9.415 -2.957 -10.526 1.00 90.06 210 ASP A C 1
ATOM 1665 O O . ASP A 1 210 ? 8.795 -2.218 -11.288 1.00 90.06 210 ASP A O 1
ATOM 1669 N N . PHE A 1 211 ? 9.343 -2.802 -9.199 1.00 87.00 211 PHE A N 1
ATOM 1670 C CA . PHE A 1 211 ? 8.480 -1.792 -8.585 1.00 87.00 211 PHE A CA 1
ATOM 1671 C C . PHE A 1 211 ? 8.867 -0.368 -8.991 1.00 87.00 211 PHE A C 1
ATOM 1673 O O . PHE A 1 211 ? 7.982 0.448 -9.247 1.00 87.00 211 PHE A O 1
ATOM 1680 N N . ARG A 1 212 ? 10.169 -0.066 -9.068 1.00 91.19 212 ARG A N 1
ATOM 1681 C CA . ARG A 1 212 ? 10.650 1.268 -9.456 1.00 91.19 212 ARG A CA 1
ATOM 1682 C C . ARG A 1 212 ? 10.367 1.584 -10.920 1.00 91.19 212 ARG A C 1
ATOM 1684 O O . ARG A 1 212 ? 10.174 2.748 -11.242 1.00 91.19 212 ARG A O 1
ATOM 1691 N N . TYR A 1 213 ? 10.315 0.584 -11.797 1.00 93.88 213 TYR A N 1
ATOM 1692 C CA . TYR A 1 213 ? 9.961 0.786 -13.202 1.00 93.88 213 TYR A CA 1
ATOM 1693 C C . TYR A 1 213 ? 8.575 1.432 -13.354 1.00 93.88 213 TYR A C 1
ATOM 1695 O O . TYR A 1 213 ? 8.392 2.342 -14.164 1.00 93.88 213 TYR A O 1
ATOM 1703 N N . ASP A 1 214 ? 7.619 1.008 -12.528 1.00 92.31 214 ASP A N 1
ATOM 1704 C CA . ASP A 1 214 ? 6.260 1.558 -12.519 1.00 92.31 214 ASP A CA 1
ATOM 1705 C C . ASP A 1 214 ? 6.226 2.988 -12.033 1.00 92.31 214 ASP A C 1
ATOM 1707 O O . ASP A 1 214 ? 5.620 3.845 -12.676 1.00 92.31 214 ASP A O 1
ATOM 1711 N N . ASP A 1 215 ? 6.943 3.241 -10.942 1.00 94.19 215 ASP A N 1
ATOM 1712 C CA . ASP A 1 215 ? 7.058 4.568 -10.354 1.00 94.19 215 ASP A CA 1
ATOM 1713 C C . ASP A 1 215 ? 7.660 5.541 -11.377 1.00 94.19 215 ASP A C 1
ATOM 1715 O O . ASP A 1 215 ? 7.153 6.644 -11.571 1.00 94.19 215 ASP A O 1
ATOM 1719 N N . GLU A 1 216 ? 8.683 5.110 -12.120 1.00 96.38 216 GLU A N 1
ATOM 1720 C CA . GLU A 1 216 ? 9.301 5.914 -13.172 1.00 96.38 216 GLU A CA 1
ATOM 1721 C C . GLU A 1 216 ? 8.338 6.263 -14.314 1.00 96.38 216 GLU A C 1
ATOM 1723 O O . GLU A 1 216 ? 8.331 7.404 -14.782 1.00 96.38 216 GLU A O 1
ATOM 1728 N N . ILE A 1 217 ? 7.520 5.307 -14.766 1.00 95.50 217 ILE A N 1
ATOM 1729 C CA . ILE A 1 217 ? 6.512 5.557 -15.806 1.00 95.50 217 ILE A CA 1
ATOM 1730 C C . ILE A 1 217 ? 5.419 6.490 -15.286 1.00 95.50 217 ILE A C 1
ATOM 1732 O O . ILE A 1 217 ? 5.008 7.403 -16.006 1.00 95.50 217 ILE A O 1
ATOM 1736 N N . GLU A 1 218 ? 4.933 6.284 -14.060 1.00 95.81 218 GLU A N 1
ATOM 1737 C CA . GLU A 1 218 ? 3.927 7.161 -13.454 1.00 95.81 218 GLU A CA 1
ATOM 1738 C C . GLU A 1 218 ? 4.441 8.598 -13.336 1.00 95.81 218 GLU A C 1
ATOM 1740 O O . GLU A 1 218 ? 3.741 9.530 -13.738 1.00 95.81 218 GLU A O 1
ATOM 1745 N N . ILE A 1 219 ? 5.682 8.783 -12.874 1.00 97.69 219 ILE A N 1
ATOM 1746 C CA . ILE A 1 219 ? 6.322 10.101 -12.800 1.00 97.69 219 ILE A CA 1
ATOM 1747 C C . ILE A 1 219 ? 6.448 10.719 -14.192 1.00 97.69 219 ILE A C 1
ATOM 1749 O O . ILE A 1 219 ? 6.011 11.853 -14.391 1.00 97.69 219 ILE A O 1
ATOM 1753 N N . ALA A 1 220 ? 6.983 9.986 -15.172 1.00 97.00 220 ALA A N 1
ATOM 1754 C CA . ALA A 1 220 ? 7.147 10.500 -16.529 1.00 97.00 220 ALA A CA 1
ATOM 1755 C C . ALA A 1 220 ? 5.802 10.924 -17.153 1.00 97.00 220 ALA A C 1
ATOM 1757 O O . ALA A 1 220 ? 5.715 11.981 -17.784 1.00 97.00 220 ALA A O 1
ATOM 1758 N N . LYS A 1 221 ? 4.732 10.146 -16.934 1.00 96.81 221 LYS A N 1
ATOM 1759 C CA . LYS A 1 221 ? 3.373 10.476 -17.391 1.00 96.81 221 LYS A CA 1
ATOM 1760 C C . LYS A 1 221 ? 2.818 11.706 -16.678 1.00 96.81 221 LYS A C 1
ATOM 1762 O O . LYS A 1 221 ? 2.233 12.568 -17.332 1.00 96.81 221 LYS A O 1
ATOM 1767 N N . ALA A 1 222 ? 3.017 11.809 -15.365 1.00 97.38 222 ALA A N 1
ATOM 1768 C CA . ALA A 1 222 ? 2.581 12.962 -14.586 1.00 97.38 222 ALA A CA 1
ATOM 1769 C C . ALA A 1 222 ? 3.286 14.252 -15.038 1.00 97.38 222 ALA A C 1
ATOM 1771 O O . ALA A 1 222 ? 2.632 15.290 -15.124 1.00 97.38 222 ALA A O 1
ATOM 1772 N N . MET A 1 223 ? 4.575 14.197 -15.407 1.00 97.50 223 MET A N 1
ATOM 1773 C CA . MET A 1 223 ? 5.296 15.354 -15.965 1.00 97.50 223 MET A CA 1
ATOM 1774 C C . MET A 1 223 ? 4.693 15.844 -17.284 1.00 97.50 223 MET A C 1
ATOM 1776 O O . MET A 1 223 ? 4.471 17.047 -17.450 1.00 97.50 223 MET A O 1
ATOM 1780 N N . LEU A 1 224 ? 4.363 14.919 -18.192 1.00 95.69 224 LEU A N 1
ATOM 1781 C CA . LEU A 1 224 ? 3.690 15.250 -19.449 1.00 95.69 224 LEU A CA 1
ATOM 1782 C C . LEU A 1 224 ? 2.288 15.822 -19.212 1.00 95.69 224 LEU A C 1
ATOM 1784 O O . LEU A 1 224 ? 1.918 16.819 -19.834 1.00 95.69 224 LEU A O 1
ATOM 1788 N N . ALA A 1 225 ? 1.516 15.224 -18.301 1.00 96.50 225 ALA A N 1
ATOM 1789 C CA . ALA A 1 225 ? 0.170 15.681 -17.962 1.00 96.50 225 ALA A CA 1
ATOM 1790 C C . ALA A 1 225 ? 0.177 17.082 -17.325 1.00 96.50 225 ALA A C 1
ATOM 1792 O O . ALA A 1 225 ? -0.678 17.906 -17.646 1.00 96.50 225 ALA A O 1
ATOM 1793 N N . ALA A 1 226 ? 1.185 17.372 -16.498 1.00 95.94 226 ALA A N 1
ATOM 1794 C CA . ALA A 1 226 ? 1.445 18.693 -15.929 1.00 95.94 226 ALA A CA 1
ATOM 1795 C C . ALA A 1 226 ? 2.037 19.695 -16.941 1.00 95.94 226 ALA A C 1
ATOM 1797 O O . ALA A 1 226 ? 2.250 20.858 -16.601 1.00 95.94 226 ALA A O 1
ATOM 1798 N N . LYS A 1 227 ? 2.304 19.266 -18.186 1.00 95.69 227 LYS A N 1
ATOM 1799 C CA . LYS A 1 227 ? 2.875 20.083 -19.271 1.00 95.69 227 LYS A CA 1
ATOM 1800 C C . LYS A 1 227 ? 4.185 20.771 -18.874 1.00 95.69 227 LYS A C 1
ATOM 1802 O O . LYS A 1 227 ? 4.443 21.904 -19.283 1.00 95.69 227 LYS A O 1
ATOM 1807 N N . LEU A 1 228 ? 5.015 20.091 -18.084 1.00 94.69 228 LEU A N 1
ATOM 1808 C CA . LEU A 1 228 ? 6.340 20.594 -17.740 1.00 94.69 228 LEU A CA 1
ATOM 1809 C C . LEU A 1 228 ? 7.231 20.543 -18.981 1.00 94.69 228 LEU A C 1
ATOM 1811 O O . LEU A 1 228 ? 7.371 19.495 -19.606 1.00 94.69 228 LEU A O 1
ATOM 1815 N N . ASN A 1 229 ? 7.836 21.672 -19.342 1.00 93.00 229 ASN A N 1
ATOM 1816 C CA . ASN A 1 229 ? 8.631 21.801 -20.561 1.00 93.00 229 ASN A CA 1
ATOM 1817 C C . ASN A 1 229 ? 10.037 22.314 -20.247 1.00 93.00 229 ASN A C 1
ATOM 1819 O O . ASN A 1 229 ? 10.224 23.159 -19.375 1.00 93.00 229 ASN A O 1
ATOM 1823 N N . SER A 1 230 ? 11.014 21.842 -21.015 1.00 91.25 230 SER A N 1
ATOM 1824 C CA . SER A 1 230 ? 12.310 22.494 -21.186 1.00 91.25 230 SER A CA 1
ATOM 1825 C C . SER A 1 230 ? 12.341 23.263 -22.509 1.00 91.25 230 SER A C 1
ATOM 1827 O O . SER A 1 230 ? 11.447 23.138 -23.348 1.00 91.25 230 SER A O 1
ATOM 1829 N N . ASN A 1 231 ? 13.429 23.995 -22.757 1.00 85.81 231 ASN A N 1
ATOM 1830 C CA . ASN A 1 231 ? 13.671 24.672 -24.038 1.00 85.81 231 ASN A CA 1
ATOM 1831 C C . ASN A 1 231 ? 13.702 23.717 -25.250 1.00 85.81 231 ASN A C 1
ATOM 1833 O O . ASN A 1 231 ? 13.713 24.180 -26.388 1.00 85.81 231 ASN A O 1
ATOM 1837 N N . ARG A 1 232 ? 13.779 22.398 -25.025 1.00 86.88 232 ARG A N 1
ATOM 1838 C CA . ARG A 1 232 ? 13.897 21.376 -26.075 1.00 86.88 232 ARG A CA 1
ATOM 1839 C C . ARG A 1 232 ? 12.664 20.479 -26.207 1.00 86.88 232 ARG A C 1
ATOM 1841 O O . ARG A 1 232 ? 12.619 19.689 -27.143 1.00 86.88 232 ARG A O 1
ATOM 1848 N N . GLY A 1 233 ? 11.677 20.596 -25.318 1.00 91.50 233 GLY A N 1
ATOM 1849 C CA . GLY A 1 233 ? 10.447 19.803 -25.378 1.00 91.50 233 GLY A CA 1
ATOM 1850 C C . GLY A 1 233 ? 9.849 19.487 -24.008 1.00 91.50 233 GLY A C 1
ATOM 1851 O O . GLY A 1 233 ? 10.325 19.971 -22.982 1.00 91.50 233 GLY A O 1
ATOM 1852 N N . GLY A 1 234 ? 8.801 18.663 -24.000 1.00 92.94 234 GLY A N 1
ATOM 1853 C CA . GLY A 1 234 ? 8.124 18.219 -22.779 1.00 92.94 234 GLY A CA 1
ATOM 1854 C C . GLY A 1 234 ? 8.979 17.260 -21.953 1.00 92.94 234 GLY A C 1
ATOM 1855 O O . GLY A 1 234 ? 9.537 16.303 -22.484 1.00 92.94 234 GLY A O 1
ATOM 1856 N N . LEU A 1 235 ? 9.080 17.512 -20.651 1.00 95.19 235 LEU A N 1
ATOM 1857 C CA . LEU A 1 235 ? 9.791 16.648 -19.714 1.00 95.19 235 LEU A CA 1
ATOM 1858 C C . LEU A 1 235 ? 8.995 15.355 -19.493 1.00 95.19 235 LEU A C 1
ATOM 1860 O O . LEU A 1 235 ? 7.798 15.386 -19.214 1.00 95.19 235 LEU A O 1
ATOM 1864 N N . CYS A 1 236 ? 9.672 14.215 -19.610 1.00 94.31 236 CYS A N 1
ATOM 1865 C CA . CYS A 1 236 ? 9.071 12.888 -19.484 1.00 94.31 236 CYS A CA 1
ATOM 1866 C C . CYS A 1 236 ? 10.080 11.882 -18.912 1.00 94.31 236 CYS A C 1
ATOM 1868 O O . CYS A 1 236 ? 10.484 10.926 -19.569 1.00 94.31 236 CYS A O 1
ATOM 1870 N N . ALA A 1 237 ? 10.540 12.101 -17.685 1.00 96.56 237 ALA A N 1
ATOM 1871 C CA . ALA A 1 237 ? 11.434 11.167 -17.007 1.00 96.56 237 ALA A CA 1
ATOM 1872 C C . ALA A 1 237 ? 11.009 10.970 -15.562 1.00 96.56 237 ALA A C 1
ATOM 1874 O O . ALA A 1 237 ? 10.524 11.901 -14.923 1.00 96.56 237 ALA A O 1
ATOM 1875 N N . GLY A 1 238 ? 11.208 9.758 -15.055 1.00 96.88 238 GLY A N 1
ATOM 1876 C CA . GLY A 1 238 ? 11.092 9.509 -13.633 1.00 96.88 238 GLY A CA 1
ATOM 1877 C C . GLY A 1 238 ? 12.338 9.949 -12.864 1.00 96.88 238 GLY A C 1
ATOM 1878 O O . GLY A 1 238 ? 13.316 10.454 -13.427 1.00 96.88 238 GLY A O 1
ATOM 1879 N N . LYS A 1 239 ? 12.281 9.793 -11.543 1.00 96.44 239 LYS A N 1
ATOM 1880 C CA . LYS A 1 239 ? 13.314 10.276 -10.629 1.00 96.44 239 LYS A CA 1
ATOM 1881 C C . LYS A 1 239 ? 14.662 9.586 -10.857 1.00 96.44 239 LYS A C 1
ATOM 1883 O O . LYS A 1 239 ? 15.684 10.256 -10.786 1.00 96.44 239 LYS A O 1
ATOM 1888 N N . LEU A 1 240 ? 14.687 8.292 -11.178 1.00 95.62 240 LEU A N 1
ATOM 1889 C CA . LEU A 1 240 ? 15.923 7.543 -11.427 1.00 95.62 240 LEU A CA 1
ATOM 1890 C C . LEU A 1 240 ? 16.769 8.177 -12.517 1.00 95.62 240 LEU A C 1
ATOM 1892 O O . LEU A 1 240 ? 17.961 8.420 -12.318 1.00 95.62 240 LEU A O 1
ATOM 1896 N N . LEU A 1 241 ? 16.155 8.451 -13.669 1.00 97.25 241 LEU A N 1
ATOM 1897 C CA . LEU A 1 241 ? 16.881 9.074 -14.765 1.00 97.25 241 LEU A CA 1
ATOM 1898 C C . LEU A 1 241 ? 17.304 10.498 -14.394 1.00 97.25 241 LEU A C 1
ATOM 1900 O O . LEU A 1 241 ? 18.428 10.896 -14.686 1.00 97.25 241 LEU A O 1
ATOM 1904 N N . LEU A 1 242 ? 16.436 11.259 -13.726 1.00 97.38 242 LEU A N 1
ATOM 1905 C CA . LEU A 1 242 ? 16.743 12.632 -13.325 1.00 97.38 242 LEU A CA 1
ATOM 1906 C C . LEU A 1 242 ? 17.894 12.712 -12.318 1.00 97.38 242 LEU A C 1
ATOM 1908 O O . LEU A 1 242 ? 18.767 13.561 -12.489 1.00 97.38 242 LEU A O 1
ATOM 1912 N N . ASP A 1 243 ? 17.957 11.805 -11.342 1.00 96.31 243 ASP A N 1
ATOM 1913 C CA . ASP A 1 243 ? 19.053 11.723 -10.373 1.00 96.31 243 ASP A CA 1
ATOM 1914 C C . ASP A 1 243 ? 20.369 11.413 -11.096 1.00 96.31 243 ASP A C 1
ATOM 1916 O O . ASP A 1 243 ? 21.398 12.042 -10.848 1.00 96.31 243 ASP A O 1
ATOM 1920 N N . ARG A 1 244 ? 20.334 10.487 -12.062 1.00 94.94 244 ARG A N 1
ATOM 1921 C CA . ARG A 1 244 ? 21.508 10.097 -12.858 1.00 94.94 244 ARG A CA 1
ATOM 1922 C C . ARG A 1 244 ? 21.984 11.185 -13.816 1.00 94.94 244 ARG A C 1
ATOM 1924 O O . ARG A 1 244 ? 23.170 11.237 -14.137 1.00 94.94 244 ARG A O 1
ATOM 1931 N N . LEU A 1 245 ? 21.076 12.044 -14.268 1.00 96.31 245 LEU A N 1
ATOM 1932 C CA . LEU A 1 245 ? 21.395 13.222 -15.070 1.00 96.31 245 LEU A CA 1
ATOM 1933 C C . LEU A 1 245 ? 21.695 14.461 -14.215 1.00 96.31 245 LEU A C 1
ATOM 1935 O O . LEU A 1 245 ? 22.034 15.497 -14.786 1.00 96.31 245 LEU A O 1
ATOM 1939 N N . GLU A 1 246 ? 21.597 14.369 -12.884 1.00 96.69 246 GLU A N 1
ATOM 1940 C CA . GLU A 1 246 ? 21.711 15.499 -11.954 1.00 96.69 246 GLU A CA 1
ATOM 1941 C C . GLU A 1 246 ? 20.757 16.652 -12.331 1.00 96.69 246 GLU A C 1
ATOM 1943 O O . GLU A 1 246 ? 21.141 17.824 -12.378 1.00 96.69 246 GLU A O 1
ATOM 1948 N N . LEU A 1 247 ? 19.513 16.304 -12.673 1.00 96.44 247 LEU A N 1
ATOM 1949 C CA . LEU A 1 247 ? 18.453 17.236 -13.067 1.00 96.44 247 LEU A CA 1
ATOM 1950 C C . LEU A 1 247 ? 17.300 17.299 -12.056 1.00 96.44 247 LEU A C 1
ATOM 1952 O O . LEU A 1 247 ? 16.447 18.174 -12.192 1.00 96.44 247 LEU A O 1
ATOM 1956 N N . THR A 1 248 ? 17.273 16.431 -11.040 1.00 96.75 248 THR A N 1
ATOM 1957 C CA . THR A 1 248 ? 16.179 16.352 -10.056 1.00 96.75 248 THR A CA 1
ATOM 1958 C C . THR A 1 248 ? 15.895 17.694 -9.395 1.00 96.75 248 THR A C 1
ATOM 1960 O O . THR A 1 248 ? 14.761 18.150 -9.450 1.00 96.75 248 THR A O 1
ATOM 1963 N N . ASP A 1 249 ? 16.908 18.396 -8.883 1.00 96.12 249 ASP A N 1
ATOM 1964 C CA . ASP A 1 249 ? 16.710 19.697 -8.224 1.00 96.12 249 ASP A CA 1
ATOM 1965 C C . ASP A 1 249 ? 16.160 20.766 -9.179 1.00 96.12 249 ASP A C 1
ATOM 1967 O O . ASP A 1 249 ? 15.314 21.582 -8.804 1.00 96.12 249 ASP A O 1
ATOM 1971 N N . THR A 1 250 ? 16.601 20.739 -10.442 1.00 96.06 250 THR A N 1
ATOM 1972 C CA . THR A 1 250 ? 16.123 21.667 -11.478 1.00 96.06 250 THR A CA 1
ATOM 1973 C C . THR A 1 250 ? 14.651 21.408 -11.791 1.00 96.06 250 THR A C 1
ATOM 1975 O O . THR A 1 250 ? 13.851 22.342 -11.857 1.00 96.06 250 THR A O 1
ATOM 1978 N N . VAL A 1 251 ? 14.273 20.137 -11.946 1.00 96.44 251 VAL A N 1
ATOM 1979 C CA . VAL A 1 251 ? 12.891 19.746 -12.241 1.00 96.44 251 VAL A CA 1
ATOM 1980 C C . VAL A 1 251 ? 11.987 19.972 -11.031 1.00 96.44 251 VAL A C 1
ATOM 1982 O O . VAL A 1 251 ? 10.915 20.547 -11.191 1.00 96.44 251 VAL A O 1
ATOM 1985 N N . SER A 1 252 ? 12.428 19.627 -9.820 1.00 96.62 252 SER A N 1
ATOM 1986 C CA . SER A 1 252 ? 11.708 19.906 -8.572 1.00 96.62 252 SER A CA 1
ATOM 1987 C C . SER A 1 252 ? 11.456 21.402 -8.392 1.00 96.62 252 SER A C 1
ATOM 1989 O O . SER A 1 252 ? 10.334 21.798 -8.091 1.00 96.62 252 SER A O 1
ATOM 1991 N N . SER A 1 253 ? 12.446 22.253 -8.682 1.00 96.12 253 SER A N 1
ATOM 1992 C CA . SER A 1 253 ? 12.260 23.712 -8.666 1.00 96.12 253 SER A CA 1
ATOM 1993 C C . SER A 1 253 ? 11.210 24.165 -9.687 1.00 96.12 253 SER A C 1
ATOM 1995 O O . SER A 1 253 ? 10.389 25.033 -9.397 1.00 96.12 253 SER A O 1
ATOM 1997 N N . SER A 1 254 ? 11.188 23.553 -10.877 1.00 95.81 254 SER A N 1
ATOM 1998 C CA . SER A 1 254 ? 10.149 23.820 -11.879 1.00 95.81 254 SER A CA 1
ATOM 1999 C C . SER A 1 254 ? 8.759 23.373 -11.416 1.00 95.81 254 SER A C 1
ATOM 2001 O O . SER A 1 254 ? 7.783 24.057 -11.720 1.00 95.81 254 SER A O 1
ATOM 2003 N N . VAL A 1 255 ? 8.654 22.250 -10.698 1.00 97.12 255 VAL A N 1
ATOM 2004 C CA . VAL A 1 255 ? 7.393 21.757 -10.121 1.00 97.12 255 VAL A CA 1
ATOM 2005 C C . VAL A 1 255 ? 6.886 22.717 -9.047 1.00 97.12 255 VAL A C 1
ATOM 2007 O O . VAL A 1 255 ? 5.719 23.096 -9.090 1.00 97.12 255 VAL A O 1
ATOM 2010 N N . GLU A 1 256 ? 7.749 23.170 -8.136 1.00 96.88 256 GLU A N 1
ATOM 2011 C CA . GLU A 1 256 ? 7.374 24.143 -7.100 1.00 96.88 256 GLU A CA 1
ATOM 2012 C C . GLU A 1 256 ? 6.919 25.474 -7.706 1.00 96.88 256 GLU A C 1
ATOM 2014 O O . GLU A 1 256 ? 5.875 26.008 -7.330 1.00 96.88 256 GLU A O 1
ATOM 2019 N N . ASN A 1 257 ? 7.641 25.982 -8.708 1.00 95.94 257 ASN A N 1
ATOM 2020 C CA . ASN A 1 257 ? 7.237 27.190 -9.425 1.00 95.94 257 ASN A CA 1
ATOM 2021 C C . ASN A 1 257 ? 5.870 27.013 -10.103 1.00 95.94 257 ASN A C 1
ATOM 2023 O O . ASN A 1 257 ? 5.039 27.919 -10.063 1.00 95.94 257 ASN A O 1
ATOM 2027 N N . ALA A 1 258 ? 5.596 25.851 -10.701 1.00 96.06 258 ALA A N 1
ATOM 2028 C CA . ALA A 1 258 ? 4.293 25.566 -11.295 1.00 96.06 258 ALA A CA 1
ATOM 2029 C C . ALA A 1 258 ? 3.180 25.461 -10.230 1.00 96.06 258 ALA A C 1
ATOM 2031 O O . ALA A 1 258 ? 2.094 26.007 -10.431 1.00 96.06 258 ALA A O 1
ATOM 2032 N N . LEU A 1 259 ? 3.457 24.849 -9.071 1.00 96.50 259 LEU A N 1
ATOM 2033 C CA . LEU A 1 259 ? 2.519 24.753 -7.943 1.00 96.50 259 LEU A CA 1
ATOM 2034 C C . LEU A 1 259 ? 2.135 26.116 -7.370 1.00 96.50 259 LEU A C 1
ATOM 2036 O O . LEU A 1 259 ? 0.995 26.292 -6.954 1.00 96.50 259 LEU A O 1
ATOM 2040 N N . GLN A 1 260 ? 3.040 27.097 -7.382 1.00 96.44 260 GLN A N 1
ATOM 2041 C CA . GLN A 1 260 ? 2.707 28.464 -6.961 1.00 96.44 260 GLN A CA 1
ATOM 2042 C C . GLN A 1 260 ? 1.608 29.090 -7.833 1.00 96.44 260 GLN A C 1
ATOM 2044 O O . GLN A 1 260 ? 0.789 29.857 -7.334 1.00 96.44 260 GLN A O 1
ATOM 2049 N N . HIS A 1 261 ? 1.563 28.742 -9.121 1.00 95.38 261 HIS A N 1
ATOM 2050 C CA . HIS A 1 261 ? 0.549 29.234 -10.055 1.00 95.38 261 HIS A CA 1
ATOM 2051 C C . HIS A 1 261 ? -0.714 28.358 -10.056 1.00 95.38 261 HIS A C 1
ATOM 2053 O O . HIS A 1 261 ? -1.806 28.850 -10.337 1.00 95.38 261 HIS A O 1
ATOM 2059 N N . GLN A 1 262 ? -0.574 27.061 -9.764 1.00 95.69 262 GLN A N 1
ATOM 2060 C CA . GLN A 1 262 ? -1.653 26.069 -9.795 1.00 95.69 262 GLN A CA 1
ATOM 2061 C C . GLN A 1 262 ? -1.599 25.150 -8.557 1.00 95.69 262 GLN A C 1
ATOM 2063 O O . GLN A 1 262 ? -1.289 23.962 -8.676 1.00 95.69 262 GLN A O 1
ATOM 2068 N N . PRO A 1 263 ? -1.930 25.657 -7.353 1.00 94.12 263 PRO A N 1
ATOM 2069 C CA . PRO A 1 263 ? -1.720 24.924 -6.098 1.00 94.12 263 PRO A CA 1
ATOM 2070 C C . PRO A 1 263 ? -2.601 23.676 -5.942 1.00 94.12 263 PRO A C 1
ATOM 2072 O O . PRO A 1 263 ? -2.292 22.807 -5.132 1.00 94.12 263 PRO A O 1
ATOM 2075 N N . GLY A 1 264 ? -3.694 23.583 -6.705 1.00 93.88 264 GLY A N 1
ATOM 2076 C CA . GLY A 1 264 ? -4.616 22.444 -6.694 1.00 93.88 264 GLY A CA 1
ATOM 2077 C C . GLY A 1 264 ? -4.363 21.397 -7.783 1.00 93.88 264 GLY A C 1
ATOM 2078 O O . GLY A 1 264 ? -5.151 20.455 -7.893 1.00 93.88 264 GLY A O 1
ATOM 2079 N N . ASP A 1 265 ? -3.325 21.548 -8.616 1.00 96.88 265 ASP A N 1
ATOM 2080 C CA . ASP A 1 265 ? -3.039 20.563 -9.662 1.00 96.88 265 ASP A CA 1
ATOM 2081 C C . ASP A 1 265 ? -2.541 19.247 -9.040 1.00 96.88 265 ASP A C 1
ATOM 2083 O O . ASP A 1 265 ? -1.486 19.171 -8.401 1.00 96.88 265 ASP A O 1
ATOM 2087 N N . ARG A 1 266 ? -3.320 18.181 -9.249 1.00 96.81 266 ARG A N 1
ATOM 2088 C CA . ARG A 1 266 ? -3.051 16.855 -8.680 1.00 96.81 266 ARG A CA 1
ATOM 2089 C C . ARG A 1 266 ? -1.739 16.248 -9.185 1.00 96.81 266 ARG A C 1
ATOM 2091 O O . ARG A 1 266 ? -1.064 15.579 -8.405 1.00 96.81 266 ARG A O 1
ATOM 2098 N N . ASN A 1 267 ? -1.372 16.468 -10.451 1.00 96.75 267 ASN A N 1
ATOM 2099 C CA . ASN A 1 267 ? -0.135 15.933 -11.025 1.00 96.75 267 ASN A CA 1
ATOM 2100 C C . ASN A 1 267 ? 1.077 16.654 -10.440 1.00 96.75 267 ASN A C 1
ATOM 2102 O O . ASN A 1 267 ? 2.049 16.005 -10.070 1.00 96.75 267 ASN A O 1
ATOM 2106 N N . LEU A 1 268 ? 1.011 17.976 -10.287 1.00 97.31 268 LEU A N 1
ATOM 2107 C CA . LEU A 1 268 ? 2.095 18.736 -9.671 1.00 97.31 268 LEU A CA 1
ATOM 2108 C C . LEU A 1 268 ? 2.285 18.374 -8.187 1.00 97.31 268 LEU A C 1
ATOM 2110 O O . LEU A 1 268 ? 3.417 18.175 -7.743 1.00 97.31 268 LEU A O 1
ATOM 2114 N N . MET A 1 269 ? 1.196 18.202 -7.427 1.00 96.25 269 MET A N 1
ATOM 2115 C CA . MET A 1 269 ? 1.275 17.737 -6.033 1.00 96.25 269 MET A CA 1
ATOM 2116 C C . MET A 1 269 ? 1.868 16.326 -5.925 1.00 96.25 269 MET A C 1
ATOM 2118 O O . MET A 1 269 ? 2.667 16.064 -5.022 1.00 96.25 269 MET A O 1
ATOM 2122 N N . PHE A 1 270 ? 1.491 15.430 -6.844 1.00 96.44 270 PHE A N 1
ATOM 2123 C CA . PHE A 1 270 ? 2.078 14.097 -6.976 1.00 96.44 270 PHE A CA 1
ATOM 2124 C C . PHE A 1 270 ? 3.583 14.183 -7.257 1.00 96.44 270 PHE A C 1
ATOM 2126 O O . PHE A 1 270 ? 4.370 13.569 -6.541 1.00 96.44 270 PHE A O 1
ATOM 2133 N N . LEU A 1 271 ? 3.991 14.984 -8.247 1.00 97.19 271 LEU A N 1
ATOM 2134 C CA . LEU A 1 271 ? 5.390 15.132 -8.652 1.00 97.19 271 LEU A CA 1
ATOM 2135 C C . LEU A 1 271 ? 6.262 15.686 -7.526 1.00 97.19 271 LEU A C 1
ATOM 2137 O O . LEU A 1 271 ? 7.365 15.186 -7.323 1.00 97.19 271 LEU A O 1
ATOM 2141 N N . ARG A 1 272 ? 5.758 16.650 -6.747 1.00 96.50 272 ARG A N 1
ATOM 2142 C CA . ARG A 1 272 ? 6.467 17.170 -5.569 1.00 96.50 272 ARG A CA 1
ATOM 2143 C C . ARG A 1 272 ? 6.848 16.061 -4.588 1.00 96.50 272 ARG A C 1
ATOM 2145 O O . ARG A 1 272 ? 7.967 16.033 -4.091 1.00 96.50 272 ARG A O 1
ATOM 2152 N N . GLN A 1 273 ? 5.926 15.139 -4.313 1.00 95.31 273 GLN A N 1
ATOM 2153 C CA . GLN A 1 273 ? 6.187 14.004 -3.421 1.00 95.31 273 GLN A CA 1
ATOM 2154 C C . GLN A 1 273 ? 7.101 12.966 -4.088 1.00 95.31 273 GLN A C 1
ATOM 2156 O O . GLN A 1 273 ? 8.052 12.482 -3.478 1.00 95.31 273 GLN A O 1
ATOM 2161 N N . ALA A 1 274 ? 6.852 12.659 -5.363 1.00 95.88 274 ALA A N 1
ATOM 2162 C CA . ALA A 1 274 ? 7.583 11.634 -6.100 1.00 95.88 274 ALA A CA 1
ATOM 2163 C C . ALA A 1 274 ? 9.049 12.004 -6.395 1.00 95.88 274 ALA A C 1
ATOM 2165 O O . ALA A 1 274 ? 9.893 11.114 -6.508 1.00 95.88 274 ALA A O 1
ATOM 2166 N N . LEU A 1 275 ? 9.369 13.297 -6.494 1.00 95.94 275 LEU A N 1
ATOM 2167 C CA . LEU A 1 275 ? 10.734 13.806 -6.669 1.00 95.94 275 LEU A CA 1
ATOM 2168 C C . LEU A 1 275 ? 11.436 14.137 -5.339 1.00 95.94 275 LEU A C 1
ATOM 2170 O O . LEU A 1 275 ? 12.645 14.364 -5.330 1.00 95.94 275 LEU A O 1
ATOM 2174 N N . GLY A 1 276 ? 10.710 14.127 -4.216 1.00 93.75 276 GLY A N 1
ATOM 2175 C CA . GLY A 1 276 ? 11.242 14.433 -2.886 1.00 93.75 276 GLY A CA 1
ATOM 2176 C C . GLY A 1 276 ? 12.321 13.452 -2.414 1.00 93.75 276 GLY A C 1
ATOM 2177 O O . GLY A 1 276 ? 12.467 12.344 -2.939 1.00 93.75 276 GLY A O 1
ATOM 2178 N N . SER A 1 277 ? 13.098 13.828 -1.393 1.00 91.94 277 SER A N 1
ATOM 2179 C CA . SER A 1 277 ? 14.236 13.025 -0.910 1.00 91.94 277 SER A CA 1
ATOM 2180 C C . SER A 1 277 ? 13.838 11.643 -0.380 1.00 91.94 277 SER A C 1
ATOM 2182 O O . SER A 1 277 ? 14.647 10.720 -0.443 1.00 91.94 277 SER A O 1
ATOM 2184 N N . TYR A 1 278 ? 12.594 11.475 0.077 1.00 94.56 278 TYR A N 1
ATOM 2185 C CA . TYR A 1 278 ? 12.070 10.225 0.642 1.00 94.56 278 TYR A CA 1
ATOM 2186 C C . TYR A 1 278 ? 11.040 9.533 -0.264 1.00 94.56 278 TYR A C 1
ATOM 2188 O O . TYR A 1 278 ? 10.203 8.763 0.211 1.00 94.56 278 TYR A O 1
ATOM 2196 N N . SER A 1 279 ? 11.107 9.782 -1.577 1.00 93.75 279 SER A N 1
ATOM 2197 C CA . SER A 1 279 ? 10.148 9.244 -2.547 1.00 93.75 279 SER A CA 1
ATOM 2198 C C . SER A 1 279 ? 10.032 7.716 -2.533 1.00 93.75 279 SER A C 1
ATOM 2200 O O . SER A 1 279 ? 8.931 7.205 -2.702 1.00 93.75 279 SER A O 1
ATOM 2202 N N . GLU A 1 280 ? 11.122 6.978 -2.279 1.00 92.06 280 GLU A N 1
ATOM 2203 C CA . GLU A 1 280 ? 11.088 5.507 -2.172 1.00 92.06 280 GLU A CA 1
ATOM 2204 C C . GLU A 1 280 ? 10.110 5.058 -1.079 1.00 92.06 280 GLU A C 1
ATOM 2206 O O . GLU A 1 280 ? 9.228 4.244 -1.334 1.00 92.06 280 GLU A O 1
ATOM 2211 N N . ILE A 1 281 ? 10.205 5.647 0.117 1.00 94.94 281 ILE A N 1
ATOM 2212 C CA . ILE A 1 281 ? 9.301 5.346 1.235 1.00 94.94 281 ILE A CA 1
ATOM 2213 C C . ILE A 1 281 ? 7.865 5.711 0.852 1.00 94.94 281 ILE A C 1
ATOM 2215 O O . ILE A 1 281 ? 6.941 4.941 1.097 1.00 94.94 281 ILE A O 1
ATOM 2219 N N . TRP A 1 282 ? 7.667 6.859 0.208 1.00 95.81 282 TRP A N 1
ATOM 2220 C CA . TRP A 1 282 ? 6.343 7.294 -0.222 1.00 95.81 282 TRP A CA 1
ATOM 2221 C C . TRP A 1 282 ? 5.690 6.343 -1.241 1.00 95.81 282 TRP A C 1
ATOM 2223 O O . TRP A 1 282 ? 4.507 6.025 -1.102 1.00 95.81 282 TRP A O 1
ATOM 2233 N N . PHE A 1 283 ? 6.440 5.834 -2.224 1.00 94.19 283 PHE A N 1
ATOM 2234 C CA . PHE A 1 283 ? 5.932 4.841 -3.178 1.00 94.19 283 PHE A CA 1
ATOM 2235 C C . PHE A 1 283 ? 5.634 3.492 -2.517 1.00 94.19 283 PHE A C 1
ATOM 2237 O O . PHE A 1 283 ? 4.612 2.884 -2.835 1.00 94.19 283 PHE A O 1
ATOM 2244 N N . LEU A 1 284 ? 6.457 3.050 -1.558 1.00 94.12 284 LEU A N 1
ATOM 2245 C CA . LEU A 1 284 ? 6.176 1.841 -0.771 1.00 94.12 284 LEU A CA 1
ATOM 2246 C C . LEU A 1 284 ? 4.838 1.960 -0.027 1.00 94.12 284 LEU A C 1
ATOM 2248 O O . LEU A 1 284 ? 4.036 1.029 -0.058 1.00 94.12 284 LEU A O 1
ATOM 2252 N N . LEU A 1 285 ? 4.553 3.123 0.568 1.00 95.44 285 LEU A N 1
ATOM 2253 C CA . LEU A 1 285 ? 3.275 3.379 1.240 1.00 95.44 285 LEU A CA 1
ATOM 2254 C C . LEU A 1 285 ? 2.081 3.372 0.281 1.00 95.44 285 LEU A C 1
ATOM 2256 O O . LEU A 1 285 ? 1.025 2.873 0.647 1.00 95.44 285 LEU A O 1
ATOM 2260 N N . ARG A 1 286 ? 2.233 3.893 -0.943 1.00 94.25 286 ARG A N 1
ATOM 2261 C CA . ARG A 1 286 ? 1.168 3.857 -1.967 1.00 94.25 286 ARG A CA 1
ATOM 2262 C C . ARG A 1 286 ? 0.832 2.447 -2.447 1.00 94.25 286 ARG A C 1
ATOM 2264 O O . ARG A 1 286 ? -0.260 2.239 -2.960 1.00 94.25 286 ARG A O 1
ATOM 2271 N N . LYS A 1 287 ? 1.780 1.518 -2.330 1.00 92.69 287 LYS A N 1
ATOM 2272 C CA . LYS A 1 287 ? 1.633 0.103 -2.701 1.00 92.69 287 LYS A CA 1
ATOM 2273 C C . LYS A 1 287 ? 1.270 -0.776 -1.498 1.00 92.69 287 LYS A C 1
ATOM 2275 O O . LYS A 1 287 ? 1.432 -1.990 -1.574 1.00 92.69 287 LYS A O 1
ATOM 2280 N N . ASP A 1 288 ? 0.857 -0.166 -0.385 1.00 95.00 288 ASP A N 1
ATOM 2281 C CA . ASP A 1 288 ? 0.525 -0.828 0.881 1.00 95.00 288 ASP A CA 1
ATOM 2282 C C . ASP A 1 288 ? 1.661 -1.703 1.458 1.00 95.00 288 ASP A C 1
ATOM 2284 O O . ASP A 1 288 ? 1.440 -2.595 2.277 1.00 95.00 288 ASP A O 1
ATOM 2288 N N . GLN A 1 289 ? 2.919 -1.438 1.078 1.00 93.56 289 GLN A N 1
ATOM 2289 C CA . GLN A 1 289 ? 4.101 -2.150 1.578 1.00 93.56 289 GLN A CA 1
ATOM 2290 C C . GLN A 1 289 ? 4.612 -1.514 2.878 1.00 93.56 289 GLN A C 1
ATOM 2292 O O . GLN A 1 289 ? 5.757 -1.061 2.971 1.00 93.56 289 GLN A O 1
ATOM 2297 N N . PHE A 1 290 ? 3.747 -1.453 3.893 1.00 96.12 290 PHE A N 1
ATOM 2298 C CA . PHE A 1 290 ? 4.009 -0.695 5.120 1.00 96.12 290 PHE A CA 1
ATOM 2299 C C . PHE A 1 290 ? 5.214 -1.217 5.916 1.00 96.12 290 PHE A C 1
ATOM 2301 O O . PHE A 1 290 ? 5.998 -0.418 6.423 1.00 96.12 290 PHE A O 1
ATOM 2308 N N . ASP A 1 291 ? 5.414 -2.536 5.978 1.00 94.00 291 ASP A N 1
ATOM 2309 C CA . ASP A 1 291 ? 6.555 -3.136 6.687 1.00 94.00 291 ASP A CA 1
ATOM 2310 C C . ASP A 1 291 ? 7.888 -2.783 6.018 1.00 94.00 291 ASP A C 1
ATOM 2312 O O . ASP A 1 291 ? 8.841 -2.370 6.679 1.00 94.00 291 ASP A O 1
ATOM 2316 N N . VAL A 1 292 ? 7.938 -2.851 4.684 1.00 91.94 292 VAL A N 1
ATOM 2317 C CA . VAL A 1 292 ? 9.131 -2.486 3.906 1.00 91.94 292 VAL A CA 1
ATOM 2318 C C . VAL A 1 292 ? 9.408 -0.984 4.017 1.00 91.94 292 VAL A C 1
ATOM 2320 O O . VAL A 1 292 ? 10.568 -0.574 4.103 1.00 91.94 292 VAL A O 1
ATOM 2323 N N . ALA A 1 293 ? 8.357 -0.157 4.060 1.00 95.69 293 ALA A N 1
ATOM 2324 C CA . ALA A 1 293 ? 8.481 1.277 4.304 1.00 95.69 293 ALA A CA 1
ATOM 2325 C C . ALA A 1 293 ? 9.068 1.567 5.697 1.00 95.69 293 ALA A C 1
ATOM 2327 O O . ALA A 1 293 ? 9.970 2.398 5.814 1.00 95.69 293 ALA A O 1
ATOM 2328 N N . MET A 1 294 ? 8.627 0.849 6.736 1.00 96.19 294 MET A N 1
ATOM 2329 C CA . MET A 1 294 ? 9.185 0.968 8.088 1.00 96.19 294 MET A CA 1
ATOM 2330 C C . MET A 1 294 ? 10.655 0.549 8.140 1.00 96.19 294 MET A C 1
ATOM 2332 O O . MET A 1 294 ? 11.476 1.302 8.662 1.00 96.19 294 MET A O 1
ATOM 2336 N N . GLU A 1 295 ? 11.028 -0.575 7.519 1.00 93.88 295 GLU A N 1
ATOM 2337 C CA . GLU A 1 295 ? 12.437 -0.979 7.415 1.00 93.88 295 GLU A CA 1
ATOM 2338 C C . GLU A 1 295 ? 13.295 0.087 6.715 1.00 93.88 295 GLU A C 1
ATOM 2340 O O . GLU A 1 295 ? 14.446 0.318 7.092 1.00 93.88 295 GLU A O 1
ATOM 2345 N N . ALA A 1 296 ? 12.762 0.737 5.676 1.00 92.88 296 ALA A N 1
ATOM 2346 C CA . ALA A 1 296 ? 13.462 1.809 4.976 1.00 92.88 296 ALA A CA 1
ATOM 2347 C C . ALA A 1 296 ? 13.655 3.041 5.879 1.00 92.88 296 ALA A C 1
ATOM 2349 O O . ALA A 1 296 ? 14.760 3.584 5.934 1.00 92.88 296 ALA A O 1
ATOM 2350 N N . ILE A 1 297 ? 12.633 3.432 6.648 1.00 95.50 297 ILE A N 1
ATOM 2351 C CA . ILE A 1 297 ? 12.718 4.512 7.646 1.00 95.50 297 ILE A CA 1
ATOM 2352 C C . ILE A 1 297 ? 13.750 4.171 8.732 1.00 95.50 297 ILE A C 1
ATOM 2354 O O . ILE A 1 297 ? 14.567 5.014 9.110 1.00 95.50 297 ILE A O 1
ATOM 2358 N N . GLU A 1 298 ? 13.779 2.924 9.199 1.00 94.50 298 GLU A N 1
ATOM 2359 C CA . GLU A 1 298 ? 14.723 2.436 10.207 1.00 94.50 298 GLU A CA 1
ATOM 2360 C C . GLU A 1 298 ? 16.175 2.358 9.725 1.00 94.50 298 GLU A C 1
ATOM 2362 O O . GLU A 1 298 ? 17.089 2.264 10.546 1.00 94.50 298 GLU A O 1
ATOM 2367 N N . ARG A 1 299 ? 16.430 2.431 8.417 1.00 93.44 299 ARG A N 1
ATOM 2368 C CA . ARG A 1 299 ? 17.792 2.521 7.861 1.00 93.44 299 ARG A CA 1
ATOM 2369 C C . ARG A 1 299 ? 18.290 3.957 7.744 1.00 93.44 299 ARG A C 1
ATOM 2371 O O . ARG A 1 299 ? 19.493 4.169 7.609 1.00 93.44 299 ARG A O 1
ATOM 2378 N N . LEU A 1 300 ? 17.399 4.947 7.822 1.00 94.50 300 LEU A N 1
ATOM 2379 C CA . LEU A 1 300 ? 17.783 6.355 7.781 1.00 94.50 300 LEU A CA 1
ATOM 2380 C C . LEU A 1 300 ? 18.594 6.745 9.024 1.00 94.50 300 LEU A C 1
ATOM 2382 O O . LEU A 1 300 ? 18.427 6.182 10.112 1.00 94.50 300 LEU A O 1
ATOM 2386 N N . SER A 1 301 ? 19.445 7.761 8.889 1.00 94.94 301 SER A N 1
ATOM 2387 C CA . SER A 1 301 ? 20.148 8.344 10.037 1.00 94.94 301 SER A CA 1
ATOM 2388 C C . SER A 1 301 ? 19.168 8.987 11.028 1.00 94.94 301 SER A C 1
ATOM 2390 O O . SER A 1 301 ? 18.074 9.412 10.654 1.00 94.94 301 SER A O 1
ATOM 2392 N N . LEU A 1 302 ? 19.571 9.134 12.296 1.00 92.81 302 LEU A N 1
ATOM 2393 C CA . LEU A 1 302 ? 18.738 9.774 13.326 1.00 92.81 302 LEU A CA 1
ATOM 2394 C C . LEU A 1 302 ? 18.299 11.195 12.918 1.00 92.81 302 LEU A C 1
ATOM 2396 O O . LEU A 1 302 ? 17.166 11.597 13.169 1.00 92.81 302 LEU A O 1
ATOM 2400 N N . LYS A 1 303 ? 19.182 11.948 12.245 1.00 93.94 303 LYS A N 1
ATOM 2401 C CA . LYS A 1 303 ? 18.879 13.292 11.732 1.00 93.94 303 LYS A CA 1
ATOM 2402 C C . LYS A 1 303 ? 17.769 13.256 10.678 1.00 93.94 303 LYS A C 1
ATOM 2404 O O . LYS A 1 303 ? 16.864 14.079 10.739 1.00 93.94 303 LYS A O 1
ATOM 2409 N N . GLN A 1 304 ? 17.823 12.302 9.747 1.00 93.31 304 GLN A N 1
ATOM 2410 C CA . GLN A 1 304 ? 16.804 12.134 8.707 1.00 93.31 304 GLN A CA 1
ATOM 2411 C C . GLN A 1 304 ? 15.468 11.663 9.290 1.00 93.31 304 GLN A C 1
ATOM 2413 O O . GLN A 1 304 ? 14.439 12.229 8.950 1.00 93.31 304 GLN A O 1
ATOM 2418 N N . ARG A 1 305 ? 15.470 10.705 10.229 1.00 92.06 305 ARG A N 1
ATOM 2419 C CA . ARG A 1 305 ? 14.234 10.251 10.902 1.00 92.06 305 ARG A CA 1
ATOM 2420 C C . ARG A 1 305 ? 13.528 11.353 11.685 1.00 92.06 305 ARG A C 1
ATOM 2422 O O . ARG A 1 305 ? 12.316 11.316 11.851 1.00 92.06 305 ARG A O 1
ATOM 2429 N N . ASN A 1 306 ? 14.282 12.336 12.168 1.00 91.00 306 ASN A N 1
ATOM 2430 C CA . ASN A 1 306 ? 13.727 13.492 12.863 1.00 91.00 306 ASN A CA 1
ATOM 2431 C C . ASN A 1 306 ? 13.195 14.588 11.930 1.00 91.00 306 ASN A C 1
ATOM 2433 O O . ASN A 1 306 ? 12.613 15.548 12.432 1.00 91.00 306 ASN A O 1
ATOM 2437 N N . ALA A 1 307 ? 13.366 14.468 10.611 1.00 93.50 307 ALA A N 1
ATOM 2438 C CA . ALA A 1 307 ? 12.727 15.377 9.668 1.00 93.50 307 ALA A CA 1
ATOM 2439 C C . ALA A 1 307 ? 11.199 15.192 9.702 1.00 93.50 307 ALA A C 1
ATOM 2441 O O . ALA A 1 307 ? 10.709 14.062 9.737 1.00 93.50 307 ALA A O 1
ATOM 2442 N N . SER A 1 308 ? 10.446 16.295 9.657 1.00 91.94 308 SER A N 1
ATOM 2443 C CA . SER A 1 308 ? 8.972 16.290 9.705 1.00 91.94 308 SER A CA 1
ATOM 2444 C C . SER A 1 308 ? 8.341 15.462 8.580 1.00 91.94 308 SER A C 1
ATOM 2446 O O . SER A 1 308 ? 7.367 14.740 8.794 1.00 91.94 308 SER A O 1
ATOM 2448 N N . GLU A 1 309 ? 8.937 15.490 7.384 1.00 91.94 309 GLU A N 1
ATOM 2449 C CA . GLU A 1 309 ? 8.503 14.675 6.245 1.00 91.94 309 GLU A CA 1
ATOM 2450 C C . GLU A 1 309 ? 8.593 13.173 6.556 1.00 91.94 309 GLU A C 1
ATOM 2452 O O . GLU A 1 309 ? 7.629 12.438 6.349 1.00 91.94 309 GLU A O 1
ATOM 2457 N N . VAL A 1 310 ? 9.707 12.716 7.141 1.00 94.69 310 VAL A N 1
ATOM 2458 C CA . VAL A 1 310 ? 9.887 11.303 7.510 1.00 94.69 310 VAL A CA 1
ATOM 2459 C C . VAL A 1 310 ? 8.952 10.907 8.642 1.00 94.69 310 VAL A C 1
ATOM 2461 O O . VAL A 1 310 ? 8.383 9.824 8.587 1.00 94.69 310 VAL A O 1
ATOM 2464 N N . ARG A 1 311 ? 8.720 11.78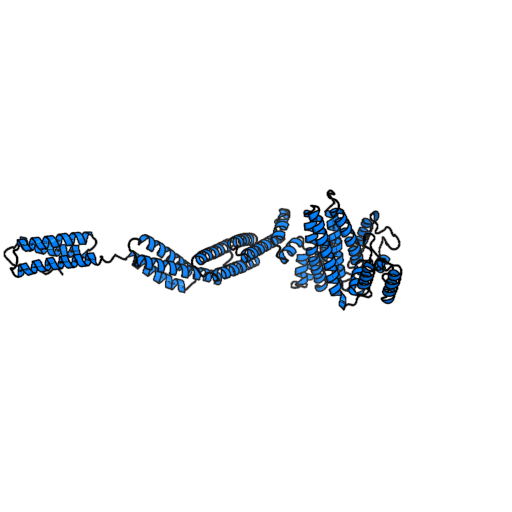1 9.626 1.00 94.12 311 ARG A N 1
ATOM 2465 C CA . ARG A 1 311 ? 7.730 11.530 10.687 1.00 94.12 311 ARG A CA 1
ATOM 2466 C C . ARG A 1 311 ? 6.319 11.382 10.133 1.00 94.12 311 ARG A C 1
ATOM 2468 O O . ARG A 1 311 ? 5.575 10.514 10.580 1.00 94.12 311 ARG A O 1
ATOM 2475 N N . THR A 1 312 ? 5.968 12.178 9.125 1.00 94.38 312 THR A N 1
ATOM 2476 C CA . THR A 1 312 ? 4.684 12.056 8.422 1.00 94.38 312 THR A CA 1
ATOM 2477 C C . THR A 1 312 ? 4.582 10.717 7.686 1.00 94.38 312 THR A C 1
ATOM 2479 O O . THR A 1 312 ? 3.543 10.061 7.746 1.00 94.38 312 THR A O 1
ATOM 2482 N N . LEU A 1 313 ? 5.655 10.280 7.020 1.00 96.00 313 LEU A N 1
ATOM 2483 C CA . LEU A 1 313 ? 5.707 8.972 6.357 1.00 96.00 313 LEU A CA 1
ATOM 2484 C C . LEU A 1 313 ? 5.658 7.811 7.367 1.00 96.00 313 LEU A C 1
ATOM 2486 O O . LEU A 1 313 ? 4.921 6.856 7.147 1.00 96.00 313 LEU A O 1
ATOM 2490 N N . GLU A 1 314 ? 6.367 7.913 8.494 1.00 96.50 314 GLU A N 1
ATOM 2491 C CA . GLU A 1 314 ? 6.346 6.945 9.604 1.00 96.50 314 GLU A CA 1
ATOM 2492 C C . GLU A 1 314 ? 4.940 6.829 10.207 1.00 96.50 314 GLU A C 1
ATOM 2494 O O . GLU A 1 314 ? 4.428 5.729 10.396 1.00 96.50 314 GLU A O 1
ATOM 2499 N N . CYS A 1 315 ? 4.272 7.962 10.438 1.00 96.44 315 CYS A N 1
ATOM 2500 C CA . CYS A 1 315 ? 2.891 8.011 10.911 1.00 96.44 315 CYS A CA 1
ATOM 2501 C C . CYS A 1 315 ? 1.939 7.273 9.951 1.00 96.44 315 CYS A C 1
ATOM 2503 O O . CYS A 1 315 ? 1.166 6.419 10.386 1.00 96.44 315 CYS A O 1
ATOM 2505 N N . LYS A 1 316 ? 2.049 7.529 8.639 1.00 96.12 316 LYS A N 1
ATOM 2506 C CA . LYS A 1 316 ? 1.256 6.839 7.606 1.00 96.12 316 LYS A CA 1
ATOM 2507 C C . LYS A 1 316 ? 1.559 5.344 7.529 1.00 96.12 316 LYS A C 1
ATOM 2509 O O . LYS A 1 316 ? 0.635 4.549 7.383 1.00 96.12 316 LYS A O 1
ATOM 2514 N N . ALA A 1 317 ? 2.828 4.956 7.654 1.00 97.44 317 ALA A N 1
ATOM 2515 C CA . ALA A 1 317 ? 3.238 3.555 7.683 1.00 97.44 317 ALA A CA 1
ATOM 2516 C C . ALA A 1 317 ? 2.585 2.811 8.856 1.00 97.44 317 ALA A C 1
ATOM 2518 O O . ALA A 1 317 ? 1.965 1.768 8.661 1.00 97.44 317 ALA A O 1
ATOM 2519 N N . LEU A 1 318 ? 2.649 3.389 10.060 1.00 97.50 318 LEU A N 1
ATOM 2520 C CA . LEU A 1 318 ? 2.040 2.830 11.269 1.00 97.50 318 LEU A CA 1
ATOM 2521 C C . LEU A 1 318 ? 0.507 2.779 11.174 1.00 97.50 318 LEU A C 1
ATOM 2523 O O . LEU A 1 318 ? -0.102 1.783 11.566 1.00 97.50 318 LEU A O 1
ATOM 2527 N N . GLN A 1 319 ? -0.125 3.813 10.609 1.00 96.56 319 GLN A N 1
ATOM 2528 C CA . GLN A 1 319 ? -1.567 3.827 10.341 1.00 96.56 319 GLN A CA 1
ATOM 2529 C C . GLN A 1 319 ? -1.978 2.698 9.383 1.00 96.56 319 GLN A C 1
ATOM 2531 O O . GLN A 1 319 ? -2.968 1.999 9.635 1.00 96.56 319 GLN A O 1
ATOM 2536 N N . GLY A 1 320 ? -1.210 2.500 8.309 1.00 96.44 320 GLY A N 1
ATOM 2537 C CA . GLY A 1 320 ? -1.401 1.421 7.342 1.00 96.44 320 GLY A CA 1
ATOM 2538 C C . GLY A 1 320 ? -1.220 0.035 7.961 1.00 96.44 320 GLY A C 1
ATOM 2539 O O . GLY A 1 320 ? -2.107 -0.807 7.833 1.00 96.44 320 GLY A O 1
ATOM 2540 N N . GLN A 1 321 ? -0.143 -0.178 8.730 1.00 97.00 321 GLN A N 1
ATOM 2541 C CA . GLN A 1 321 ? 0.081 -1.418 9.490 1.00 97.00 321 GLN A CA 1
ATOM 2542 C C . GLN A 1 321 ? -1.082 -1.728 10.436 1.00 97.00 321 GLN A C 1
ATOM 2544 O O . GLN A 1 321 ? -1.543 -2.867 10.481 1.00 97.00 321 GLN A O 1
ATOM 2549 N N . GLY A 1 322 ? -1.582 -0.727 11.170 1.00 97.00 322 GLY A N 1
ATOM 2550 C CA . GLY A 1 322 ? -2.743 -0.900 12.044 1.00 97.00 322 GLY A CA 1
ATOM 2551 C C . GLY A 1 322 ? -3.986 -1.346 11.270 1.00 97.00 322 GLY A C 1
ATOM 2552 O O . GLY A 1 322 ? -4.650 -2.301 11.664 1.00 97.00 322 GLY A O 1
ATOM 2553 N N . SER A 1 323 ? -4.239 -0.738 10.110 1.00 96.38 323 SER A N 1
ATOM 2554 C CA . SER A 1 323 ? -5.364 -1.105 9.236 1.00 96.38 323 SER A CA 1
ATOM 2555 C C . SER A 1 323 ? -5.229 -2.530 8.688 1.00 96.38 323 SER A C 1
ATOM 2557 O O . SER A 1 323 ? -6.197 -3.290 8.684 1.00 96.38 323 SER A O 1
ATOM 2559 N N . HIS A 1 324 ? -4.019 -2.931 8.289 1.00 96.19 324 HIS A N 1
ATOM 2560 C CA . HIS A 1 324 ? -3.742 -4.286 7.817 1.00 96.19 324 HIS A CA 1
ATOM 2561 C C . HIS A 1 324 ? -3.928 -5.333 8.927 1.00 96.19 324 HIS A C 1
ATOM 2563 O O . HIS A 1 324 ? -4.610 -6.338 8.728 1.00 96.19 324 HIS A O 1
ATOM 2569 N N . LEU A 1 325 ? -3.394 -5.080 10.127 1.00 96.69 325 LEU A N 1
ATOM 2570 C CA . LEU A 1 325 ? -3.575 -5.958 11.289 1.00 96.69 325 LEU A CA 1
ATOM 2571 C C . LEU A 1 325 ? -5.048 -6.094 11.677 1.00 96.69 325 LEU A C 1
ATOM 2573 O O . LEU A 1 325 ? -5.502 -7.192 12.001 1.00 96.69 325 LEU A O 1
ATOM 2577 N N . ALA A 1 326 ? -5.808 -5.004 11.601 1.00 95.81 326 ALA A N 1
ATOM 2578 C CA . ALA A 1 326 ? -7.238 -5.038 11.846 1.00 95.81 326 ALA A CA 1
ATOM 2579 C C . ALA A 1 326 ? -7.999 -5.878 10.812 1.00 95.81 326 ALA A C 1
ATOM 2581 O O . ALA A 1 326 ? -8.871 -6.658 11.196 1.00 95.81 326 ALA A O 1
ATOM 2582 N N . ALA A 1 327 ? -7.644 -5.780 9.526 1.00 94.69 327 ALA A N 1
ATOM 2583 C CA . ALA A 1 327 ? -8.222 -6.620 8.475 1.00 94.69 327 ALA A CA 1
ATOM 2584 C C . ALA A 1 327 ? -7.948 -8.121 8.707 1.00 94.69 327 ALA A C 1
ATOM 2586 O O . ALA A 1 327 ? -8.776 -8.961 8.363 1.00 94.69 327 ALA A O 1
ATOM 2587 N N . LEU A 1 328 ? -6.828 -8.457 9.358 1.00 95.38 328 LEU A N 1
ATOM 2588 C CA . LEU A 1 328 ? -6.489 -9.815 9.802 1.00 95.38 328 LEU A CA 1
ATOM 2589 C C . LEU A 1 328 ? -7.162 -10.225 11.130 1.00 95.38 328 LEU A C 1
ATOM 2591 O O . LEU A 1 328 ? -6.882 -11.304 11.649 1.00 95.38 328 LEU A O 1
ATOM 2595 N N . GLY A 1 329 ? -8.014 -9.375 11.713 1.00 93.75 329 GLY A N 1
ATOM 2596 C CA . GLY A 1 329 ? -8.701 -9.625 12.985 1.00 93.75 329 GLY A CA 1
ATOM 2597 C C . GLY A 1 329 ? -7.853 -9.374 14.238 1.00 93.75 329 GLY A C 1
ATOM 2598 O O . GLY A 1 329 ? -8.325 -9.583 15.354 1.00 93.75 329 GLY A O 1
ATOM 2599 N N . LYS A 1 330 ? -6.616 -8.884 14.097 1.00 96.12 330 LYS A N 1
ATOM 2600 C CA . LYS A 1 330 ? -5.690 -8.625 15.212 1.00 96.12 330 LYS A CA 1
ATOM 2601 C C . LYS A 1 330 ? -5.895 -7.229 15.810 1.00 96.12 330 LYS A C 1
ATOM 2603 O O . LYS A 1 330 ? -4.989 -6.396 15.817 1.00 96.12 330 LYS A O 1
ATOM 2608 N N . LEU A 1 331 ? -7.099 -6.961 16.317 1.00 95.69 331 LEU A N 1
ATOM 2609 C CA . LEU A 1 331 ? -7.524 -5.617 16.742 1.00 95.69 331 LEU A CA 1
ATOM 2610 C C . LEU A 1 331 ? -6.672 -5.025 17.878 1.00 95.69 331 LEU A C 1
ATOM 2612 O O . LEU A 1 331 ? -6.387 -3.830 17.874 1.00 95.69 331 LEU A O 1
ATOM 2616 N N . SER A 1 332 ? -6.204 -5.843 18.823 1.00 94.06 332 SER A N 1
ATOM 2617 C CA . SER A 1 332 ? -5.340 -5.362 19.910 1.00 94.06 332 SER A CA 1
ATOM 2618 C C . SER A 1 332 ? -3.954 -4.923 19.420 1.00 94.06 332 SER A C 1
ATOM 2620 O O . SER A 1 332 ? -3.426 -3.925 19.910 1.00 94.06 332 SER A O 1
ATOM 2622 N N . GLU A 1 333 ? -3.369 -5.636 18.450 1.00 96.44 333 GLU A N 1
ATOM 2623 C CA . GLU A 1 333 ? -2.098 -5.243 17.822 1.00 96.44 333 GLU A CA 1
ATOM 2624 C C . GLU A 1 333 ? -2.288 -3.996 16.944 1.00 96.44 333 GLU A C 1
ATOM 2626 O O . GLU A 1 333 ? -1.446 -3.095 16.960 1.00 96.44 333 GLU A O 1
ATOM 2631 N N . ALA A 1 334 ? -3.419 -3.909 16.232 1.00 97.38 334 ALA A N 1
ATOM 2632 C CA . ALA A 1 334 ? -3.791 -2.747 15.429 1.00 97.38 334 ALA A CA 1
ATOM 2633 C C . ALA A 1 334 ? -3.881 -1.464 16.271 1.00 97.38 334 ALA A C 1
ATOM 2635 O O . ALA A 1 334 ? -3.270 -0.457 15.915 1.00 97.38 334 ALA A O 1
ATOM 2636 N N . LEU A 1 335 ? -4.554 -1.527 17.428 1.00 96.44 335 LEU A N 1
ATOM 2637 C CA . LEU A 1 335 ? -4.607 -0.431 18.401 1.00 96.44 335 LEU A CA 1
ATOM 2638 C C . LEU A 1 335 ? -3.208 0.030 18.825 1.00 96.44 335 LEU A C 1
ATOM 2640 O O . LEU A 1 335 ? -2.944 1.228 18.844 1.00 96.44 335 LEU A O 1
ATOM 2644 N N . GLY A 1 336 ? -2.287 -0.902 19.092 1.00 96.56 336 GLY A N 1
ATOM 2645 C CA . GLY A 1 336 ? -0.901 -0.557 19.420 1.00 96.56 336 GLY A CA 1
ATOM 2646 C C . GLY A 1 336 ? -0.191 0.208 18.295 1.00 96.56 336 GLY A C 1
ATOM 2647 O O . GLY A 1 336 ? 0.533 1.168 18.557 1.00 96.56 336 GLY A O 1
ATOM 2648 N N . ARG A 1 337 ? -0.424 -0.160 17.027 1.00 97.56 337 ARG A N 1
ATOM 2649 C CA . ARG A 1 337 ? 0.139 0.567 15.873 1.00 97.56 337 ARG A CA 1
ATOM 2650 C C . ARG A 1 337 ? -0.485 1.947 15.690 1.00 97.56 337 ARG A C 1
ATOM 2652 O O . ARG A 1 337 ? 0.247 2.899 15.422 1.00 97.56 337 ARG A O 1
ATOM 2659 N N . TRP A 1 338 ? -1.794 2.086 15.883 1.00 98.00 338 TRP A N 1
ATOM 2660 C CA . TRP A 1 338 ? -2.463 3.387 15.818 1.00 98.00 338 TRP A CA 1
ATOM 2661 C C . TRP A 1 338 ? -2.072 4.319 16.968 1.00 98.00 338 TRP A C 1
ATOM 2663 O O . TRP A 1 338 ? -1.921 5.516 16.734 1.00 98.00 338 TRP A O 1
ATOM 2673 N N . GLU A 1 339 ? -1.822 3.798 18.172 1.00 97.00 339 GLU A N 1
ATOM 2674 C CA . GLU A 1 339 ? -1.303 4.591 19.295 1.00 97.00 339 GLU A CA 1
ATOM 2675 C C . GLU A 1 339 ? 0.073 5.184 18.955 1.00 97.00 339 GLU A C 1
ATOM 2677 O O . GLU A 1 339 ? 0.300 6.386 19.122 1.00 97.00 339 GLU A O 1
ATOM 2682 N N . LEU A 1 340 ? 0.967 4.368 18.382 1.00 96.38 340 LEU A N 1
ATOM 2683 C CA . LEU A 1 340 ? 2.264 4.836 17.887 1.00 96.38 340 LEU A CA 1
ATOM 2684 C C . LEU A 1 340 ? 2.109 5.854 16.747 1.00 96.38 340 LEU A C 1
ATOM 2686 O O . LEU A 1 340 ? 2.826 6.854 16.726 1.00 96.38 340 LEU A O 1
ATOM 2690 N N . ALA A 1 341 ? 1.166 5.640 15.823 1.00 96.88 341 ALA A N 1
ATOM 2691 C CA . ALA A 1 341 ? 0.887 6.582 14.740 1.00 96.88 341 ALA A CA 1
ATOM 2692 C C . ALA A 1 341 ? 0.416 7.945 15.281 1.00 96.88 341 ALA A C 1
ATOM 2694 O O . ALA A 1 341 ? 0.928 8.982 14.859 1.00 96.88 341 ALA A O 1
ATOM 2695 N N . LEU A 1 342 ? -0.497 7.956 16.258 1.00 95.94 342 LEU A N 1
ATOM 2696 C CA . LEU A 1 342 ? -1.002 9.174 16.903 1.00 95.94 342 LEU A CA 1
ATOM 2697 C C . LEU A 1 342 ? 0.100 9.943 17.637 1.00 95.94 342 LEU A C 1
ATOM 2699 O O . LEU A 1 342 ? 0.134 11.171 17.564 1.00 95.94 342 LEU A O 1
ATOM 2703 N N . ALA A 1 343 ? 1.033 9.240 18.286 1.00 94.25 343 ALA A N 1
ATOM 2704 C CA . ALA A 1 343 ? 2.190 9.861 18.934 1.00 94.25 343 ALA A CA 1
ATOM 2705 C C . ALA A 1 343 ? 3.130 10.571 17.938 1.00 94.25 343 ALA A C 1
ATOM 2707 O O . ALA A 1 343 ? 3.863 11.483 18.322 1.00 94.25 343 ALA A O 1
ATOM 2708 N N . LYS A 1 344 ? 3.108 10.165 16.662 1.00 93.56 344 LYS A N 1
ATOM 2709 C CA . LYS A 1 344 ? 3.907 10.746 15.571 1.00 93.56 344 LYS A CA 1
ATOM 2710 C C . LYS A 1 344 ? 3.141 11.765 14.725 1.00 93.56 344 LYS A C 1
ATOM 2712 O O . LYS A 1 344 ? 3.759 12.464 13.927 1.00 93.56 344 LYS A O 1
ATOM 2717 N N . ALA A 1 345 ? 1.822 11.862 14.880 1.00 93.81 345 ALA A N 1
ATOM 2718 C CA . ALA A 1 345 ? 0.992 12.762 14.093 1.00 93.81 345 ALA A CA 1
ATOM 2719 C C . ALA A 1 345 ? 1.254 14.230 14.473 1.00 93.81 345 ALA A C 1
ATOM 2721 O O . ALA A 1 345 ? 1.027 14.641 15.615 1.00 93.81 345 ALA A O 1
ATOM 2722 N N . GLU A 1 346 ? 1.703 15.035 13.506 1.00 91.38 346 GLU A N 1
ATOM 2723 C CA . GLU A 1 346 ? 1.993 16.462 13.709 1.00 91.38 346 GLU A CA 1
ATOM 2724 C C . GLU A 1 346 ? 0.747 17.337 13.489 1.00 91.38 346 GLU A C 1
ATOM 2726 O O . GLU A 1 346 ? 0.488 18.247 14.282 1.00 91.38 346 GLU A O 1
ATOM 2731 N N . SER A 1 347 ? -0.071 17.029 12.473 1.00 92.56 347 SER A N 1
ATOM 2732 C CA . SER A 1 347 ? -1.274 17.799 12.140 1.00 92.56 347 SER A CA 1
ATOM 2733 C C . SER A 1 347 ? -2.545 17.245 12.786 1.00 92.56 347 SER A C 1
ATOM 2735 O O . SER A 1 347 ? -2.703 16.037 12.977 1.00 92.56 347 SER A O 1
ATOM 2737 N N . GLN A 1 348 ? -3.479 18.149 13.088 1.00 92.00 348 GLN A N 1
ATOM 2738 C CA . GLN A 1 348 ? -4.802 17.792 13.601 1.00 92.00 348 GLN A CA 1
ATOM 2739 C C . GLN A 1 348 ? -5.595 16.950 12.591 1.00 92.00 348 GLN A C 1
ATOM 2741 O O . GLN A 1 348 ? -6.195 15.954 12.974 1.00 92.00 348 GLN A O 1
ATOM 2746 N N . GLU A 1 349 ? -5.499 17.278 11.302 1.00 92.88 349 GLU A N 1
ATOM 2747 C CA . GLU A 1 349 ? -6.113 16.516 10.208 1.00 92.88 349 GLU A CA 1
ATOM 2748 C C . GLU A 1 349 ? -5.646 15.049 10.185 1.00 92.88 349 GLU A C 1
ATOM 2750 O O . GLU A 1 349 ? -6.453 14.137 10.031 1.00 92.88 349 GLU A O 1
ATOM 2755 N N . THR A 1 350 ? -4.351 14.795 10.417 1.00 92.94 350 THR A N 1
ATOM 2756 C CA . THR A 1 350 ? -3.821 13.420 10.476 1.00 92.94 350 THR A CA 1
ATOM 2757 C C . THR A 1 350 ? -4.384 12.666 11.680 1.00 92.94 350 THR A C 1
ATOM 2759 O O . THR A 1 350 ? -4.764 11.504 11.562 1.00 92.94 350 THR A O 1
ATOM 2762 N N . ARG A 1 351 ? -4.475 13.325 12.843 1.00 95.00 351 ARG A N 1
ATOM 2763 C CA . ARG A 1 351 ? -5.070 12.725 14.047 1.00 95.00 351 ARG A CA 1
ATOM 2764 C C . ARG A 1 351 ? -6.544 12.385 13.848 1.00 95.00 351 ARG A C 1
ATOM 2766 O O . ARG A 1 351 ? -6.979 11.326 14.290 1.00 95.00 351 ARG A O 1
ATOM 2773 N N . GLU A 1 352 ? -7.287 13.253 13.171 1.00 93.94 352 GLU A N 1
ATOM 2774 C CA . GLU A 1 352 ? -8.695 13.033 12.832 1.00 93.94 352 GLU A CA 1
ATOM 2775 C C . GLU A 1 352 ? -8.863 11.896 11.821 1.00 93.94 352 GLU A C 1
ATOM 2777 O O . GLU A 1 352 ? -9.691 11.020 12.043 1.00 93.94 352 GLU A O 1
ATOM 2782 N N . SER A 1 353 ? -8.011 11.814 10.796 1.00 94.88 353 SER A N 1
ATOM 2783 C CA . SER A 1 353 ? -8.009 10.680 9.862 1.00 94.88 353 SER A CA 1
ATOM 2784 C C . SER A 1 353 ? -7.715 9.342 10.556 1.00 94.88 353 SER A C 1
ATOM 2786 O O . SER A 1 353 ? -8.371 8.340 10.265 1.00 94.88 353 SER A O 1
ATOM 2788 N N . ILE A 1 354 ? -6.759 9.307 11.495 1.00 96.19 354 ILE A N 1
ATOM 2789 C CA . ILE A 1 354 ? -6.482 8.097 12.285 1.00 96.19 354 ILE A CA 1
ATOM 2790 C C . ILE A 1 354 ? -7.679 7.759 13.179 1.00 96.19 354 ILE A C 1
ATOM 2792 O O . ILE A 1 354 ? -8.073 6.596 13.227 1.00 96.19 354 ILE A O 1
ATOM 2796 N N . ARG A 1 355 ? -8.278 8.755 13.850 1.00 96.69 355 ARG A N 1
ATOM 2797 C CA . ARG A 1 355 ? -9.500 8.570 14.649 1.00 96.69 355 ARG A CA 1
ATOM 2798 C C . ARG A 1 355 ? -10.607 7.942 13.818 1.00 96.69 355 ARG A C 1
ATOM 2800 O O . ARG A 1 355 ? -11.142 6.927 14.241 1.00 96.69 355 ARG A O 1
ATOM 2807 N N . ASP A 1 356 ? -10.934 8.516 12.666 1.00 95.81 356 ASP A N 1
ATOM 2808 C CA . ASP A 1 356 ? -12.060 8.058 11.848 1.00 95.81 356 ASP A CA 1
ATOM 2809 C C . ASP A 1 356 ? -11.883 6.592 11.435 1.00 95.81 356 ASP A C 1
ATOM 2811 O O . ASP A 1 356 ? -12.819 5.801 11.533 1.00 95.81 356 ASP A O 1
ATOM 2815 N N . ASN A 1 357 ? -10.657 6.199 11.079 1.00 95.44 357 ASN A N 1
ATOM 2816 C CA . ASN A 1 357 ? -10.326 4.810 10.770 1.00 95.44 357 ASN A CA 1
ATOM 2817 C C . ASN A 1 357 ? -10.460 3.883 11.995 1.00 95.44 357 ASN A C 1
ATOM 2819 O O . ASN A 1 357 ? -11.092 2.831 11.914 1.00 95.44 357 ASN A O 1
ATOM 2823 N N . VAL A 1 358 ? -9.909 4.282 13.149 1.00 96.81 358 VAL A N 1
ATOM 2824 C CA . VAL A 1 358 ? -10.018 3.519 14.408 1.00 96.81 358 VAL A CA 1
ATOM 2825 C C . VAL A 1 358 ? -11.487 3.315 14.783 1.00 96.81 358 VAL A C 1
ATOM 2827 O O . VAL A 1 358 ? -11.907 2.195 15.070 1.00 96.81 358 VAL A O 1
ATOM 2830 N N . GLU A 1 359 ? -12.275 4.389 14.775 1.00 96.75 359 GLU A N 1
ATOM 2831 C CA . GLU A 1 359 ? -13.685 4.354 15.154 1.00 96.75 359 GLU A CA 1
ATOM 2832 C C . GLU A 1 359 ? -14.514 3.505 14.192 1.00 96.75 359 GLU A C 1
ATOM 2834 O O . GLU A 1 359 ? -15.345 2.719 14.651 1.00 96.75 359 GLU A O 1
ATOM 2839 N N . GLN A 1 360 ? -14.262 3.608 12.882 1.00 96.06 360 GLN A N 1
ATOM 2840 C CA . GLN A 1 360 ? -14.920 2.775 11.881 1.00 96.06 360 GLN A CA 1
ATOM 2841 C C . GLN A 1 360 ? -14.627 1.291 12.129 1.00 96.06 360 GLN A C 1
ATOM 2843 O O . GLN A 1 360 ? -15.553 0.495 12.292 1.00 96.06 360 GLN A O 1
ATOM 2848 N N . VAL A 1 361 ? -13.349 0.914 12.211 1.00 96.06 361 VAL A N 1
ATOM 2849 C CA . VAL A 1 361 ? -12.941 -0.490 12.345 1.00 96.06 361 VAL A CA 1
ATOM 2850 C C . VAL A 1 361 ? -13.455 -1.106 13.645 1.00 96.06 361 VAL A C 1
ATOM 2852 O O . VAL A 1 361 ? -13.993 -2.217 13.642 1.00 96.06 361 VAL A O 1
ATOM 2855 N N . LEU A 1 362 ? -13.313 -0.400 14.768 1.00 95.81 362 LEU A N 1
ATOM 2856 C CA . LEU A 1 362 ? -13.806 -0.892 16.053 1.00 95.81 362 LEU A CA 1
ATOM 2857 C C . LEU A 1 362 ? -15.339 -0.916 16.096 1.00 95.81 362 LEU A C 1
ATOM 2859 O O . LEU A 1 362 ? -15.916 -1.842 16.662 1.00 95.81 362 LEU A O 1
ATOM 2863 N N . GLY A 1 363 ? -16.009 0.050 15.462 1.00 93.31 363 GLY A N 1
ATOM 2864 C CA . GLY A 1 363 ? -17.465 0.084 15.338 1.00 93.31 363 GLY A CA 1
ATOM 2865 C C . GLY A 1 363 ? -18.027 -1.089 14.527 1.00 93.31 363 GLY A C 1
ATOM 2866 O O . GLY A 1 363 ? -19.046 -1.669 14.916 1.00 93.31 363 GLY A O 1
ATOM 2867 N N . GLU A 1 364 ? -17.351 -1.471 13.440 1.00 93.38 364 GLU A N 1
ATOM 2868 C CA . GLU A 1 364 ? -17.662 -2.650 12.619 1.00 93.38 364 GLU A CA 1
ATOM 2869 C C . GLU A 1 364 ? -17.346 -3.969 13.341 1.00 93.38 364 GLU A C 1
ATOM 2871 O O . GLU A 1 364 ? -18.066 -4.958 13.181 1.00 93.38 364 GLU A O 1
ATOM 2876 N N . ALA A 1 365 ? -16.280 -4.018 14.143 1.00 91.44 365 ALA A N 1
ATOM 2877 C CA . ALA A 1 365 ? -15.980 -5.172 14.992 1.00 91.44 365 ALA A CA 1
ATOM 2878 C C . ALA A 1 365 ? -17.051 -5.356 16.079 1.00 91.44 365 ALA A C 1
ATOM 2880 O O . ALA A 1 365 ? -17.606 -6.443 16.222 1.00 91.44 365 ALA A O 1
ATOM 2881 N N . ALA A 1 366 ? -17.415 -4.273 16.770 1.00 92.06 366 ALA A N 1
ATOM 2882 C CA . ALA A 1 366 ? -18.465 -4.258 17.784 1.00 92.06 366 ALA A CA 1
ATOM 2883 C C . ALA A 1 366 ? -19.846 -4.640 17.222 1.00 92.06 366 ALA A C 1
ATOM 2885 O O . ALA A 1 366 ? -20.634 -5.285 17.907 1.00 92.06 366 ALA A O 1
ATOM 2886 N N . ALA A 1 367 ? -20.139 -4.287 15.964 1.00 90.06 367 ALA A N 1
ATOM 2887 C CA . ALA A 1 367 ? -21.393 -4.643 15.294 1.00 90.06 367 ALA A CA 1
ATOM 2888 C C . ALA A 1 367 ? -21.584 -6.156 15.092 1.00 90.06 367 ALA A C 1
ATOM 2890 O O . ALA A 1 367 ? -22.712 -6.615 14.937 1.00 90.06 367 ALA A O 1
ATOM 2891 N N . ARG A 1 368 ? -20.484 -6.918 15.031 1.00 89.31 368 ARG A N 1
ATOM 2892 C CA . ARG A 1 368 ? -20.478 -8.356 14.714 1.00 89.31 368 ARG A CA 1
ATOM 2893 C C . ARG A 1 368 ? -20.602 -9.256 15.944 1.00 89.31 368 ARG A C 1
ATOM 2895 O O . ARG A 1 368 ? -20.603 -10.475 15.810 1.00 89.31 368 ARG A O 1
ATOM 2902 N N . VAL A 1 369 ? -20.702 -8.665 17.128 1.00 89.00 369 VAL A N 1
ATOM 2903 C CA . VAL A 1 369 ? -20.834 -9.382 18.394 1.00 89.00 369 VAL A CA 1
ATOM 2904 C C . VAL A 1 369 ? -22.231 -9.988 18.518 1.00 89.00 369 VAL A C 1
ATOM 2906 O O . VAL A 1 369 ? -23.221 -9.259 18.510 1.00 89.00 369 VAL A O 1
ATOM 2909 N N . ALA A 1 370 ? -22.304 -11.310 18.687 1.00 77.81 370 ALA A N 1
ATOM 2910 C CA . ALA A 1 370 ? -23.560 -12.034 18.902 1.00 77.81 370 ALA A CA 1
ATOM 2911 C C . ALA A 1 370 ? -23.685 -12.628 20.317 1.00 77.81 370 ALA A C 1
ATOM 2913 O O . ALA A 1 370 ? -24.779 -12.630 20.878 1.00 77.81 370 ALA A O 1
ATOM 2914 N N . ASP A 1 371 ? -22.585 -13.112 20.898 1.00 88.12 371 ASP A N 1
ATOM 2915 C CA . ASP A 1 371 ? -22.560 -13.741 22.222 1.00 88.12 371 ASP A CA 1
ATOM 2916 C C . ASP A 1 371 ? -21.974 -12.824 23.316 1.00 88.12 371 ASP A C 1
ATOM 2918 O O . ASP A 1 371 ? -21.496 -11.714 23.056 1.00 88.12 371 ASP A O 1
ATOM 2922 N N . ARG A 1 372 ? -22.060 -13.284 24.571 1.00 82.00 372 ARG A N 1
ATOM 2923 C CA . ARG A 1 372 ? -21.650 -12.522 25.759 1.00 82.00 372 ARG A CA 1
ATOM 2924 C C . ARG A 1 372 ? -20.132 -12.323 25.848 1.00 82.00 372 ARG A C 1
ATOM 2926 O O . ARG A 1 372 ? -19.704 -11.214 26.152 1.00 82.00 372 ARG A O 1
ATOM 2933 N N . GLU A 1 373 ? -19.328 -13.346 25.557 1.00 85.44 373 GLU A N 1
ATOM 2934 C CA . GLU A 1 373 ? -17.857 -13.268 25.650 1.00 85.44 373 GLU A CA 1
ATOM 2935 C C . GLU A 1 373 ? -17.272 -12.327 24.586 1.00 85.44 373 GLU A C 1
ATOM 2937 O O . GLU A 1 373 ? -16.401 -11.493 24.867 1.00 85.44 373 GLU A O 1
ATOM 2942 N N . ALA A 1 374 ? -17.809 -12.389 23.366 1.00 89.31 374 ALA A N 1
ATOM 2943 C CA . ALA A 1 374 ? -17.481 -11.461 22.294 1.00 89.31 374 ALA A CA 1
ATOM 2944 C C . ALA A 1 374 ? -17.881 -10.021 22.654 1.00 89.31 374 ALA A C 1
ATOM 2946 O O . ALA A 1 374 ? -17.207 -9.075 22.238 1.00 89.31 374 ALA A O 1
ATOM 2947 N N . ARG A 1 375 ? -18.942 -9.832 23.454 1.00 93.69 375 ARG A N 1
ATOM 2948 C CA . ARG A 1 375 ? -19.379 -8.506 23.909 1.00 93.69 375 ARG A CA 1
ATOM 2949 C C . ARG A 1 375 ? -18.418 -7.884 24.895 1.00 93.69 375 ARG A C 1
ATOM 2951 O O . ARG A 1 375 ? -18.077 -6.718 24.722 1.00 93.69 375 ARG A O 1
ATOM 2958 N N . ASP A 1 376 ? -17.965 -8.645 25.883 1.00 92.94 376 ASP A N 1
ATOM 2959 C CA . ASP A 1 376 ? -16.968 -8.159 26.837 1.00 92.94 376 ASP A CA 1
ATOM 2960 C C . ASP A 1 376 ? -15.667 -7.782 26.128 1.00 92.94 376 ASP A C 1
ATOM 2962 O O . ASP A 1 376 ? -15.137 -6.691 26.344 1.00 92.94 376 ASP A O 1
ATOM 2966 N N . SER A 1 377 ? -15.232 -8.619 25.185 1.00 92.44 377 SER A N 1
ATOM 2967 C CA . SER A 1 377 ? -14.067 -8.333 24.345 1.00 92.44 377 SER A CA 1
ATOM 2968 C C . SER A 1 377 ? -14.252 -7.057 23.510 1.00 92.44 377 SER A C 1
ATOM 2970 O O . SER A 1 377 ? -13.338 -6.241 23.393 1.00 92.44 377 SER A O 1
ATOM 2972 N N . ALA A 1 378 ? -15.440 -6.837 22.937 1.00 94.12 378 ALA A N 1
ATOM 2973 C CA . ALA A 1 378 ? -15.728 -5.631 22.163 1.00 94.12 378 ALA A CA 1
ATOM 2974 C C . ALA A 1 378 ? -15.813 -4.367 23.027 1.00 94.12 378 ALA A C 1
ATOM 2976 O O . ALA A 1 378 ? -15.330 -3.317 22.603 1.00 94.12 378 ALA A O 1
ATOM 2977 N N . ILE A 1 379 ? -16.386 -4.461 24.232 1.00 95.56 379 ILE A N 1
ATOM 2978 C CA . ILE A 1 379 ? -16.384 -3.365 25.208 1.00 95.56 379 ILE A CA 1
ATOM 2979 C C . ILE A 1 379 ? -14.938 -3.001 25.549 1.00 95.56 379 ILE A C 1
ATOM 2981 O O . ILE A 1 379 ? -14.569 -1.839 25.401 1.00 95.56 379 ILE A O 1
ATOM 2985 N N . GLU A 1 380 ? -14.094 -3.978 25.897 1.00 95.06 380 GLU A N 1
ATOM 2986 C CA . GLU A 1 380 ? -12.681 -3.729 26.211 1.00 95.06 380 GLU A CA 1
ATOM 2987 C C . GLU A 1 380 ? -11.953 -3.035 25.046 1.00 95.06 380 GLU A C 1
ATOM 2989 O O . GLU A 1 380 ? -11.229 -2.056 25.242 1.00 95.06 380 GLU A O 1
ATOM 2994 N N . LEU A 1 381 ? -12.165 -3.497 23.809 1.00 95.12 381 LEU A N 1
ATOM 2995 C CA . LEU A 1 381 ? -11.555 -2.896 22.621 1.00 95.12 381 LEU A CA 1
ATOM 2996 C C . LEU A 1 381 ? -12.014 -1.451 22.387 1.00 95.12 381 LEU A C 1
ATOM 2998 O O . LEU A 1 381 ? -11.179 -0.590 22.096 1.00 95.12 381 LEU A O 1
ATOM 3002 N N . LEU A 1 382 ? -13.312 -1.165 22.526 1.00 96.25 382 LEU A N 1
ATOM 3003 C CA . LEU A 1 382 ? -13.854 0.190 22.384 1.00 96.25 382 LEU A CA 1
ATOM 3004 C C . LEU A 1 382 ? -13.333 1.125 23.482 1.00 96.25 382 LEU A C 1
ATOM 3006 O O . LEU A 1 382 ? -12.950 2.255 23.186 1.00 96.25 382 LEU A O 1
ATOM 3010 N N . GLU A 1 383 ? -13.249 0.655 24.727 1.00 95.94 383 GLU A N 1
ATOM 3011 C CA . GLU A 1 383 ? -12.704 1.424 25.852 1.00 95.94 383 GLU A CA 1
ATOM 3012 C C . GLU A 1 383 ? -11.212 1.721 25.683 1.00 95.94 383 GLU A C 1
ATOM 3014 O O . GLU A 1 383 ? -10.749 2.837 25.952 1.00 95.94 383 GLU A O 1
ATOM 3019 N N . ARG A 1 384 ? -10.441 0.742 25.195 1.00 96.12 384 ARG A N 1
ATOM 3020 C CA . ARG A 1 384 ? -9.029 0.944 24.849 1.00 96.12 384 ARG A CA 1
ATOM 3021 C C . ARG A 1 384 ? -8.879 1.951 23.713 1.00 96.12 384 ARG A C 1
ATOM 3023 O O . ARG A 1 384 ? -8.016 2.823 23.807 1.00 96.12 384 ARG A O 1
ATOM 3030 N N . GLY A 1 385 ? -9.734 1.876 22.691 1.00 96.19 385 GLY A N 1
ATOM 3031 C CA . GLY A 1 385 ? -9.801 2.862 21.612 1.00 96.19 385 GLY A CA 1
ATOM 3032 C C . GLY A 1 385 ? -10.100 4.275 22.125 1.00 96.19 385 GLY A C 1
ATOM 3033 O O . GLY A 1 385 ? -9.359 5.208 21.816 1.00 96.19 385 GLY A O 1
ATOM 3034 N N . GLU A 1 386 ? -11.118 4.431 22.979 1.00 95.62 386 GLU A N 1
ATOM 3035 C CA . GLU A 1 386 ? -11.468 5.713 23.609 1.00 95.62 386 GLU A CA 1
ATOM 3036 C C . GLU A 1 386 ? -10.304 6.277 24.432 1.00 95.62 386 GLU A C 1
ATOM 3038 O O . GLU A 1 386 ? -9.968 7.459 24.325 1.00 95.62 386 GLU A O 1
ATOM 3043 N N . THR A 1 387 ? -9.659 5.426 25.231 1.00 95.56 387 THR A N 1
ATOM 3044 C CA . THR A 1 387 ? -8.532 5.815 26.085 1.00 95.56 387 THR A CA 1
ATOM 3045 C C . THR A 1 387 ? -7.341 6.278 25.250 1.00 95.56 387 THR A C 1
ATOM 3047 O O . THR A 1 387 ? -6.749 7.319 25.542 1.00 95.56 387 THR A O 1
ATOM 3050 N N . MET A 1 388 ? -7.000 5.531 24.198 1.00 96.38 388 MET A N 1
ATOM 3051 C CA . MET A 1 388 ? -5.926 5.870 23.262 1.00 96.38 388 MET A CA 1
ATOM 3052 C C . MET A 1 388 ? -6.180 7.229 22.594 1.00 96.38 388 MET A C 1
ATOM 3054 O O . MET A 1 388 ? -5.312 8.105 22.621 1.00 96.38 388 MET A O 1
ATOM 3058 N N . LEU A 1 389 ? -7.381 7.437 22.046 1.00 95.81 389 LEU A N 1
ATOM 3059 C CA . LEU A 1 389 ? -7.757 8.688 21.378 1.00 95.81 389 LEU A CA 1
ATOM 3060 C C . LEU A 1 389 ? -7.764 9.872 22.357 1.00 95.81 389 LEU A C 1
ATOM 3062 O O . LEU A 1 389 ? -7.221 10.936 22.051 1.00 95.81 389 LEU A O 1
ATOM 3066 N N . SER A 1 390 ? -8.261 9.662 23.577 1.00 93.88 390 SER A N 1
ATOM 3067 C CA . SER A 1 390 ? -8.260 10.676 24.637 1.00 93.88 390 SER A CA 1
ATOM 3068 C C . SER A 1 390 ? -6.842 11.075 25.061 1.00 93.88 390 SER A C 1
ATOM 3070 O O . SER A 1 390 ? -6.556 12.266 25.203 1.00 93.88 390 SER A O 1
ATOM 3072 N N . ARG A 1 391 ? -5.916 10.113 25.205 1.00 94.25 391 ARG A N 1
ATOM 3073 C CA . ARG A 1 391 ? -4.491 10.391 25.492 1.00 94.25 391 ARG A CA 1
ATOM 3074 C C . ARG A 1 391 ? -3.832 11.205 24.382 1.00 94.25 391 ARG A C 1
ATOM 3076 O O . ARG A 1 391 ? -3.052 12.110 24.672 1.00 94.25 391 ARG A O 1
ATOM 3083 N N . ALA A 1 392 ? -4.192 10.928 23.131 1.00 91.56 392 ALA A N 1
ATOM 3084 C CA . ALA A 1 392 ? -3.752 11.692 21.969 1.00 91.56 392 ALA A CA 1
ATOM 3085 C C . ALA A 1 392 ? -4.450 13.063 21.826 1.00 91.56 392 ALA A C 1
ATOM 3087 O O . ALA A 1 392 ? -4.166 13.792 20.875 1.00 91.56 392 ALA A O 1
ATOM 3088 N N . ARG A 1 393 ? -5.331 13.436 22.772 1.00 93.19 393 ARG A N 1
ATOM 3089 C CA . ARG A 1 393 ? -6.146 14.665 22.769 1.00 93.19 393 ARG A CA 1
ATOM 3090 C C . ARG A 1 393 ? -7.054 14.777 21.543 1.00 93.19 393 ARG A C 1
ATOM 3092 O O . ARG A 1 393 ? -7.303 15.873 21.047 1.00 93.19 393 ARG A O 1
ATOM 3099 N N . VAL A 1 394 ? -7.547 13.640 21.061 1.00 93.38 394 VAL A N 1
ATOM 3100 C CA . VAL A 1 394 ? -8.478 13.559 19.939 1.00 93.38 394 VAL A CA 1
ATOM 3101 C C . VAL A 1 394 ? -9.869 13.255 20.474 1.00 93.38 394 VAL A C 1
ATOM 3103 O O . VAL A 1 394 ? -10.084 12.245 21.141 1.00 93.38 394 VAL A O 1
ATOM 3106 N N . THR A 1 395 ? -10.823 14.139 20.193 1.00 93.56 395 THR A N 1
ATOM 3107 C CA . THR A 1 395 ? -12.215 13.950 20.609 1.00 93.56 395 THR A CA 1
ATOM 3108 C C . THR A 1 395 ? -12.852 12.832 19.792 1.00 93.56 395 THR A C 1
ATOM 3110 O O . THR A 1 395 ? -12.891 12.916 18.561 1.00 93.56 395 THR A O 1
ATOM 3113 N N . THR A 1 396 ? -13.368 11.814 20.483 1.00 94.69 396 THR A N 1
ATOM 3114 C CA . THR A 1 396 ? -14.134 10.720 19.877 1.00 94.69 396 THR A CA 1
ATOM 3115 C C . THR A 1 396 ? -15.492 11.192 19.371 1.00 94.69 396 THR A C 1
ATOM 3117 O O . THR A 1 396 ? -16.111 12.088 19.963 1.00 94.69 396 THR A O 1
ATOM 3120 N N . SER A 1 397 ? -15.977 10.595 18.282 1.00 95.00 397 SER A N 1
ATOM 3121 C CA . SER A 1 397 ? -17.284 10.943 17.730 1.00 95.00 397 SER A CA 1
ATOM 3122 C C . SER A 1 397 ? -18.427 10.538 18.674 1.00 95.00 397 SER A C 1
ATOM 3124 O O . SER A 1 397 ? -18.324 9.556 19.420 1.00 95.00 397 SER A O 1
ATOM 3126 N N . PRO A 1 398 ? -19.568 11.253 18.637 1.00 94.69 398 PRO A N 1
ATOM 3127 C CA . PRO A 1 398 ? -20.756 10.850 19.387 1.00 94.69 398 PRO A CA 1
ATOM 3128 C C . PRO A 1 398 ? -21.234 9.438 19.025 1.00 94.69 398 PRO A C 1
ATOM 3130 O O . PRO A 1 398 ? -21.664 8.698 19.904 1.00 94.69 398 PRO A O 1
ATOM 3133 N N . ALA A 1 399 ? -21.116 9.041 17.754 1.00 94.44 399 ALA A N 1
ATOM 3134 C CA . ALA A 1 399 ? -21.513 7.713 17.290 1.00 94.44 399 ALA A CA 1
ATOM 3135 C C . ALA A 1 399 ? -20.684 6.603 17.955 1.00 94.44 399 ALA A C 1
ATOM 3137 O O . ALA A 1 399 ? -21.245 5.606 18.411 1.00 94.44 399 ALA A O 1
ATOM 3138 N N . PHE A 1 400 ? -19.368 6.805 18.084 1.00 94.94 400 PHE A N 1
ATOM 3139 C CA . PHE A 1 400 ? -18.481 5.868 18.770 1.00 94.94 400 PHE A CA 1
ATOM 3140 C C . PHE A 1 400 ? -18.859 5.697 20.250 1.00 94.94 400 PHE A C 1
ATOM 3142 O O . PHE A 1 400 ? -18.985 4.574 20.742 1.00 94.94 400 PHE A O 1
ATOM 3149 N N . LYS A 1 401 ? -19.131 6.808 20.949 1.00 95.69 401 LYS A N 1
ATOM 3150 C CA . LYS A 1 401 ? -19.570 6.790 22.356 1.00 95.69 401 LYS A CA 1
ATOM 3151 C C . LYS A 1 401 ? -20.915 6.096 22.545 1.00 95.69 401 LYS A C 1
ATOM 3153 O O . LYS A 1 401 ? -21.061 5.303 23.471 1.00 95.69 401 LYS A O 1
ATOM 3158 N N . ILE A 1 402 ? -21.879 6.361 21.661 1.00 95.38 402 ILE A N 1
ATOM 3159 C CA . ILE A 1 402 ? -23.200 5.722 21.699 1.00 95.38 402 ILE A CA 1
ATOM 3160 C C . ILE A 1 402 ? -23.065 4.210 21.506 1.00 95.38 402 ILE A C 1
ATOM 3162 O O . ILE A 1 402 ? -23.693 3.457 22.242 1.00 95.38 402 ILE A O 1
ATOM 3166 N N . ARG A 1 403 ? -22.203 3.747 20.594 1.00 95.38 403 ARG A N 1
ATOM 3167 C CA . ARG A 1 403 ? -21.970 2.311 20.387 1.00 95.38 403 ARG A CA 1
ATOM 3168 C C . ARG A 1 403 ? -21.425 1.622 21.639 1.00 95.38 403 ARG A C 1
ATOM 3170 O O . ARG A 1 403 ? -21.923 0.565 22.019 1.00 95.38 403 ARG A O 1
ATOM 3177 N N . LEU A 1 404 ? -20.433 2.224 22.299 1.00 96.56 404 LEU A N 1
ATOM 3178 C CA . LEU A 1 404 ? -19.929 1.722 23.581 1.00 96.56 404 LEU A CA 1
ATOM 3179 C C . LEU A 1 404 ? -21.041 1.722 24.645 1.00 96.56 404 LEU A C 1
ATOM 3181 O O . LEU A 1 404 ? -21.215 0.736 25.360 1.00 96.56 404 LEU A O 1
ATOM 3185 N N . ALA A 1 405 ? -21.840 2.788 24.702 1.00 96.75 405 ALA A N 1
ATOM 3186 C CA . ALA A 1 405 ? -22.965 2.895 25.623 1.00 96.75 405 ALA A CA 1
ATOM 3187 C C . ALA A 1 405 ? -24.036 1.817 25.392 1.00 96.75 405 ALA A C 1
ATOM 3189 O O . ALA A 1 405 ? -24.590 1.297 26.357 1.00 96.75 405 ALA A O 1
ATOM 3190 N N . GLU A 1 406 ? -24.328 1.455 24.141 1.00 96.00 406 GLU A N 1
ATOM 3191 C CA . GLU A 1 406 ? -25.273 0.386 23.801 1.00 96.00 406 GLU A CA 1
ATOM 3192 C C . GLU A 1 406 ? -24.806 -0.965 24.345 1.00 96.00 406 GLU A C 1
ATOM 3194 O O . GLU A 1 406 ? -25.585 -1.658 25.001 1.00 96.00 406 GLU A O 1
ATOM 3199 N N . LEU A 1 407 ? -23.534 -1.319 24.130 1.00 96.50 407 LEU A N 1
ATOM 3200 C CA . LEU A 1 407 ? -22.982 -2.585 24.615 1.00 96.50 407 LEU A CA 1
ATOM 3201 C C . LEU A 1 407 ? -22.928 -2.641 26.145 1.00 96.50 407 LEU A C 1
ATOM 3203 O O . LEU A 1 407 ? -23.335 -3.649 26.725 1.00 96.50 407 LEU A O 1
ATOM 3207 N N . LEU A 1 408 ? -22.498 -1.552 26.794 1.00 96.94 408 LEU A N 1
ATOM 3208 C CA . LEU A 1 408 ? -22.523 -1.421 28.254 1.00 96.94 408 LEU A CA 1
ATOM 3209 C C . LEU A 1 408 ? -23.950 -1.538 28.801 1.00 96.94 408 LEU A C 1
ATOM 3211 O O . LEU A 1 408 ? -24.179 -2.227 29.787 1.00 96.94 408 LEU A O 1
ATOM 3215 N N . CYS A 1 409 ? -24.931 -0.922 28.139 1.00 97.19 409 CYS A N 1
ATOM 3216 C CA . CYS A 1 409 ? -26.330 -0.992 28.552 1.00 97.19 409 CYS A CA 1
ATOM 3217 C C . CYS A 1 409 ? -26.877 -2.422 28.474 1.00 97.19 409 CYS A C 1
ATOM 3219 O O . CYS A 1 409 ? -27.491 -2.894 29.428 1.00 97.19 409 CYS A O 1
ATOM 3221 N N . VAL A 1 410 ? -26.614 -3.134 27.372 1.00 95.81 410 VAL A N 1
ATOM 3222 C CA . VAL A 1 410 ? -27.016 -4.541 27.222 1.00 95.81 410 VAL A CA 1
ATOM 3223 C C . VAL A 1 410 ? -26.353 -5.412 28.288 1.00 95.81 410 VAL A C 1
ATOM 3225 O O . VAL A 1 410 ? -27.054 -6.160 28.966 1.00 95.81 410 VAL A O 1
ATOM 3228 N N . ARG A 1 411 ? -25.034 -5.277 28.491 1.00 96.06 411 ARG A N 1
ATOM 3229 C CA . ARG A 1 411 ? -24.312 -6.033 29.524 1.00 96.06 411 ARG A CA 1
ATOM 3230 C C . ARG A 1 411 ? -24.849 -5.739 30.925 1.00 96.06 411 ARG A C 1
ATOM 3232 O O . ARG A 1 411 ? -25.091 -6.672 31.683 1.00 96.06 411 ARG A O 1
ATOM 3239 N N . GLY A 1 412 ? -25.089 -4.469 31.245 1.00 96.75 412 GLY A N 1
ATOM 3240 C CA . GLY A 1 412 ? -25.636 -4.057 32.534 1.00 96.75 412 GLY A CA 1
ATOM 3241 C C . GLY A 1 412 ? -27.007 -4.675 32.811 1.00 96.75 412 GLY A C 1
ATOM 3242 O O . GLY A 1 412 ? -27.213 -5.234 33.886 1.00 96.75 412 GLY A O 1
ATOM 3243 N N . ILE A 1 413 ? -27.916 -4.652 31.826 1.00 96.50 413 ILE A N 1
ATOM 3244 C CA . ILE A 1 413 ? -29.242 -5.290 31.927 1.00 96.50 413 ILE A CA 1
ATOM 3245 C C . ILE A 1 413 ? -29.110 -6.802 32.140 1.00 96.50 413 ILE A C 1
ATOM 3247 O O . ILE A 1 413 ? -29.773 -7.350 33.016 1.00 96.50 413 ILE A O 1
ATOM 3251 N N . GLU A 1 414 ? -28.263 -7.480 31.363 1.00 95.50 414 GLU A N 1
ATOM 3252 C CA . GLU A 1 414 ? -28.063 -8.929 31.490 1.00 95.50 414 GLU A CA 1
ATOM 3253 C C . GLU A 1 414 ? -27.508 -9.319 32.864 1.00 95.50 414 GLU A C 1
ATOM 3255 O O . GLU A 1 414 ? -28.018 -10.256 33.474 1.00 95.50 414 GLU A O 1
ATOM 3260 N N . ILE A 1 415 ? -26.513 -8.583 33.378 1.00 95.94 415 ILE A N 1
ATOM 3261 C CA . ILE A 1 415 ? -25.942 -8.818 34.713 1.00 95.94 415 ILE A CA 1
ATOM 3262 C C . ILE A 1 415 ? -27.015 -8.657 35.796 1.00 95.94 415 ILE A C 1
ATOM 3264 O O . ILE A 1 415 ? -27.108 -9.492 36.691 1.00 95.94 415 ILE A O 1
ATOM 3268 N N . ILE A 1 416 ? -27.837 -7.606 35.719 1.00 96.06 416 ILE A N 1
ATOM 3269 C CA . ILE A 1 416 ? -28.887 -7.355 36.717 1.00 96.06 416 ILE A CA 1
ATOM 3270 C C . ILE A 1 416 ? -29.976 -8.426 36.658 1.00 96.06 416 ILE A C 1
ATOM 3272 O O . ILE A 1 416 ? -30.367 -8.937 37.706 1.00 96.06 416 ILE A O 1
ATOM 3276 N N . ASN A 1 417 ? -30.444 -8.786 35.460 1.00 94.88 417 ASN A N 1
ATOM 3277 C CA . ASN A 1 417 ? -31.471 -9.814 35.292 1.00 94.88 417 ASN A CA 1
ATOM 3278 C C . ASN A 1 417 ? -30.981 -11.172 35.807 1.00 94.88 417 ASN A C 1
ATOM 3280 O O . ASN A 1 417 ? -31.691 -11.821 36.569 1.00 94.88 417 ASN A O 1
ATOM 3284 N N . GLN A 1 418 ? -29.749 -11.561 35.465 1.00 93.81 418 GLN A N 1
ATOM 3285 C CA . GLN A 1 418 ? -29.151 -12.798 35.963 1.00 93.81 418 GLN A CA 1
ATOM 3286 C C . GLN A 1 418 ? -29.029 -12.781 37.493 1.00 93.81 418 GLN A C 1
ATOM 3288 O O . GLN A 1 418 ? -29.457 -13.722 38.156 1.00 93.81 418 GLN A O 1
ATOM 3293 N N . ALA A 1 419 ? -28.514 -11.692 38.070 1.00 93.75 419 ALA A N 1
ATOM 3294 C CA . ALA A 1 419 ? -28.395 -11.563 39.519 1.00 93.75 419 ALA A CA 1
ATOM 3295 C C . ALA A 1 419 ? -29.769 -11.625 40.213 1.00 93.75 419 ALA A C 1
ATOM 3297 O O . ALA A 1 419 ? -29.895 -12.194 41.296 1.00 93.75 419 ALA A O 1
ATOM 3298 N N . GLN A 1 420 ? -30.818 -11.075 39.595 1.00 92.19 420 GLN A N 1
ATOM 3299 C CA . GLN A 1 420 ? -32.184 -11.134 40.114 1.00 92.19 420 GLN A CA 1
ATOM 3300 C C . GLN A 1 420 ? -32.777 -12.551 40.058 1.00 92.19 420 GLN A C 1
ATOM 3302 O O . GLN A 1 420 ? -33.459 -12.969 41.000 1.00 92.19 420 GLN A O 1
ATOM 3307 N N . GLU A 1 421 ? -32.525 -13.296 38.982 1.00 91.75 421 GLU A N 1
ATOM 3308 C CA . GLU A 1 421 ? -32.918 -14.704 38.861 1.00 91.75 421 GLU A CA 1
ATOM 3309 C C . GLU A 1 421 ? -32.216 -15.566 39.919 1.00 91.75 421 GLU A C 1
ATOM 3311 O O . GLU A 1 421 ? -32.868 -16.343 40.617 1.00 91.75 421 GLU A O 1
ATOM 3316 N N . GLU A 1 422 ? -30.908 -15.366 40.105 1.00 89.69 422 GLU A N 1
ATOM 3317 C CA . GLU A 1 422 ? -30.105 -16.071 41.110 1.00 89.69 422 GLU A CA 1
ATOM 3318 C C . GLU A 1 422 ? -30.561 -15.744 42.539 1.00 89.69 422 GLU A C 1
ATOM 3320 O O . GLU A 1 422 ? -30.707 -16.647 43.364 1.00 89.69 422 GLU A O 1
ATOM 3325 N N . PHE A 1 423 ? -30.879 -14.475 42.815 1.00 88.19 423 PHE A N 1
ATOM 3326 C CA . PHE A 1 423 ? -31.458 -14.054 44.091 1.00 88.19 423 PHE A CA 1
ATOM 3327 C C . PHE A 1 423 ? -32.793 -14.738 44.379 1.00 88.19 423 PHE A C 1
ATOM 3329 O O . PHE A 1 423 ? -33.030 -15.183 45.494 1.00 88.19 423 PHE A O 1
ATOM 3336 N N . SER A 1 424 ? -33.650 -14.859 43.362 1.00 81.88 424 SER A N 1
ATOM 3337 C CA . SER A 1 424 ? -34.963 -15.499 43.497 1.00 81.88 424 SER A CA 1
ATOM 3338 C C . SER A 1 424 ? -34.861 -17.012 43.725 1.00 81.88 424 SER A C 1
ATOM 3340 O O . SER A 1 424 ? -35.795 -17.620 44.247 1.00 81.88 424 SER A O 1
ATOM 3342 N N . ALA A 1 425 ? -33.750 -17.628 43.311 1.00 76.88 425 ALA A N 1
ATOM 3343 C CA . ALA A 1 425 ? -33.507 -19.057 43.450 1.00 76.88 425 ALA A CA 1
ATOM 3344 C C . ALA A 1 425 ? -32.847 -19.429 44.787 1.00 76.88 425 ALA A C 1
ATOM 3346 O O . ALA A 1 425 ? -33.107 -20.520 45.301 1.00 76.88 425 ALA A O 1
ATOM 3347 N N . ASN A 1 426 ? -31.980 -18.570 45.339 1.00 75.31 426 ASN A N 1
ATOM 3348 C CA . ASN A 1 426 ? -31.253 -18.876 46.568 1.00 75.31 426 ASN A CA 1
ATOM 3349 C C . ASN A 1 426 ? -30.815 -17.630 47.366 1.00 75.31 426 ASN A C 1
ATOM 3351 O O . ASN A 1 426 ? -29.838 -16.955 47.035 1.00 75.31 426 ASN A O 1
ATOM 3355 N N . ASP A 1 427 ? -31.459 -17.409 48.512 1.00 72.00 427 ASP A N 1
ATOM 3356 C CA . ASP A 1 427 ? -31.188 -16.270 49.399 1.00 72.00 427 ASP A CA 1
ATOM 3357 C C . ASP A 1 427 ? -29.803 -16.315 50.069 1.00 72.00 427 ASP A C 1
ATOM 3359 O O . ASP A 1 427 ? -29.320 -15.297 50.580 1.00 72.00 427 ASP A O 1
ATOM 3363 N N . SER A 1 428 ? -29.139 -17.481 50.085 1.00 70.56 428 SER A N 1
ATOM 3364 C CA . SER A 1 428 ? -27.857 -17.652 50.781 1.00 70.56 428 SER A CA 1
ATOM 3365 C C . SER A 1 428 ? -26.692 -16.907 50.122 1.00 70.56 428 SER A C 1
ATOM 3367 O O . SER A 1 428 ? -25.647 -16.742 50.747 1.00 70.56 428 SER A O 1
ATOM 3369 N N . GLU A 1 429 ? -26.853 -16.434 48.882 1.00 82.75 429 GLU A N 1
ATOM 3370 C CA . GLU A 1 429 ? -25.796 -15.767 48.107 1.00 82.75 429 GLU A CA 1
ATOM 3371 C C . GLU A 1 429 ? -26.011 -14.258 47.922 1.00 82.75 429 GLU A C 1
ATOM 3373 O O . GLU A 1 429 ? -25.387 -13.620 47.072 1.00 82.75 429 GLU A O 1
ATOM 3378 N N . ARG A 1 430 ? -26.845 -13.646 48.768 1.00 84.94 430 ARG A N 1
ATOM 3379 C CA . ARG A 1 430 ? -27.216 -12.224 48.697 1.00 84.94 430 ARG A CA 1
ATOM 3380 C C . ARG A 1 430 ? -26.042 -11.258 48.504 1.00 84.94 430 ARG A C 1
ATOM 3382 O O . ARG A 1 430 ? -26.147 -10.324 47.717 1.00 84.94 430 ARG A O 1
ATOM 3389 N N . ALA A 1 431 ? -24.927 -11.454 49.210 1.00 87.69 431 ALA A N 1
ATOM 3390 C CA . ALA A 1 431 ? -23.765 -10.570 49.087 1.00 87.69 431 ALA A CA 1
ATOM 3391 C C . ALA A 1 431 ? -23.126 -10.632 47.686 1.00 87.69 431 ALA A C 1
ATOM 3393 O O . ALA A 1 431 ? -22.730 -9.597 47.152 1.00 87.69 431 ALA A O 1
ATOM 3394 N N . ARG A 1 432 ? -23.073 -11.828 47.077 1.00 92.00 432 ARG A N 1
ATOM 3395 C CA . ARG A 1 432 ? -22.597 -12.021 45.700 1.00 92.00 432 ARG A CA 1
ATOM 3396 C C . ARG A 1 432 ? -23.528 -11.303 44.730 1.00 92.00 432 ARG A C 1
ATOM 3398 O O . ARG A 1 432 ? -23.057 -10.438 44.000 1.00 92.00 432 ARG A O 1
ATOM 3405 N N . VAL A 1 433 ? -24.833 -11.581 44.812 1.00 92.12 433 VAL A N 1
ATOM 3406 C CA . VAL A 1 433 ? -25.890 -10.947 43.999 1.00 92.12 433 VAL A CA 1
ATOM 3407 C C . VAL A 1 433 ? -25.800 -9.423 44.041 1.00 92.12 433 VAL A C 1
ATOM 3409 O O . VAL A 1 433 ? -25.809 -8.780 42.994 1.00 92.12 433 VAL A O 1
ATOM 3412 N N . ILE A 1 434 ? -25.686 -8.834 45.238 1.00 93.38 434 ILE A N 1
ATOM 3413 C CA . ILE A 1 434 ? -25.562 -7.379 45.401 1.00 93.38 434 ILE A CA 1
ATOM 3414 C C . ILE A 1 434 ? -24.337 -6.859 44.640 1.00 93.38 434 ILE A C 1
ATOM 3416 O O . ILE A 1 434 ? -24.461 -5.891 43.893 1.00 93.38 434 ILE A O 1
ATOM 3420 N N . GLY A 1 435 ? -23.183 -7.523 44.763 1.00 93.69 435 GLY A N 1
ATOM 3421 C CA . GLY A 1 435 ? -21.975 -7.150 44.024 1.00 93.69 435 GLY A CA 1
ATOM 3422 C C . GLY A 1 435 ? -22.126 -7.268 42.501 1.00 93.69 435 GLY A C 1
ATOM 3423 O O . GLY A 1 435 ? -21.567 -6.463 41.757 1.00 93.69 435 GLY A O 1
ATOM 3424 N N . GLU A 1 436 ? -22.900 -8.233 41.998 1.00 94.56 436 GLU A N 1
ATOM 3425 C CA . GLU A 1 436 ? -23.200 -8.334 40.564 1.00 94.56 436 GLU A CA 1
ATOM 3426 C C . GLU A 1 436 ? -24.128 -7.212 40.094 1.00 94.56 436 GLU A C 1
ATOM 3428 O O . GLU A 1 436 ? -23.818 -6.534 39.115 1.00 94.56 436 GLU A O 1
ATOM 3433 N N . MET A 1 437 ? -25.207 -6.945 40.831 1.00 96.50 437 MET A N 1
ATOM 3434 C CA . MET A 1 437 ? -26.120 -5.840 40.536 1.00 96.50 437 MET A CA 1
ATOM 3435 C C . MET A 1 437 ? -25.407 -4.483 40.560 1.00 96.50 437 MET A C 1
ATOM 3437 O O . MET A 1 437 ? -25.657 -3.648 39.694 1.00 96.50 437 MET A O 1
ATOM 3441 N N . GLU A 1 438 ? -24.481 -4.263 41.497 1.00 96.88 438 GLU A N 1
ATOM 3442 C CA . GLU A 1 438 ? -23.653 -3.052 41.547 1.00 96.88 438 GLU A CA 1
ATOM 3443 C C . GLU A 1 438 ? -22.785 -2.887 40.293 1.00 96.88 438 GLU A C 1
ATOM 3445 O O . GLU A 1 438 ? -22.706 -1.779 39.755 1.00 96.88 438 GLU A O 1
ATOM 3450 N N . ARG A 1 439 ? -22.197 -3.976 39.774 1.00 96.62 439 ARG A N 1
ATOM 3451 C CA . ARG A 1 439 ? -21.471 -3.948 38.492 1.00 96.62 439 ARG A CA 1
ATOM 3452 C C . ARG A 1 439 ? -22.392 -3.570 37.331 1.00 96.62 439 ARG A C 1
ATOM 3454 O O . ARG A 1 439 ? -22.039 -2.698 36.541 1.00 96.62 439 ARG A O 1
ATOM 3461 N N . GLY A 1 440 ? -23.583 -4.167 37.250 1.00 96.94 440 GLY A N 1
ATOM 3462 C CA . GLY A 1 440 ? -24.551 -3.836 36.199 1.00 96.94 440 GLY A CA 1
ATOM 3463 C C . GLY A 1 440 ? -25.067 -2.392 36.281 1.00 96.94 440 GLY A C 1
ATOM 3464 O O . GLY A 1 440 ? -25.233 -1.726 35.258 1.00 96.94 440 GLY A O 1
ATOM 3465 N N . VAL A 1 441 ? -25.252 -1.865 37.496 1.00 97.75 441 VAL A N 1
ATOM 3466 C CA . VAL A 1 441 ? -25.588 -0.452 37.740 1.00 97.75 441 VAL A CA 1
ATOM 3467 C C . VAL A 1 441 ? -24.467 0.478 37.269 1.00 97.75 441 VAL A C 1
ATOM 3469 O O . VAL A 1 441 ? -24.761 1.528 36.697 1.00 97.75 441 VAL A O 1
ATOM 3472 N N . GLU A 1 442 ? -23.200 0.121 37.483 1.00 97.69 442 GLU A N 1
ATOM 3473 C CA . GLU A 1 442 ? -22.067 0.927 37.014 1.00 97.69 442 GLU A CA 1
ATOM 3474 C C . GLU A 1 442 ? -21.989 0.970 35.482 1.00 97.69 442 GLU A C 1
ATOM 3476 O O . GLU A 1 442 ? -21.839 2.051 34.908 1.00 97.69 442 GLU A O 1
ATOM 3481 N N . ASP A 1 443 ? -22.208 -0.160 34.807 1.00 97.38 443 ASP A N 1
ATOM 3482 C CA . ASP A 1 443 ? -22.292 -0.205 33.343 1.00 97.38 443 ASP A CA 1
ATOM 3483 C C . ASP A 1 443 ? -23.415 0.697 32.805 1.00 97.38 443 ASP A C 1
ATOM 3485 O O . ASP A 1 443 ? -23.201 1.485 31.880 1.00 97.38 443 ASP A O 1
ATOM 3489 N N . LEU A 1 444 ? -24.607 0.645 33.414 1.00 97.69 444 LEU A N 1
ATOM 3490 C CA . LEU A 1 444 ? -25.742 1.501 33.047 1.00 97.69 444 LEU A CA 1
ATOM 3491 C C . LEU A 1 444 ? -25.467 2.985 33.313 1.00 97.69 444 LEU A C 1
ATOM 3493 O O . LEU A 1 444 ? -25.840 3.847 32.510 1.00 97.69 444 LEU A O 1
ATOM 3497 N N . ARG A 1 445 ? -24.790 3.298 34.421 1.00 97.88 445 ARG A N 1
ATOM 3498 C CA . ARG A 1 445 ? -24.367 4.661 34.756 1.00 97.88 445 ARG A CA 1
ATOM 3499 C C . ARG A 1 445 ? -23.402 5.194 33.709 1.00 97.88 445 ARG A C 1
ATOM 3501 O O . ARG A 1 445 ? -23.610 6.301 33.210 1.00 97.88 445 ARG A O 1
ATOM 3508 N N . ARG A 1 446 ? -22.404 4.401 33.325 1.00 96.81 446 ARG A N 1
ATOM 3509 C CA . ARG A 1 446 ? -21.441 4.767 32.285 1.00 96.81 446 ARG A CA 1
ATOM 3510 C C . ARG A 1 446 ? -22.091 4.893 30.907 1.00 96.81 446 ARG A C 1
ATOM 3512 O O . ARG A 1 446 ? -21.839 5.859 30.196 1.00 96.81 446 ARG A O 1
ATOM 3519 N N . ALA A 1 447 ? -22.996 3.988 30.542 1.00 96.62 447 ALA A N 1
ATOM 3520 C CA . ALA A 1 447 ? -23.773 4.114 29.309 1.00 96.62 447 ALA A CA 1
ATOM 3521 C C . ALA A 1 447 ? -24.597 5.420 29.276 1.00 96.62 447 ALA A C 1
ATOM 3523 O O . ALA A 1 447 ? -24.676 6.096 28.250 1.00 96.62 447 ALA A O 1
ATOM 3524 N N . SER A 1 448 ? -25.163 5.823 30.417 1.00 96.44 448 SER A N 1
ATOM 3525 C CA . SER A 1 448 ? -25.874 7.096 30.557 1.00 96.44 448 SER A CA 1
ATOM 3526 C C . SER A 1 448 ? -24.949 8.312 30.404 1.00 96.44 448 SER A C 1
ATOM 3528 O O . SER A 1 448 ? -25.327 9.274 29.733 1.00 96.44 448 SER A O 1
ATOM 3530 N N . THR A 1 449 ? -23.748 8.308 30.997 1.00 96.06 449 THR A N 1
ATOM 3531 C CA . THR A 1 449 ? -22.797 9.434 30.867 1.00 96.06 449 THR A CA 1
ATOM 3532 C C . THR A 1 449 ? -22.257 9.585 29.446 1.00 96.06 449 THR A C 1
ATOM 3534 O O . THR A 1 449 ? -21.974 10.703 29.018 1.00 96.06 449 THR A O 1
ATOM 3537 N N . LEU A 1 450 ? -22.188 8.488 28.689 1.00 94.38 450 LEU A N 1
ATOM 3538 C CA . LEU A 1 450 ? -21.865 8.481 27.260 1.00 94.38 450 LEU A CA 1
ATOM 3539 C C . LEU A 1 450 ? -23.014 8.988 26.363 1.00 94.38 450 LEU A C 1
ATOM 3541 O O . LEU A 1 450 ? -22.812 9.154 25.161 1.00 94.38 450 LEU A O 1
ATOM 3545 N N . GLY A 1 451 ? -24.190 9.282 26.932 1.00 93.88 451 GLY A N 1
ATOM 3546 C CA . GLY A 1 451 ? -25.304 9.942 26.244 1.00 93.88 451 GLY A CA 1
ATOM 3547 C C . GLY A 1 451 ? -26.446 9.024 25.797 1.00 93.88 451 GLY A C 1
ATOM 3548 O O . GLY A 1 451 ? -27.318 9.475 25.057 1.00 93.88 451 GLY A O 1
ATOM 3549 N N . LEU A 1 452 ? -26.486 7.756 26.227 1.00 95.62 452 LEU A N 1
ATOM 3550 C CA . LEU A 1 452 ? -27.578 6.847 25.864 1.00 95.62 452 LEU A CA 1
ATOM 3551 C C . LEU A 1 452 ? -28.807 7.048 26.768 1.00 95.62 452 LEU A C 1
ATOM 3553 O O . LEU A 1 452 ? -28.847 6.575 27.903 1.00 95.62 452 LEU A O 1
ATOM 3557 N N . GLU A 1 453 ? -29.861 7.685 26.248 1.00 94.69 453 GLU A N 1
ATOM 3558 C CA . GLU A 1 453 ? -31.098 7.964 27.006 1.00 94.69 453 GLU A CA 1
ATOM 3559 C C . GLU A 1 453 ? -31.789 6.698 27.536 1.00 94.69 453 GLU A C 1
ATOM 3561 O O . GLU A 1 453 ? -32.277 6.676 28.667 1.00 94.69 453 GLU A O 1
ATOM 3566 N N . ARG A 1 454 ? -31.771 5.599 26.768 1.00 94.75 454 ARG A N 1
ATOM 3567 C CA . ARG A 1 454 ? -32.313 4.308 27.223 1.00 94.75 454 ARG A CA 1
ATOM 3568 C C . ARG A 1 454 ? -31.637 3.834 28.515 1.00 94.75 454 ARG A C 1
ATOM 3570 O O . ARG A 1 454 ? -32.321 3.300 29.387 1.00 94.75 454 ARG A O 1
ATOM 3577 N N . ALA A 1 455 ? -30.329 4.052 28.656 1.00 95.56 455 ALA A N 1
ATOM 3578 C CA . ALA A 1 455 ? -29.586 3.644 29.843 1.00 95.56 455 ALA A CA 1
ATOM 3579 C C . ALA A 1 455 ? -30.017 4.424 31.093 1.00 95.56 455 ALA A C 1
ATOM 3581 O O . ALA A 1 455 ? -30.046 3.841 32.169 1.00 95.56 455 ALA A O 1
ATOM 3582 N N . LYS A 1 456 ? -30.442 5.692 30.974 1.00 93.62 456 LYS A N 1
ATOM 3583 C CA . LYS A 1 456 ? -30.971 6.468 32.115 1.00 93.62 456 LYS A CA 1
ATOM 3584 C C . LYS A 1 456 ? -32.233 5.845 32.704 1.00 93.62 456 LYS A C 1
ATOM 3586 O O . LYS A 1 456 ? -32.357 5.741 33.922 1.00 93.62 456 LYS A O 1
ATOM 3591 N N . GLY A 1 457 ? -33.158 5.421 31.839 1.00 92.94 457 GLY A N 1
ATOM 3592 C CA . GLY A 1 457 ? -34.380 4.738 32.268 1.00 92.94 457 GLY A CA 1
ATOM 3593 C C . GLY A 1 457 ? -34.068 3.421 32.978 1.00 92.94 457 GLY A C 1
ATOM 3594 O O . GLY A 1 457 ? -34.562 3.180 34.075 1.00 92.94 457 GLY A O 1
ATOM 3595 N N . GLN A 1 458 ? -33.180 2.618 32.387 1.00 96.56 458 GLN A N 1
ATOM 3596 C CA . GLN A 1 458 ? -32.766 1.327 32.946 1.00 96.56 458 GLN A CA 1
ATOM 3597 C C . GLN A 1 458 ? -31.974 1.476 34.249 1.00 96.56 458 GLN A C 1
ATOM 3599 O O . GLN A 1 458 ? -32.189 0.710 35.180 1.00 96.56 458 GLN A O 1
ATOM 3604 N N . LEU A 1 459 ? -31.117 2.495 34.360 1.00 97.00 459 LEU A N 1
ATOM 3605 C CA . LEU A 1 459 ? -30.361 2.801 35.574 1.00 97.00 459 LEU A CA 1
ATOM 3606 C C . LEU A 1 459 ? -31.288 3.080 36.759 1.00 97.00 459 LEU A C 1
ATOM 3608 O O . LEU A 1 459 ? -31.032 2.604 37.861 1.00 97.00 459 LEU A O 1
ATOM 3612 N N . LYS A 1 460 ? -32.370 3.836 36.540 1.00 95.81 460 LYS A N 1
ATOM 3613 C CA . LYS A 1 460 ? -33.357 4.108 37.590 1.00 95.81 460 LYS A CA 1
ATOM 3614 C C . LYS A 1 460 ? -33.991 2.808 38.092 1.00 95.81 460 LYS A C 1
ATOM 3616 O O . LYS A 1 460 ? -33.984 2.563 39.293 1.00 95.81 460 LYS A O 1
ATOM 3621 N N . THR A 1 461 ? -34.473 1.967 37.178 1.00 95.44 461 THR A N 1
ATOM 3622 C CA . THR A 1 461 ? -35.067 0.666 37.521 1.00 95.44 461 THR A CA 1
ATOM 3623 C C . THR A 1 461 ? -34.065 -0.245 38.232 1.00 95.44 461 THR A C 1
ATOM 3625 O O . THR A 1 461 ? -34.395 -0.848 39.246 1.00 95.44 461 THR A O 1
ATOM 3628 N N . ALA A 1 462 ? -32.822 -0.298 37.756 1.00 95.75 462 ALA A N 1
ATOM 3629 C CA . ALA A 1 462 ? -31.755 -1.087 38.362 1.00 95.75 462 ALA A CA 1
ATOM 3630 C C . ALA A 1 462 ? -31.457 -0.675 39.811 1.00 95.75 462 ALA A C 1
ATOM 3632 O O . ALA A 1 462 ? -31.272 -1.531 40.671 1.00 95.75 462 ALA A O 1
ATOM 3633 N N . LEU A 1 463 ? -31.435 0.632 40.094 1.00 96.25 463 LEU A N 1
ATOM 3634 C CA . LEU A 1 463 ? -31.235 1.155 41.447 1.00 96.25 463 LEU A CA 1
ATOM 3635 C C . LEU A 1 463 ? -32.403 0.805 42.378 1.00 96.25 463 LEU A C 1
ATOM 3637 O O . LEU A 1 463 ? -32.167 0.448 43.528 1.00 96.25 463 LEU A O 1
ATOM 3641 N N . GLU A 1 464 ? -33.643 0.869 41.885 1.00 95.50 464 GLU A N 1
ATOM 3642 C CA . GLU A 1 464 ? -34.833 0.457 42.643 1.00 95.50 464 GLU A CA 1
ATOM 3643 C C . GLU A 1 464 ? -34.791 -1.044 42.980 1.00 95.50 464 GLU A C 1
ATOM 3645 O O . GLU A 1 464 ? -35.050 -1.424 44.123 1.00 95.50 464 GLU A O 1
ATOM 3650 N N . VAL A 1 465 ? -34.398 -1.896 42.023 1.00 93.44 465 VAL A N 1
ATOM 3651 C CA . VAL A 1 465 ? -34.230 -3.346 42.238 1.00 93.44 465 VAL A CA 1
ATOM 3652 C C . VAL A 1 465 ? -33.105 -3.634 43.232 1.00 93.44 465 VAL A C 1
ATOM 3654 O O . VAL A 1 465 ? -33.300 -4.411 44.165 1.00 93.44 465 VAL A O 1
ATOM 3657 N N . LEU A 1 466 ? -31.947 -2.985 43.083 1.00 93.94 466 LEU A N 1
ATOM 3658 C CA . LEU A 1 466 ? -30.821 -3.140 44.006 1.00 93.94 466 LEU A CA 1
ATOM 3659 C C . LEU A 1 466 ? -31.213 -2.751 45.439 1.00 93.94 466 LEU A C 1
ATOM 3661 O O . LEU A 1 466 ? -30.871 -3.457 46.387 1.00 93.94 466 LEU A O 1
ATOM 3665 N N . GLU A 1 467 ? -31.959 -1.658 45.609 1.00 93.31 467 GLU A N 1
ATOM 3666 C CA . GLU A 1 467 ? -32.429 -1.226 46.926 1.00 93.31 467 GLU A CA 1
ATOM 3667 C C . GLU A 1 467 ? -33.470 -2.191 47.508 1.00 93.31 467 GLU A C 1
ATOM 3669 O O . GLU A 1 467 ? -33.419 -2.518 48.698 1.00 93.31 467 GLU A O 1
ATOM 3674 N N . ALA A 1 468 ? -34.360 -2.734 46.674 1.00 91.25 468 ALA A N 1
ATOM 3675 C CA . ALA A 1 468 ? -35.282 -3.786 47.089 1.00 91.25 468 ALA A CA 1
ATOM 3676 C C . ALA A 1 468 ? -34.522 -5.030 47.579 1.00 91.25 468 ALA A C 1
ATOM 3678 O O . ALA A 1 468 ? -34.817 -5.534 48.658 1.00 91.25 468 ALA A O 1
ATOM 3679 N N . VAL A 1 469 ? -33.482 -5.480 46.866 1.00 89.56 469 VAL A N 1
ATOM 3680 C CA . VAL A 1 469 ? -32.641 -6.617 47.289 1.00 89.56 469 VAL A CA 1
ATOM 3681 C C . VAL A 1 469 ? -31.853 -6.308 48.564 1.00 89.56 469 VAL A C 1
ATOM 3683 O O . VAL A 1 469 ? -31.684 -7.186 49.411 1.00 89.56 469 VAL A O 1
ATOM 3686 N N . ARG A 1 470 ? -31.392 -5.068 48.766 1.00 91.00 470 ARG A N 1
ATOM 3687 C CA . ARG A 1 470 ? -30.690 -4.629 49.992 1.00 91.00 470 ARG A CA 1
ATOM 3688 C C . ARG A 1 470 ? -31.587 -4.524 51.217 1.00 91.00 470 ARG A C 1
ATOM 3690 O O . ARG A 1 470 ? -31.120 -4.742 52.330 1.00 91.00 470 ARG A O 1
ATOM 3697 N N . THR A 1 471 ? -32.863 -4.229 51.017 1.00 88.62 471 THR A N 1
ATOM 3698 C CA . THR A 1 471 ? -33.852 -4.106 52.097 1.00 88.62 471 THR A CA 1
ATOM 3699 C C . THR A 1 471 ? -34.681 -5.373 52.292 1.00 88.62 471 THR A C 1
ATOM 3701 O O . THR A 1 471 ? -35.367 -5.504 53.303 1.00 88.62 471 THR A O 1
ATOM 3704 N N . TRP A 1 472 ? -34.570 -6.338 51.375 1.00 84.50 472 TRP A N 1
ATOM 3705 C CA . TRP A 1 472 ? -35.293 -7.600 51.433 1.00 84.50 472 TRP A CA 1
ATOM 3706 C C . TRP A 1 472 ? -35.010 -8.372 52.726 1.00 84.50 472 TRP A C 1
ATOM 3708 O O . TRP A 1 472 ? -33.857 -8.568 53.134 1.00 84.50 472 TRP A O 1
ATOM 3718 N N . THR A 1 473 ? -36.082 -8.817 53.367 1.00 73.94 473 THR A N 1
ATOM 3719 C CA . THR A 1 473 ? -36.054 -9.723 54.509 1.00 73.94 473 THR A CA 1
ATOM 3720 C C . THR A 1 473 ? -36.676 -11.050 54.082 1.00 73.94 473 THR A C 1
ATOM 3722 O O . THR A 1 473 ? -37.744 -11.042 53.461 1.00 73.94 473 THR A O 1
ATOM 3725 N N . PRO A 1 474 ? -36.034 -12.192 54.385 1.00 68.12 474 PRO A N 1
ATOM 3726 C CA . PRO A 1 474 ? -36.584 -13.485 54.019 1.00 68.12 474 PRO A CA 1
ATOM 3727 C C . PRO A 1 474 ? -37.966 -13.667 54.623 1.00 68.12 474 PRO A C 1
ATOM 3729 O O . PRO A 1 474 ? -38.159 -13.504 55.830 1.00 68.12 474 PRO A O 1
ATOM 3732 N N . SER A 1 475 ? -38.939 -14.007 53.772 1.00 65.56 475 SER A N 1
ATOM 3733 C CA . SER A 1 475 ? -40.215 -14.494 54.280 1.00 65.56 475 SER A CA 1
ATOM 3734 C C . SER A 1 475 ? -39.946 -15.769 55.077 1.00 65.56 475 SER A C 1
ATOM 3736 O O . SER A 1 475 ? -39.227 -16.647 54.593 1.00 65.56 475 SER A O 1
ATOM 3738 N N . PRO A 1 476 ? -40.492 -15.889 56.297 1.00 65.94 476 PRO A N 1
ATOM 3739 C CA . PRO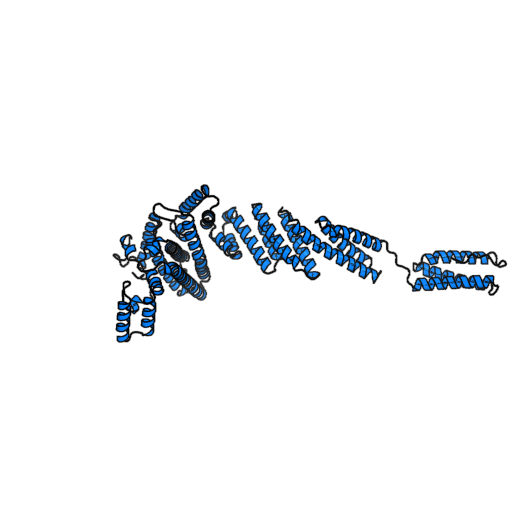 A 1 476 ? -40.307 -17.085 57.102 1.00 65.94 476 PRO A CA 1
ATOM 3740 C C . PRO A 1 476 ? -40.781 -18.308 56.317 1.00 65.94 476 PRO A C 1
ATOM 3742 O O . PRO A 1 476 ? -41.808 -18.251 55.635 1.00 65.94 476 PRO A O 1
ATOM 3745 N N . SER A 1 477 ? -40.030 -19.409 56.402 1.00 71.56 477 SER A N 1
ATOM 3746 C CA . SER A 1 477 ? -40.327 -20.597 55.602 1.00 71.56 477 SER A CA 1
ATOM 3747 C C . SER A 1 477 ? -41.766 -21.087 55.847 1.00 71.56 477 SER A C 1
ATOM 3749 O O . SER A 1 477 ? -42.274 -20.968 56.969 1.00 71.56 477 SER A O 1
ATOM 3751 N N . PRO A 1 478 ? -42.441 -21.682 54.843 1.00 74.44 478 PRO A N 1
ATOM 3752 C CA . PRO A 1 478 ? -43.792 -22.225 55.013 1.00 74.44 478 PRO A CA 1
ATOM 3753 C C . PRO A 1 478 ? -43.893 -23.211 56.185 1.00 74.44 478 PRO A C 1
ATOM 3755 O O . PRO A 1 478 ? -44.928 -23.306 56.842 1.00 74.44 478 PRO A O 1
ATOM 3758 N N . GLU A 1 479 ? -42.798 -23.914 56.481 1.00 78.88 479 GLU A N 1
ATOM 3759 C CA . GLU A 1 479 ? -42.683 -24.827 57.612 1.00 78.88 479 GLU A CA 1
ATOM 3760 C C . GLU A 1 479 ? -42.661 -24.087 58.957 1.00 78.88 479 GLU A C 1
ATOM 3762 O O . GLU A 1 479 ? -43.394 -24.467 59.871 1.00 78.88 479 GLU A O 1
ATOM 3767 N N . LEU A 1 480 ? -41.907 -22.986 59.071 1.00 80.69 480 LEU A N 1
ATOM 3768 C CA . LEU A 1 480 ? -41.925 -22.124 60.258 1.00 80.69 480 LEU A CA 1
ATOM 3769 C C . LEU A 1 480 ? -43.312 -21.506 60.474 1.00 80.69 480 LEU A C 1
ATOM 3771 O O . LEU A 1 480 ? -43.801 -21.479 61.603 1.00 80.69 480 LEU A O 1
ATOM 3775 N N . VAL A 1 481 ? -43.981 -21.081 59.398 1.00 81.06 481 VAL A N 1
ATOM 3776 C CA . VAL A 1 481 ? -45.351 -20.543 59.450 1.00 81.06 481 VAL A CA 1
ATOM 3777 C C . VAL A 1 481 ? -46.365 -21.622 59.856 1.00 81.06 481 VAL A C 1
ATOM 3779 O O . VAL A 1 481 ? -47.240 -21.369 60.683 1.00 81.06 481 VAL A O 1
ATOM 3782 N N . SER A 1 482 ? -46.243 -22.845 59.334 1.00 84.81 482 SER A N 1
ATOM 3783 C CA . SER A 1 482 ? -47.104 -23.979 59.700 1.00 84.81 482 SER A CA 1
ATOM 3784 C C . SER A 1 482 ? -46.924 -24.393 61.165 1.00 84.81 482 SER A C 1
ATOM 3786 O O . SER A 1 482 ? -47.907 -24.582 61.893 1.00 84.81 482 SER A O 1
ATOM 3788 N N . ARG A 1 483 ? -45.670 -24.467 61.635 1.00 87.50 483 ARG A N 1
ATOM 3789 C CA . ARG A 1 483 ? -45.342 -24.742 63.042 1.00 87.50 483 ARG A CA 1
ATOM 3790 C C . ARG A 1 483 ? -45.871 -23.647 63.963 1.00 87.50 483 ARG A C 1
ATOM 3792 O O . ARG A 1 483 ? -46.468 -23.961 64.990 1.00 87.50 483 ARG A O 1
ATOM 3799 N N . TYR A 1 484 ? -45.741 -22.384 63.563 1.00 89.00 484 TYR A N 1
ATOM 3800 C CA . TYR A 1 484 ? -46.328 -21.250 64.276 1.00 89.00 484 TYR A CA 1
ATOM 3801 C C . TYR A 1 484 ? -47.848 -21.372 64.395 1.00 89.00 484 TYR A C 1
ATOM 3803 O O . TYR A 1 484 ? -48.377 -21.370 65.505 1.00 89.00 484 TYR A O 1
ATOM 3811 N N . ASN A 1 485 ? -48.550 -21.582 63.279 1.00 88.19 485 ASN A N 1
ATOM 3812 C CA . ASN A 1 485 ? -50.006 -21.735 63.279 1.00 88.19 485 ASN A CA 1
ATOM 3813 C C . ASN A 1 485 ? -50.459 -22.918 64.149 1.00 88.19 485 ASN A C 1
ATOM 3815 O O . ASN A 1 485 ? -51.437 -22.806 64.889 1.00 88.19 485 ASN A O 1
ATOM 3819 N N . SER A 1 486 ? -49.718 -24.029 64.119 1.00 90.44 486 SER A N 1
ATOM 3820 C CA . SER A 1 486 ? -49.986 -25.210 64.949 1.00 90.44 486 SER A CA 1
ATOM 3821 C C . SER A 1 486 ? -49.812 -24.920 66.445 1.00 90.44 486 SER A C 1
ATOM 3823 O O . SER A 1 486 ? -50.645 -25.333 67.257 1.00 90.44 486 SER A O 1
ATOM 3825 N N . ALA A 1 487 ? -48.766 -24.181 66.827 1.00 88.50 487 ALA A N 1
ATOM 3826 C CA . ALA A 1 487 ? -48.535 -23.761 68.209 1.00 88.50 487 ALA A CA 1
ATOM 3827 C C . ALA A 1 487 ? -49.656 -22.835 68.717 1.00 88.50 487 ALA A C 1
ATOM 3829 O O . ALA A 1 487 ? -50.212 -23.062 69.796 1.00 88.50 487 ALA A O 1
ATOM 3830 N N . ILE A 1 488 ? -50.068 -21.854 67.907 1.00 90.31 488 ILE A N 1
ATOM 3831 C CA . ILE A 1 488 ? -51.176 -20.939 68.227 1.00 90.31 488 ILE A CA 1
ATOM 3832 C C . ILE A 1 488 ? -52.507 -21.688 68.344 1.00 90.31 488 ILE A C 1
ATOM 3834 O O . ILE A 1 488 ? -53.275 -21.466 69.285 1.00 90.31 488 ILE A O 1
ATOM 3838 N N . GLN A 1 489 ? -52.788 -22.620 67.431 1.00 91.25 489 GLN A N 1
ATOM 3839 C CA . GLN A 1 489 ? -54.010 -23.420 67.471 1.00 91.25 489 GLN A CA 1
ATOM 3840 C C . GLN A 1 489 ? -54.076 -24.286 68.737 1.00 91.25 489 GLN A C 1
ATOM 3842 O O . GLN A 1 489 ? -55.133 -24.355 69.371 1.00 91.25 489 GLN A O 1
ATOM 3847 N N . ARG A 1 490 ? -52.958 -24.905 69.147 1.00 91.75 490 ARG A N 1
ATOM 3848 C CA . ARG A 1 490 ? -52.875 -25.674 70.401 1.00 91.75 490 ARG A CA 1
ATOM 3849 C C . ARG A 1 490 ? -53.144 -24.804 71.625 1.00 91.75 490 ARG A C 1
ATOM 3851 O O . ARG A 1 490 ? -53.948 -25.199 72.473 1.00 91.75 490 ARG A O 1
ATOM 3858 N N . ALA A 1 491 ? -52.543 -23.616 71.691 1.00 87.69 491 ALA A N 1
ATOM 3859 C CA . ALA A 1 491 ? -52.777 -22.669 72.779 1.00 87.69 491 ALA A CA 1
ATOM 3860 C C . ALA A 1 491 ? -54.257 -22.252 72.864 1.00 87.69 491 ALA A C 1
ATOM 3862 O O . ALA A 1 491 ? -54.873 -22.326 73.930 1.00 87.69 491 ALA A O 1
ATOM 3863 N N . ASN A 1 492 ? -54.864 -21.912 71.725 1.00 88.31 492 ASN A N 1
ATOM 3864 C CA . ASN A 1 492 ? -56.277 -21.543 71.645 1.00 88.31 492 ASN A CA 1
ATOM 3865 C C . ASN A 1 492 ? -57.216 -22.686 72.067 1.00 88.31 492 ASN A C 1
ATOM 3867 O O . ASN A 1 492 ? -58.169 -22.459 72.815 1.00 88.31 492 ASN A O 1
ATOM 3871 N N . GLN A 1 493 ? -56.934 -23.924 71.649 1.00 90.69 493 GLN A N 1
ATOM 3872 C CA . GLN A 1 493 ? -57.716 -25.094 72.059 1.00 90.69 493 GLN A CA 1
ATOM 3873 C C . GLN A 1 493 ? -57.600 -25.382 73.560 1.00 90.69 493 GLN A C 1
ATOM 3875 O O . GLN A 1 493 ? -58.587 -25.787 74.177 1.00 90.69 493 GLN A O 1
ATOM 3880 N N . ALA A 1 494 ? -56.418 -25.195 74.156 1.00 87.62 494 ALA A N 1
ATOM 3881 C CA . ALA A 1 494 ? -56.224 -25.368 75.594 1.00 87.62 494 ALA A CA 1
ATOM 3882 C C . ALA A 1 494 ? -57.050 -24.346 76.393 1.00 87.62 494 ALA A C 1
ATOM 3884 O O . ALA A 1 494 ? -57.780 -24.734 77.306 1.00 87.62 494 ALA A O 1
ATOM 3885 N N . LEU A 1 495 ? -57.016 -23.069 75.997 1.00 87.12 495 LEU A N 1
ATOM 3886 C CA . LEU A 1 495 ? -57.825 -22.013 76.616 1.00 87.12 495 LEU A CA 1
ATOM 3887 C C . LEU A 1 495 ? -59.330 -22.278 76.474 1.00 87.12 495 LEU A C 1
ATOM 3889 O O . LEU A 1 495 ? -60.076 -22.149 77.442 1.00 87.12 495 LEU A O 1
ATOM 3893 N N . GLU A 1 496 ? -59.786 -22.711 75.298 1.00 88.38 496 GLU A N 1
ATOM 3894 C CA . GLU A 1 496 ? -61.200 -23.018 75.071 1.00 88.38 496 GLU A CA 1
ATOM 3895 C C . GLU A 1 496 ? -61.675 -24.227 75.895 1.00 88.38 496 GLU A C 1
ATOM 3897 O O . GLU A 1 496 ? -62.763 -24.205 76.477 1.00 88.38 496 GLU A O 1
ATOM 3902 N N . LYS A 1 497 ? -60.866 -25.292 75.973 1.00 88.00 497 LYS A N 1
ATOM 3903 C CA . LYS A 1 497 ? -61.176 -26.461 76.810 1.00 88.00 497 LYS A CA 1
ATOM 3904 C C . LYS A 1 497 ? -61.258 -26.080 78.286 1.00 88.00 497 LYS A C 1
ATOM 3906 O O . LYS A 1 497 ? -62.137 -26.594 78.975 1.00 88.00 497 LYS A O 1
ATOM 3911 N N . LEU A 1 498 ? -60.390 -25.179 78.749 1.00 86.31 498 LEU A N 1
ATOM 3912 C CA . LEU A 1 498 ? -60.416 -24.666 80.115 1.00 86.31 498 LEU A CA 1
ATOM 3913 C C . LEU A 1 498 ? -61.695 -23.862 80.392 1.00 86.31 498 LEU A C 1
ATOM 3915 O O . LEU A 1 498 ? -62.381 -24.140 81.369 1.00 86.31 498 LEU A O 1
ATOM 3919 N N . GLN A 1 499 ? -62.071 -22.939 79.500 1.00 85.44 499 GLN A N 1
ATOM 3920 C CA . GLN A 1 499 ? -63.309 -22.149 79.620 1.00 85.44 499 GLN A CA 1
ATOM 3921 C C . GLN A 1 499 ? -64.569 -23.023 79.661 1.00 85.44 499 GLN A C 1
ATOM 3923 O O . GLN A 1 499 ? -65.525 -22.709 80.362 1.00 85.44 499 GLN A O 1
ATOM 3928 N N . LYS A 1 500 ? -64.565 -24.146 78.934 1.00 87.00 500 LYS A N 1
ATOM 3929 C CA . LYS A 1 500 ? -65.662 -25.126 78.926 1.00 87.00 500 LYS A CA 1
ATOM 3930 C C . LYS A 1 500 ? -65.615 -26.114 80.104 1.00 87.00 500 LYS A C 1
ATOM 3932 O O . LYS A 1 500 ? -66.401 -27.058 80.106 1.00 87.00 500 LYS A O 1
ATOM 3937 N N . GLY A 1 501 ? -64.679 -25.961 81.047 1.00 84.25 501 GLY A N 1
ATOM 3938 C CA . GLY A 1 501 ? -64.499 -26.863 82.193 1.00 84.25 501 GLY A CA 1
ATOM 3939 C C . GLY A 1 501 ? -64.060 -28.285 81.820 1.00 84.25 501 GLY A C 1
ATOM 3940 O O . GLY A 1 501 ? -64.226 -29.210 82.607 1.00 84.25 501 GLY A O 1
ATOM 3941 N N . ARG A 1 502 ? -63.527 -28.492 80.607 1.00 84.88 502 ARG A N 1
ATOM 3942 C CA . ARG A 1 502 ? -63.165 -29.822 80.077 1.00 84.88 502 ARG A CA 1
ATOM 3943 C C . ARG A 1 502 ? -61.776 -30.293 80.501 1.00 84.88 502 ARG A C 1
ATOM 3945 O O . ARG A 1 502 ? -61.446 -31.455 80.287 1.00 84.88 502 ARG A O 1
ATOM 3952 N N . ILE A 1 503 ? -60.954 -29.398 81.040 1.00 89.56 503 ILE A N 1
ATOM 3953 C CA . ILE A 1 503 ? -59.620 -29.694 81.570 1.00 89.56 503 ILE A CA 1
ATOM 3954 C C . ILE A 1 503 ? -59.386 -28.893 82.850 1.00 89.56 503 ILE A C 1
ATOM 3956 O O . ILE A 1 503 ? -60.000 -27.847 83.056 1.00 89.56 503 ILE A O 1
ATOM 3960 N N . THR A 1 504 ? -58.478 -29.372 83.698 1.00 88.25 504 THR A N 1
ATOM 3961 C CA . THR A 1 504 ? -58.052 -28.650 84.901 1.00 88.25 504 THR A CA 1
ATOM 3962 C C . THR A 1 504 ? -57.125 -27.484 84.547 1.00 88.25 504 THR A C 1
ATOM 3964 O O . THR A 1 504 ? -56.444 -27.507 83.518 1.00 88.25 504 THR A O 1
ATOM 3967 N N . VAL A 1 505 ? -57.046 -26.482 85.431 1.00 85.38 505 VAL A N 1
ATOM 3968 C CA . VAL A 1 505 ? -56.127 -25.333 85.290 1.00 85.38 505 VAL A CA 1
ATOM 3969 C C . VAL A 1 505 ? -54.679 -25.802 85.103 1.00 85.38 505 VAL A C 1
ATOM 3971 O O . VAL A 1 505 ? -53.984 -25.314 84.217 1.00 85.38 505 VAL A O 1
ATOM 3974 N N . ILE A 1 506 ? -54.253 -26.818 85.862 1.00 85.31 506 ILE A N 1
ATOM 3975 C CA . ILE A 1 506 ? -52.906 -27.405 85.771 1.00 85.31 506 ILE A CA 1
ATOM 3976 C C . ILE A 1 506 ? -52.642 -27.977 84.368 1.00 85.31 506 ILE A C 1
ATOM 3978 O O . ILE A 1 506 ? -51.595 -27.709 83.779 1.00 85.31 506 ILE A O 1
ATOM 3982 N N . ALA A 1 507 ? -53.597 -28.724 83.802 1.00 84.25 507 ALA A N 1
ATOM 3983 C CA . ALA A 1 507 ? -53.460 -29.299 82.464 1.00 84.25 507 ALA A CA 1
ATOM 3984 C C . ALA A 1 507 ? -53.437 -28.221 81.363 1.00 84.25 507 ALA A C 1
ATOM 3986 O O . ALA A 1 507 ? -52.682 -28.340 80.397 1.00 84.25 507 ALA A O 1
ATOM 3987 N N . ALA A 1 508 ? -54.221 -27.150 81.519 1.00 86.44 508 ALA A N 1
ATOM 3988 C CA . ALA A 1 508 ? -54.206 -26.016 80.599 1.00 86.44 508 ALA A CA 1
ATOM 3989 C C . ALA A 1 508 ? -52.864 -25.267 80.635 1.00 86.44 508 ALA A C 1
ATOM 3991 O O . ALA A 1 508 ? -52.289 -24.996 79.582 1.00 86.44 508 ALA A O 1
ATOM 3992 N N . MET A 1 509 ? -52.328 -24.990 81.829 1.00 87.56 509 MET A N 1
ATOM 3993 C CA . MET A 1 509 ? -51.028 -24.330 81.993 1.00 87.56 509 MET A CA 1
ATOM 3994 C C . MET A 1 509 ? -49.890 -25.138 81.362 1.00 87.56 509 MET A C 1
ATOM 3996 O O . MET A 1 509 ? -49.048 -24.557 80.683 1.00 87.56 509 MET A O 1
ATOM 4000 N N . ALA A 1 510 ? -49.885 -26.467 81.516 1.00 88.94 510 ALA A N 1
ATOM 4001 C CA . ALA A 1 510 ? -48.883 -27.327 80.885 1.00 88.94 510 ALA A CA 1
ATOM 4002 C C . ALA A 1 510 ? -48.926 -27.239 79.345 1.00 88.94 510 ALA A C 1
ATOM 4004 O O . ALA A 1 510 ? -47.889 -27.054 78.712 1.00 88.94 510 ALA A O 1
ATOM 4005 N N . ALA A 1 511 ? -50.120 -27.294 78.742 1.00 87.56 511 ALA A N 1
ATOM 4006 C CA . ALA A 1 511 ? -50.287 -27.191 77.288 1.00 87.56 511 ALA A CA 1
ATOM 4007 C C . ALA A 1 511 ? -49.905 -25.804 76.731 1.00 87.56 511 ALA A C 1
ATOM 4009 O O . ALA A 1 511 ? -49.309 -25.696 75.652 1.00 87.56 511 ALA A O 1
ATOM 4010 N N . LEU A 1 512 ? -50.217 -24.736 77.473 1.00 90.44 512 LEU A N 1
ATOM 4011 C CA . LEU A 1 512 ? -49.803 -23.377 77.124 1.00 90.44 512 LEU A CA 1
ATOM 4012 C C . LEU A 1 512 ? -48.285 -23.218 77.233 1.00 90.44 512 LEU A C 1
ATOM 4014 O O . LEU A 1 512 ? -47.682 -22.632 76.339 1.00 90.44 512 LEU A O 1
ATOM 4018 N N . GLN A 1 513 ? -47.654 -23.804 78.255 1.00 92.00 513 GLN A N 1
ATOM 4019 C CA . GLN A 1 513 ? -46.201 -23.779 78.413 1.00 92.00 513 GLN A CA 1
ATOM 4020 C C . GLN A 1 513 ? -45.488 -24.469 77.243 1.00 92.00 513 GLN A C 1
ATOM 4022 O O . GLN A 1 513 ? -44.516 -23.925 76.725 1.00 92.00 513 GLN A O 1
ATOM 4027 N N . THR A 1 514 ? -45.995 -25.614 76.772 1.00 91.44 514 THR A N 1
ATOM 4028 C CA . THR A 1 514 ? -45.467 -26.280 75.568 1.00 91.44 514 THR A CA 1
ATOM 4029 C C . THR A 1 514 ? -45.569 -25.384 74.331 1.00 91.44 514 THR A C 1
ATOM 4031 O O . THR A 1 514 ? -44.612 -25.286 73.567 1.00 91.44 514 THR A O 1
ATOM 4034 N N . SER A 1 515 ? -46.699 -24.690 74.162 1.00 91.44 515 SER A N 1
ATOM 4035 C CA . SER A 1 515 ? -46.908 -23.769 73.035 1.00 91.44 515 SER A CA 1
ATOM 4036 C C . SER A 1 515 ? -45.983 -22.545 73.122 1.00 91.44 515 SER A C 1
ATOM 4038 O O . SER A 1 515 ? -45.432 -22.129 72.109 1.00 91.44 515 SER A O 1
ATOM 4040 N N . ILE A 1 516 ? -45.742 -22.008 74.327 1.00 92.06 516 ILE A N 1
ATOM 4041 C CA . ILE A 1 516 ? -44.771 -20.927 74.570 1.00 92.06 516 ILE A CA 1
ATOM 4042 C C . ILE A 1 516 ? -43.359 -21.370 74.174 1.00 92.06 516 ILE A C 1
ATOM 4044 O O . ILE A 1 516 ? -42.693 -20.650 73.441 1.00 92.06 516 ILE A O 1
ATOM 4048 N N . THR A 1 517 ? -42.904 -22.548 74.621 1.00 92.44 517 THR A N 1
ATOM 4049 C CA . THR A 1 517 ? -41.548 -23.038 74.315 1.00 92.44 517 THR A CA 1
ATOM 4050 C C . THR A 1 517 ? -41.323 -23.199 72.814 1.00 92.44 517 THR A C 1
ATOM 4052 O O . THR A 1 517 ? -40.261 -22.849 72.307 1.00 92.44 517 THR A O 1
ATOM 4055 N N . GLU A 1 518 ? -42.321 -23.694 72.088 1.00 91.00 518 GLU A N 1
ATOM 4056 C CA . GLU A 1 518 ? -42.240 -23.817 70.635 1.00 91.00 518 GLU A CA 1
ATOM 4057 C C . GLU A 1 518 ? -42.259 -22.452 69.935 1.00 91.00 518 GLU A C 1
ATOM 4059 O O . GLU A 1 518 ? -41.475 -22.232 69.016 1.00 91.00 518 GLU A O 1
ATOM 4064 N N . LEU A 1 519 ? -43.087 -21.508 70.390 1.00 89.12 519 LEU A N 1
ATOM 4065 C CA . LEU A 1 519 ? -43.095 -20.142 69.860 1.00 89.12 519 LEU A CA 1
ATOM 4066 C C . LEU A 1 519 ? -41.781 -19.400 70.144 1.00 89.12 519 LEU A C 1
ATOM 4068 O O . LEU A 1 519 ? -41.303 -18.676 69.279 1.00 89.12 519 LEU A O 1
ATOM 4072 N N . ASP A 1 520 ? -41.147 -19.619 71.297 1.00 90.00 520 ASP A N 1
ATOM 4073 C CA . ASP A 1 520 ? -39.816 -19.078 71.593 1.00 90.00 520 ASP A CA 1
ATOM 4074 C C . ASP A 1 520 ? -38.738 -19.671 70.674 1.00 90.00 520 ASP A C 1
ATOM 4076 O O . ASP A 1 520 ? -37.860 -18.949 70.203 1.00 90.00 520 ASP A O 1
ATOM 4080 N N . GLN A 1 521 ? -38.815 -20.974 70.377 1.00 88.94 521 GLN A N 1
ATOM 4081 C CA . GLN A 1 521 ? -37.922 -21.618 69.408 1.00 88.94 521 GLN A CA 1
ATOM 4082 C C . GLN A 1 521 ? -38.130 -21.062 67.995 1.00 88.94 521 GLN A C 1
ATOM 4084 O O . GLN A 1 521 ? -37.155 -20.800 67.297 1.00 88.94 521 GLN A O 1
ATOM 4089 N N . LEU A 1 522 ? -39.380 -20.837 67.583 1.00 86.44 522 LEU A N 1
ATOM 4090 C CA . LEU A 1 522 ? -39.703 -20.234 66.286 1.00 86.44 522 LEU A CA 1
ATOM 4091 C C . LEU A 1 522 ? -39.268 -18.763 66.215 1.00 86.44 522 LEU A C 1
ATOM 4093 O O . LEU A 1 522 ? -38.756 -18.327 65.186 1.00 86.44 522 LEU A O 1
ATOM 4097 N N . ALA A 1 523 ? -39.394 -18.012 67.312 1.00 84.81 523 ALA A N 1
ATOM 4098 C CA . ALA A 1 523 ? -38.877 -16.650 67.417 1.00 84.81 523 ALA A CA 1
ATOM 4099 C C . ALA A 1 523 ? -37.345 -16.620 67.297 1.00 84.81 523 ALA A C 1
ATOM 4101 O O . ALA A 1 523 ? -36.800 -15.792 66.573 1.00 84.81 523 ALA A O 1
ATOM 4102 N N . ALA A 1 524 ? -36.645 -17.563 67.938 1.00 83.69 524 ALA A N 1
ATOM 4103 C CA . ALA A 1 524 ? -35.198 -17.724 67.786 1.00 83.69 524 ALA A CA 1
ATOM 4104 C C . ALA A 1 524 ? -34.783 -18.134 66.357 1.00 83.69 524 ALA A C 1
ATOM 4106 O O . ALA A 1 524 ? -33.653 -17.877 65.953 1.00 83.69 524 ALA A O 1
ATOM 4107 N N . GLN A 1 525 ? -35.698 -18.729 65.584 1.00 79.88 525 GLN A N 1
ATOM 4108 C CA . GLN A 1 525 ? -35.532 -19.066 64.165 1.00 79.88 525 GLN A CA 1
ATOM 4109 C C . GLN A 1 525 ? -35.947 -17.922 63.216 1.00 79.88 525 GLN A C 1
ATOM 4111 O O . GLN A 1 525 ? -36.041 -18.135 62.009 1.00 79.88 525 GLN A O 1
ATOM 4116 N N . GLY A 1 526 ? -36.173 -16.710 63.739 1.00 75.88 526 GLY A N 1
ATOM 4117 C CA . GLY A 1 526 ? -36.422 -15.500 62.947 1.00 75.88 526 GLY A CA 1
ATOM 4118 C C . GLY A 1 526 ? -37.896 -15.172 62.698 1.00 75.88 526 GLY A C 1
ATOM 4119 O O . GLY A 1 526 ? -38.192 -14.272 61.916 1.00 75.88 526 GLY A O 1
ATOM 4120 N N . LEU A 1 527 ? -38.841 -15.867 63.345 1.00 82.31 527 LEU A N 1
ATOM 4121 C CA . LEU A 1 527 ? -40.267 -15.553 63.231 1.00 82.31 527 LEU A CA 1
ATOM 4122 C C . LEU A 1 527 ? -40.712 -14.580 64.334 1.00 82.31 527 LEU A C 1
ATOM 4124 O O . LEU A 1 527 ? -41.278 -14.992 65.344 1.00 82.31 527 LEU A O 1
ATOM 4128 N N . ASP A 1 528 ? -40.501 -13.278 64.133 1.00 80.75 528 ASP A N 1
ATOM 4129 C CA . ASP A 1 528 ? -40.739 -12.244 65.160 1.00 80.75 528 ASP A CA 1
ATOM 4130 C C . ASP A 1 528 ? -42.158 -12.253 65.758 1.00 80.75 528 ASP A C 1
ATOM 4132 O O . ASP A 1 528 ? -42.328 -12.050 66.962 1.00 80.75 528 ASP A O 1
ATOM 4136 N N . ARG A 1 529 ? -43.183 -12.582 64.957 1.00 82.69 529 ARG A N 1
ATOM 4137 C CA . ARG A 1 529 ? -44.574 -12.720 65.437 1.00 82.69 529 ARG A CA 1
ATOM 4138 C C . ARG A 1 529 ? -44.733 -13.799 66.512 1.00 82.69 529 ARG A C 1
ATOM 4140 O O . ARG A 1 529 ? -45.586 -13.671 67.385 1.00 82.69 529 ARG A O 1
ATOM 4147 N N . ALA A 1 530 ? -43.894 -14.835 66.497 1.00 85.50 530 ALA A N 1
ATOM 4148 C CA . ALA A 1 530 ? -43.903 -15.869 67.527 1.00 85.50 530 ALA A CA 1
ATOM 4149 C C . ALA A 1 530 ? -43.525 -15.317 68.905 1.00 85.50 530 ALA A C 1
ATOM 4151 O O . ALA A 1 530 ? -44.074 -15.762 69.912 1.00 85.50 530 ALA A O 1
ATOM 4152 N N . ARG A 1 531 ? -42.665 -14.292 68.957 1.00 88.44 531 ARG A N 1
ATOM 4153 C CA . ARG A 1 531 ? -42.254 -13.645 70.206 1.00 88.44 531 ARG A CA 1
ATOM 4154 C C . ARG A 1 531 ? -43.404 -12.890 70.869 1.00 88.44 531 ARG A C 1
ATOM 4156 O O . ARG A 1 531 ? -43.567 -12.974 72.085 1.00 88.44 531 ARG A O 1
ATOM 4163 N N . GLU A 1 532 ? -44.195 -12.174 70.073 1.00 88.31 532 GLU A N 1
ATOM 4164 C CA . GLU A 1 532 ? -45.370 -11.437 70.547 1.00 88.31 532 GLU A CA 1
ATOM 4165 C C . GLU A 1 532 ? -46.443 -12.403 71.061 1.00 88.31 532 GLU A C 1
ATOM 4167 O O . GLU A 1 532 ? -46.850 -12.308 72.221 1.00 88.31 532 GLU A O 1
ATOM 4172 N N . SER A 1 533 ? -46.800 -13.419 70.266 1.00 89.06 533 SER A N 1
ATOM 4173 C CA . SER A 1 533 ? -47.789 -14.422 70.673 1.00 89.06 533 SER A CA 1
ATOM 4174 C C . SER A 1 533 ? -47.347 -15.238 71.898 1.00 89.06 533 SER A C 1
ATOM 4176 O O . SER A 1 533 ? -48.166 -15.540 72.766 1.00 89.06 533 SER A O 1
ATOM 4178 N N . ALA A 1 534 ? -46.053 -15.564 72.030 1.00 88.31 534 ALA A N 1
ATOM 4179 C CA . ALA A 1 534 ? -45.516 -16.186 73.244 1.00 88.31 534 ALA A CA 1
ATOM 4180 C C . ALA A 1 534 ? -45.693 -15.275 74.471 1.00 88.31 534 ALA A C 1
ATOM 4182 O O . ALA A 1 534 ? -46.029 -15.754 75.556 1.00 88.31 534 ALA A O 1
ATOM 4183 N N . GLY A 1 535 ? -45.505 -13.961 74.304 1.00 89.06 535 GLY A N 1
ATOM 4184 C CA . GLY A 1 535 ? -45.751 -12.955 75.336 1.00 89.06 535 GLY A CA 1
ATOM 4185 C C . GLY A 1 535 ? -47.208 -12.926 75.805 1.00 89.06 535 GLY A C 1
ATOM 4186 O O . GLY A 1 535 ? -47.459 -12.966 77.011 1.00 89.06 535 GLY A O 1
ATOM 4187 N N . GLU A 1 536 ? -48.163 -12.931 74.874 1.00 89.88 536 GLU A N 1
ATOM 4188 C CA . GLU A 1 536 ? -49.599 -12.973 75.186 1.00 89.88 536 GLU A CA 1
ATOM 4189 C C . GLU A 1 536 ? -49.986 -14.258 75.936 1.00 89.88 536 GLU A C 1
ATOM 4191 O O . GLU A 1 536 ? -50.673 -14.213 76.960 1.00 89.88 536 GLU A O 1
ATOM 4196 N N . ILE A 1 537 ? -49.491 -15.415 75.482 1.00 88.94 537 ILE A N 1
ATOM 4197 C CA . ILE A 1 537 ? -49.782 -16.699 76.132 1.00 88.94 537 ILE A CA 1
ATOM 4198 C C . ILE A 1 537 ? -49.160 -16.754 77.536 1.00 88.94 537 ILE A C 1
ATOM 4200 O O . ILE A 1 537 ? -49.803 -17.241 78.467 1.00 88.94 537 ILE A O 1
ATOM 4204 N N . ARG A 1 538 ? -47.954 -16.203 77.743 1.00 91.38 538 ARG A N 1
ATOM 4205 C CA . ARG A 1 538 ? -47.351 -16.085 79.086 1.00 91.38 538 ARG A CA 1
ATOM 4206 C C . ARG A 1 538 ? -48.203 -15.234 80.024 1.00 91.38 538 ARG A C 1
ATOM 4208 O O . ARG A 1 538 ? -48.370 -15.610 81.182 1.00 91.38 538 ARG A O 1
ATOM 4215 N N . GLN A 1 539 ? -48.770 -14.127 79.539 1.00 90.38 539 GLN A N 1
ATOM 4216 C CA . GLN A 1 539 ? -49.695 -13.316 80.338 1.00 90.38 539 GLN A CA 1
ATOM 4217 C C . GLN A 1 539 ? -50.941 -14.116 80.737 1.00 90.38 539 GLN A C 1
ATOM 4219 O O . GLN A 1 539 ? -51.355 -14.050 81.894 1.00 90.38 539 GLN A O 1
ATOM 4224 N N . ALA A 1 540 ? -51.498 -14.916 79.822 1.00 85.00 540 ALA A N 1
ATOM 4225 C CA . ALA A 1 540 ? -52.625 -15.797 80.125 1.00 85.00 540 ALA A CA 1
ATOM 4226 C C . ALA A 1 540 ? -52.272 -16.853 81.190 1.00 85.00 540 ALA A C 1
ATOM 4228 O O . ALA A 1 540 ? -53.040 -17.063 82.128 1.00 85.00 540 ALA A O 1
ATOM 4229 N N . VAL A 1 541 ? -51.095 -17.482 81.095 1.00 86.69 541 VAL A N 1
ATOM 4230 C CA . VAL A 1 541 ? -50.607 -18.445 82.102 1.00 86.69 541 VAL A CA 1
ATOM 4231 C C . VAL A 1 541 ? -50.443 -17.783 83.473 1.00 86.69 541 VAL A C 1
ATOM 4233 O O . VAL A 1 541 ? -50.850 -18.355 84.484 1.00 86.69 541 VAL A O 1
ATOM 4236 N N . GLU A 1 542 ? -49.897 -16.568 83.523 1.00 88.19 542 GLU A N 1
ATOM 4237 C CA . GLU A 1 542 ? -49.705 -15.827 84.775 1.00 88.19 542 GLU A CA 1
ATOM 4238 C C . GLU A 1 542 ? -51.039 -15.410 85.417 1.00 88.19 542 GLU A C 1
ATOM 4240 O O . GLU A 1 542 ? -51.188 -15.469 86.638 1.00 88.19 542 GLU A O 1
ATOM 4245 N N . GLN A 1 543 ? -52.043 -15.048 84.612 1.00 86.00 543 GLN A N 1
ATOM 4246 C CA . GLN A 1 543 ? -53.401 -14.785 85.104 1.00 86.00 543 GLN A CA 1
ATOM 4247 C C . GLN A 1 543 ? -54.042 -16.041 85.707 1.00 86.00 543 GLN A C 1
ATOM 4249 O O . GLN A 1 543 ? -54.570 -15.980 86.818 1.00 86.00 543 GLN A O 1
ATOM 4254 N N . LEU A 1 544 ? -53.935 -17.185 85.022 1.00 83.75 544 LEU A N 1
ATOM 4255 C CA . LEU A 1 544 ? -54.432 -18.472 85.523 1.00 83.75 544 LEU A CA 1
ATOM 4256 C C . LEU A 1 544 ? -53.740 -18.903 86.822 1.00 83.75 544 LEU A C 1
ATOM 4258 O O . LEU A 1 544 ? -54.369 -19.517 87.682 1.00 83.75 544 LEU A O 1
ATOM 4262 N N . ARG A 1 545 ? -52.458 -18.555 86.989 1.00 86.12 545 ARG A N 1
ATOM 4263 C CA . ARG A 1 545 ? -51.694 -18.829 88.212 1.00 86.12 545 ARG A CA 1
ATOM 4264 C C . ARG A 1 545 ? -52.160 -17.985 89.399 1.00 86.12 545 ARG A C 1
ATOM 4266 O O . ARG A 1 545 ? -52.166 -18.484 90.521 1.00 86.12 545 ARG A O 1
ATOM 4273 N N . LYS A 1 546 ? -52.529 -16.722 89.160 1.00 86.12 546 LYS A N 1
ATOM 4274 C CA . LYS A 1 546 ? -52.987 -15.792 90.205 1.00 86.12 546 LYS A CA 1
ATOM 4275 C C . LYS A 1 546 ? -54.407 -16.099 90.679 1.00 86.12 546 LYS A C 1
ATOM 4277 O O . LYS A 1 546 ? -54.637 -16.072 91.881 1.00 86.12 546 LYS A O 1
ATOM 4282 N N . ASN A 1 547 ? -55.316 -16.446 89.763 1.00 81.00 547 ASN A N 1
ATOM 4283 C CA . ASN A 1 547 ? -56.728 -16.707 90.065 1.00 81.00 547 ASN A CA 1
ATOM 4284 C C . ASN A 1 547 ? -57.194 -18.064 89.497 1.00 81.00 547 ASN A C 1
ATOM 4286 O O . ASN A 1 547 ? -57.867 -18.104 88.469 1.00 81.00 547 ASN A O 1
ATOM 4290 N N . PRO A 1 548 ? -56.893 -19.193 90.164 1.00 73.69 548 PRO A N 1
ATOM 4291 C CA . PRO A 1 548 ? -57.276 -20.523 89.680 1.00 73.69 548 PRO A CA 1
ATOM 4292 C C . PRO A 1 548 ? -58.783 -20.834 89.796 1.00 73.69 548 PRO A C 1
ATOM 4294 O O . PRO A 1 548 ? -59.232 -21.833 89.238 1.00 73.69 548 PRO A O 1
ATOM 4297 N N . ALA A 1 549 ? -59.558 -20.017 90.523 1.00 64.88 549 ALA A N 1
ATOM 4298 C CA . ALA A 1 549 ? -60.981 -20.247 90.809 1.00 64.88 549 ALA A CA 1
ATOM 4299 C C . ALA A 1 549 ? -61.959 -19.474 89.899 1.00 64.88 549 ALA A C 1
ATOM 4301 O O . ALA A 1 549 ? -63.150 -19.776 89.902 1.00 64.88 549 ALA A O 1
ATOM 4302 N N . GLU A 1 550 ? -61.481 -18.513 89.102 1.00 57.19 550 GLU A N 1
ATOM 4303 C CA . GLU A 1 550 ? -62.304 -17.760 88.149 1.00 57.19 550 GLU A CA 1
ATOM 4304 C C . GLU A 1 550 ? -61.859 -18.084 86.718 1.00 57.19 550 GLU A C 1
ATOM 4306 O O . GLU A 1 550 ? -60.673 -17.943 86.406 1.00 57.19 550 GLU A O 1
ATOM 4311 N N . PRO A 1 551 ? -62.763 -18.505 85.812 1.00 55.31 551 PRO A N 1
ATOM 4312 C CA . PRO A 1 551 ? -62.423 -18.627 84.405 1.00 55.31 551 PRO A CA 1
ATOM 4313 C C . PRO A 1 551 ? -62.149 -17.223 83.866 1.00 55.31 551 PRO A C 1
ATOM 4315 O O . PRO A 1 551 ? -63.067 -16.467 83.552 1.00 55.31 551 PRO A O 1
ATOM 4318 N N . ALA A 1 552 ? -60.869 -16.863 83.800 1.00 51.75 552 ALA A N 1
ATOM 4319 C CA . ALA A 1 552 ? -60.429 -15.588 83.272 1.00 51.75 552 ALA A CA 1
ATOM 4320 C C . ALA A 1 552 ? -61.068 -15.341 81.895 1.00 51.75 552 ALA A C 1
ATOM 4322 O O . ALA A 1 552 ? -61.071 -16.210 81.013 1.00 51.75 552 ALA A O 1
ATOM 4323 N N . THR A 1 553 ? -61.577 -14.126 81.686 1.00 54.41 553 THR A N 1
ATOM 4324 C CA . THR A 1 553 ? -61.859 -13.571 80.358 1.00 54.41 553 THR A CA 1
ATOM 4325 C C . THR A 1 553 ? -60.531 -13.355 79.631 1.00 54.41 553 THR A C 1
ATOM 4327 O O . THR A 1 553 ? -60.089 -12.228 79.416 1.00 54.41 553 THR A O 1
ATOM 4330 N N . VAL A 1 554 ? -59.840 -14.448 79.310 1.00 56.06 554 VAL A N 1
ATOM 4331 C CA . VAL A 1 554 ? -58.591 -14.434 78.557 1.00 56.06 554 VAL A CA 1
ATOM 4332 C C . VAL A 1 554 ? -58.949 -14.056 77.127 1.00 56.06 554 VAL A C 1
ATOM 4334 O O 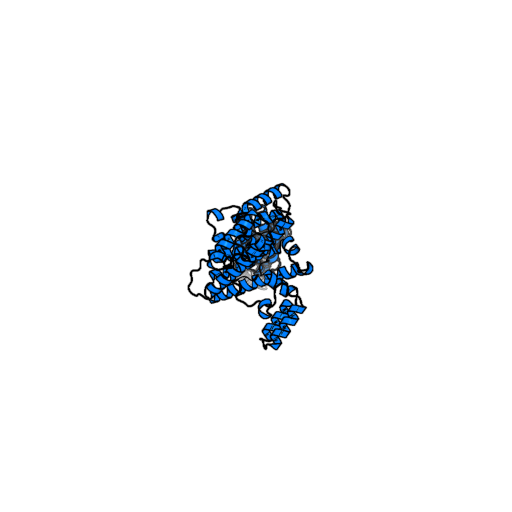. VAL A 1 554 ? -59.692 -14.773 76.449 1.00 56.06 554 VAL A O 1
ATOM 4337 N N . ARG A 1 555 ? -58.450 -12.905 76.668 1.00 56.41 555 ARG A N 1
ATOM 4338 C CA . ARG A 1 555 ? -58.496 -12.553 75.247 1.00 56.41 555 ARG A CA 1
ATOM 4339 C C . ARG A 1 555 ? -57.747 -13.636 74.478 1.00 56.41 555 ARG A C 1
ATOM 4341 O O . ARG A 1 555 ? -56.609 -13.945 74.817 1.00 56.41 555 ARG A O 1
ATOM 4348 N N . LYS A 1 556 ? -58.394 -14.221 73.466 1.00 58.25 556 LYS A N 1
ATOM 4349 C CA . LYS A 1 556 ? -57.714 -15.138 72.548 1.00 58.25 556 LYS A CA 1
ATOM 4350 C C . LYS A 1 556 ? -56.518 -14.397 71.928 1.00 58.25 556 LYS A C 1
ATOM 4352 O O . LYS A 1 556 ? -56.733 -13.256 71.504 1.00 58.25 556 LYS A O 1
ATOM 4357 N N . PRO A 1 557 ? -55.314 -14.995 71.902 1.00 56.88 557 PRO A N 1
ATOM 4358 C CA . PRO A 1 557 ? -54.184 -14.427 71.178 1.00 56.88 557 PRO A CA 1
ATOM 4359 C C . PRO A 1 557 ? -54.588 -14.173 69.723 1.00 56.88 557 PRO A C 1
ATOM 4361 O O . PRO A 1 557 ? -55.309 -14.992 69.136 1.00 56.88 557 PRO A O 1
ATOM 4364 N N . ARG A 1 558 ? -54.223 -12.993 69.213 1.00 49.91 558 ARG A N 1
ATOM 4365 C CA . ARG A 1 558 ? -54.658 -12.507 67.895 1.00 49.91 558 ARG A CA 1
ATOM 4366 C C . ARG A 1 558 ? -53.934 -13.184 66.744 1.00 49.91 558 ARG A C 1
ATOM 4368 O O . ARG A 1 558 ? -52.723 -13.454 66.881 1.00 49.91 558 ARG A O 1
#

Foldseek 3Di:
DAQPLPPDQALCNLLVHDLPDDLVNLVVSLVVCVVVVHDNVSSVVSNVQCVDLLSSVLVVLLGQDQVLQVPAPPRCVVVVCCLPPVNLVVRLVRLLLVCLVQPPDLNSLSVQLSSLLSVLLNVLVVLLVDLDDPPPLVVSLLSLLSNLQSLLQNLLDPVNVVPDPSDDPVCSVVSNVVNLCVLLVSLQVSLVSCVVSVNNVSSVVSNVSNLVSVLFNLLQNLQVVLQPADPNGGRRTFQSSCVSSVNLVVVLVSLVVSCVVVVPDPSSVVNNLCSDPLNSLVSCLVVLVLVVSVVVLVPDDPVVCPDLVNLLSQLSSLLSVLLVCLVVVNNVV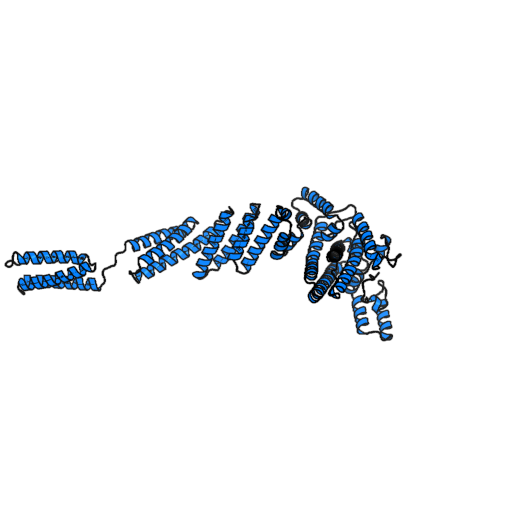SLVSLLVSLVSDPDPVSLVVSLVSLLVSLLVQLVPDDDDVSLVVSLVSLVSSCVSSVVSVHDHDLVSLLSSLVSLLVQLVVLLVVLVVVCVVDVVCLVVSLVSLVSSLVSLVSSVVSPDPVSVVVNVVSVVVSVCSVPDDDDPDPVLVVLLVVLLVQLLVLLVCVLVVNDALVVSLVSLVVSLVSLVVSVVVVPVVSVVLSVLSVVVSVVCVVCVPDSDPRDRRD

pLDDT: mean 91.43, std 7.79, range [49.91, 98.0]

Secondary structure (DSSP, 8-state):
---TT--SPPHHHHHT--TT--HHHHHHHHHHHHHTT--HHHHHHHHHHHHSHHHHHHHHHTSPPHHHHTT-SS-TTT-TTTTSTTTHHHHHHHHHHHHHHT-S-HHHHHHHHHHHHHHHHHHHHHHHH-TT----HHHHHHHHHHHHHHHHHHHH-HHHHHTSTT--GGGHHHHHHHHHHHHHHHHHHHHHHHHHTT-HHHHHHHHHHHHHHHHHHHHHHHHHHTT-EETTEE----HHHHHHTT-HHHHHHHHHHHHHH-TT-HHHHHHHHHHSTTHHHHHHHHTT-HHHHHHHHHHS-HHHHTSHHHHHHHHHHHHHHHHHHHHTT-HHHHHHHHHHHHHH--SHHHHHHHHHHHHHHHHHHHHT--SHHHHHHHHHHHHHHHHHHHHTT-PPPHHHHHHHHHHHHHHHHHHHHHHHHHHHH-GGGHHHHHHHHHHHHHHHHHHHHTT-HHHHHHHHHHHHHHHHHHH--PPPPHHHHHHHHHHHHHHHHHHHHHHTTSS-HHHHHHHHHHHHHHHHHHHHTT-HHHHHHHHHHHHHHHHHHH-TTS---PPPP-

Sequence (558 aa):
MKDPLQRRETPYEVLGVGLTATPEDINRAFQSKLAARGNVQKLTAARQVLGRPIDRALIDLFDYRDALFGRLRPNPLIESDALGADRRAQTAASWIKALRSGFPNPALTHGLGVLHYWWALTETEELAKSASVKSDSTQLERLWEMAIGCWSSALTDPGFWRDWPGIPATLHEELRTQIRQRLSGDLHRLARQLTEAGNVGIAKRLERFDFRYDDEIEIAKAMLAAKLNSNRGGLCAGKLLLDRLELTDTVSSSVENALQHQPGDRNLMFLRQALGSYSEIWFLLRKDQFDVAMEAIERLSLKQRNASEVRTLECKALQGQGSHLAALGKLSEALGRWELALAKAESQETRESIRDNVEQVLGEAAARVADREARDSAIELLERGETMLSRARVTTSPAFKIRLAELLCVRGIEIINQAQEEFSANDSERARVIGEMERGVEDLRRASTLGLERAKGQLKTALEVLEAVRTWTPSPSPELVSRYNSAIQRANQALEKLQKGRITVIAAMAALQTSITELDQLAAQGLDRARESAGEIRQAVEQLRKNPAEPATVRKPR